Protein 2Z69 (pdb70)

CATH classification: 2.60.120.10

Sequence (436 aa):
GSHMEFQRVHQQLLQSHHLFEPLSPVQLQELLASSDLVNLDKGAYVFRQGEPAHAFYYLISGCVKIYRLTPILEVTNERNTFAEAMMFMDTPNYVATAQAVVPSQLFRFSNKAYLRQLQDNTPLALALLAKLSTRLHQRIDEIETLSLMEFQRVHQQLLQSHHLFEPLSPVQLQELLASSDLVNLDKGAYVFRQGEPAHAFYYLISGCVKIYRLTPEGQEKILEVTNERNTFAEAMMFMDTPNYVATAQAVVPSQLFRFSNKAYLRQLQDNTPLALALLAKLSTRLHQRIDEIETLSLHQQLLQSHHLFEPLSPVQLQELLASSDLVNLDKGAYVFRQGEPAHAFYYLISGCVKIYRLQEKILEVTNERNTFAEAMMFMDTPNYVATAQAVVPSQLFRFSNKAYLRQLQDNTPLALALLAKLSTRLHQREIETLSL

Foldseek 3Di:
DVVLVPCVVCVVLCCPDLLPVQFDPVLNSLFCVQKDKDKDAAWAWPDAAFAFQFKKKAWADAWKDKDADDCGDDIDDHSGIPPLCCLVDDDRGHHITITTRHTTMMMITTSVSSVVRVVPGVVSVVVVVVVVVVVVPPCPVDDDDPDD/DCVLVVVCVLVCVDLLCVLPDSVLNSQQLVPKDKDWDAAFAWPFAWPAFQFWKKAWQAAKKWKFAADPVGDTDTDDIDHHSDIDPLCVLVDPDGTHRIIIGTNHTTMIIITTSVSSVVSVVPRVVSVVVVVVVVVVVCCVVVVPDPDPDD/DLVLLCVDLQNVQFDSVLSVLFVVQKDKDWDAAFDWPFAFVAFDFKKKAWQDAKKWKWADVTHTDDIDDHRGIPDLCVLVDPDGGDRTIITGNHTTMMMITTSVSSVVRVVVTDSNVVSVVVVCVVVPPPCCVDDPDD

Structure (mmCIF, N/CA/C/O backbone):
data_2Z69
#
_entry.id   2Z69
#
_cell.length_a   56.145
_cell.length_b   105.534
_cell.length_c   74.838
_cell.angle_alpha   90.00
_cell.angle_beta   97.97
_cell.angle_gamma   90.00
#
_symmetry.space_group_name_H-M   'C 1 2 1'
#
loop_
_entity.id
_entity.type
_entity.pdbx_description
1 polymer 'DNR protein'
2 water water
#
loop_
_atom_site.group_PDB
_atom_site.id
_atom_site.type_symbol
_atom_site.label_atom_id
_atom_site.label_alt_id
_atom_site.label_comp_id
_atom_site.label_asym_id
_atom_site.label_entity_id
_atom_site.label_seq_id
_atom_site.pdbx_PDB_ins_code
_atom_site.Cartn_x
_atom_site.Cartn_y
_atom_site.Cartn_z
_atom_site.occupancy
_atom_site.B_iso_or_equiv
_atom_site.auth_seq_id
_atom_site.auth_comp_id
_atom_site.auth_asym_id
_atom_site.auth_atom_id
_atom_site.pdbx_PDB_model_num
ATOM 1 N N . GLY A 1 1 ? -7.507 -51.103 29.827 1.00 47.97 -2 GLY A N 1
ATOM 2 C CA . GLY A 1 1 ? -6.689 -50.257 30.747 1.00 47.50 -2 GLY A CA 1
ATOM 3 C C . GLY A 1 1 ? -6.107 -51.102 31.860 1.00 46.74 -2 GLY A C 1
ATOM 4 O O . GLY A 1 1 ? -6.106 -52.339 31.761 1.00 47.40 -2 GLY A O 1
ATOM 5 N N . SER A 1 2 ? -5.640 -50.432 32.923 1.00 45.77 -1 SER A N 1
ATOM 6 C CA . SER A 1 2 ? -4.933 -51.064 34.060 1.00 44.21 -1 SER A CA 1
ATOM 7 C C . SER A 1 2 ? -3.566 -51.559 33.601 1.00 42.78 -1 SER A C 1
ATOM 8 O O . SER A 1 2 ? -2.538 -51.153 34.139 1.00 42.67 -1 SER A O 1
ATOM 11 N N . HIS A 1 3 ? -3.575 -52.444 32.604 1.00 41.17 0 HIS A N 1
ATOM 12 C CA . HIS A 1 3 ? -2.404 -52.725 31.782 1.00 39.64 0 HIS A CA 1
ATOM 13 C C . HIS A 1 3 ? -1.883 -51.391 31.222 1.00 37.57 0 HIS A C 1
ATOM 14 O O . HIS A 1 3 ? -0.697 -51.234 30.930 1.00 35.37 0 HIS A O 1
ATOM 21 N N . MET A 1 4 ? -2.814 -50.439 31.131 1.00 36.85 1 MET A N 1
ATOM 22 C CA . MET A 1 4 ? -2.677 -49.162 30.425 1.00 36.77 1 MET A CA 1
ATOM 23 C C . MET A 1 4 ? -2.104 -49.381 29.050 1.00 35.33 1 MET A C 1
ATOM 24 O O . MET A 1 4 ? -1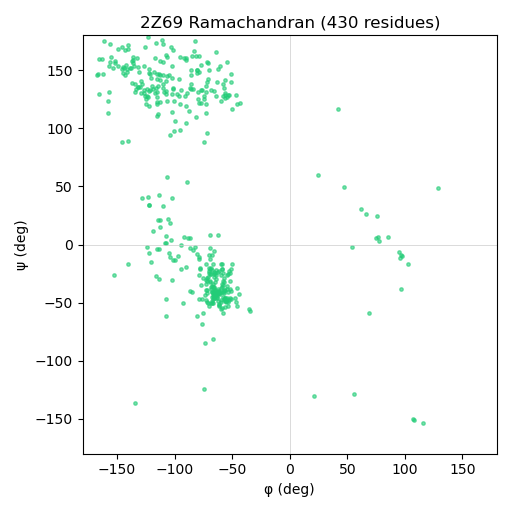.119 -48.736 28.651 1.00 36.65 1 MET A O 1
ATOM 29 N N . GLU A 1 5 ? -2.720 -50.331 28.342 1.00 33.15 2 GLU A N 1
ATOM 30 C CA . GLU A 1 5 ? -2.355 -50.634 26.992 1.00 31.36 2 GLU A CA 1
ATOM 31 C C . GLU A 1 5 ? -1.953 -49.349 26.273 1.00 28.40 2 GLU A C 1
ATOM 32 O O . GLU A 1 5 ? -0.822 -49.261 25.787 1.00 29.48 2 GLU A O 1
ATOM 38 N N . PHE A 1 6 ? -2.832 -48.340 26.252 1.00 24.16 3 PHE A N 1
ATOM 39 C CA . PHE A 1 6 ? -2.632 -47.225 25.315 1.00 20.01 3 PHE A CA 1
ATOM 40 C C . PHE A 1 6 ? -1.310 -46.451 25.558 1.00 17.98 3 PHE A C 1
ATOM 41 O O . PHE A 1 6 ? -0.538 -46.302 24.651 1.00 17.51 3 PHE A O 1
ATOM 49 N N . GLN A 1 7 ? -1.047 -45.995 26.784 1.00 17.73 4 GLN A N 1
ATOM 50 C CA . GLN A 1 7 ? 0.193 -45.249 27.109 0.50 14.56 4 GLN A CA 1
ATOM 51 C C . GLN A 1 7 ? 1.456 -46.106 26.960 1.00 16.40 4 GLN A C 1
ATOM 52 O O . GLN A 1 7 ? 2.476 -45.663 26.418 1.00 17.67 4 GLN A O 1
ATOM 58 N N . ARG A 1 8 ? 1.413 -47.337 27.449 1.00 16.54 5 ARG A N 1
ATOM 59 C CA . ARG A 1 8 ? 2.568 -48.191 27.315 1.00 17.50 5 ARG A CA 1
ATOM 60 C C . ARG A 1 8 ? 2.898 -48.515 25.853 1.00 18.69 5 ARG A C 1
ATOM 61 O O . ARG A 1 8 ? 4.053 -48.739 25.512 1.00 17.00 5 ARG A O 1
ATOM 69 N N . VAL A 1 9 ? 1.880 -48.542 24.993 1.00 19.66 6 VAL A N 1
ATOM 70 C CA . VAL A 1 9 ? 2.122 -48.811 23.585 1.00 21.50 6 VAL A CA 1
ATOM 71 C C . VAL A 1 9 ? 2.794 -47.580 22.934 1.00 21.26 6 VAL A C 1
ATOM 72 O O . VAL A 1 9 ? 3.821 -47.720 22.269 1.00 21.89 6 VAL A O 1
ATOM 76 N N . HIS A 1 10 ? 2.235 -46.394 23.192 1.00 19.68 7 HIS A N 1
ATOM 77 C CA . HIS A 1 10 ? 2.507 -45.180 22.410 1.00 20.14 7 HIS A CA 1
ATOM 78 C C . HIS A 1 10 ? 3.426 -44.097 23.043 1.00 20.50 7 HIS A C 1
ATOM 79 O O . HIS A 1 10 ? 3.793 -43.118 22.378 1.00 17.83 7 HIS A O 1
ATOM 86 N N . GLN A 1 11 ? 3.782 -44.276 24.317 1.00 19.50 8 GLN A N 1
ATOM 87 C CA . GLN A 1 11 ? 4.590 -43.281 25.043 1.00 20.63 8 GLN A CA 1
ATOM 88 C C . GLN A 1 11 ? 5.987 -43.037 24.435 1.00 20.55 8 GLN A C 1
ATOM 89 O O . GLN A 1 11 ? 6.424 -41.899 24.366 1.00 19.67 8 GLN A O 1
ATOM 95 N N . GLN A 1 12 ? 6.672 -44.089 24.001 1.00 20.57 9 GLN A N 1
ATOM 96 C CA . GLN A 1 12 ? 7.980 -43.916 23.376 1.00 23.71 9 GLN A CA 1
ATOM 97 C C . GLN A 1 12 ? 7.909 -42.979 22.162 1.00 23.70 9 GLN A C 1
ATOM 98 O O . GLN A 1 12 ? 8.719 -42.073 22.023 1.00 24.07 9 GLN A O 1
ATOM 104 N N . LEU A 1 13 ? 6.926 -43.203 21.294 1.00 23.80 10 LEU A N 1
ATOM 105 C CA . LEU A 1 13 ? 6.712 -42.376 20.100 1.00 23.17 10 LEU A CA 1
ATOM 106 C C . LEU A 1 13 ? 6.405 -40.904 20.455 1.00 22.94 10 LEU A C 1
ATOM 107 O O . LEU A 1 13 ? 7.046 -39.993 19.953 1.00 21.87 10 LEU A O 1
ATOM 112 N N . LEU A 1 14 ? 5.420 -40.686 21.326 1.00 23.24 11 LEU A N 1
ATOM 113 C CA . LEU A 1 14 ? 4.990 -39.339 21.690 1.00 23.27 11 LEU A CA 1
ATOM 114 C C . LEU A 1 14 ? 6.083 -38.576 22.410 1.00 23.14 11 LEU A C 1
ATOM 115 O O . LEU A 1 14 ? 6.264 -37.381 22.212 1.00 22.27 11 LEU A O 1
ATOM 120 N N . GLN A 1 15 ? 6.809 -39.276 23.266 1.00 24.16 12 GLN A N 1
ATOM 121 C CA . GLN A 1 15 ? 7.839 -38.619 24.062 1.00 26.16 12 GLN A CA 1
ATOM 122 C C . GLN A 1 15 ? 8.987 -38.140 23.203 1.00 25.85 12 GLN A C 1
ATOM 123 O O . GLN A 1 15 ? 9.818 -37.381 23.674 1.00 27.84 12 GLN A O 1
ATOM 129 N N . SER A 1 16 ? 8.979 -38.532 21.930 1.00 25.01 13 SER A N 1
ATOM 130 C CA . SER A 1 16 ? 9.906 -38.000 20.949 1.00 25.05 13 SER A CA 1
ATOM 131 C C . SER A 1 16 ? 9.459 -36.668 20.330 1.00 24.41 13 SER A C 1
ATOM 132 O O . SER A 1 16 ? 10.178 -36.110 19.524 1.00 25.58 13 SER A O 1
ATOM 135 N N . HIS A 1 17 ? 8.267 -36.188 20.665 1.00 23.77 14 HIS A N 1
ATOM 136 C CA . HIS A 1 17 ? 7.779 -34.899 20.174 1.00 23.32 14 HIS A CA 1
ATOM 137 C C . HIS A 1 17 ? 7.725 -33.864 21.318 1.00 22.56 14 HIS A C 1
ATOM 138 O O . HIS A 1 17 ? 7.307 -34.194 22.434 1.00 20.61 14 HIS A O 1
ATOM 145 N N . HIS A 1 18 ? 8.150 -32.626 21.036 1.00 21.69 15 HIS A N 1
ATOM 146 C CA . HIS A 1 18 ? 8.245 -31.566 22.052 1.00 22.44 15 HIS A CA 1
ATOM 147 C C . HIS A 1 18 ? 6.941 -31.207 22.781 1.00 21.45 15 HIS A C 1
ATOM 148 O O . HIS A 1 18 ? 7.002 -30.631 23.851 1.00 19.10 15 HIS A O 1
ATOM 155 N N . LEU A 1 19 ? 5.768 -31.518 22.220 1.00 21.07 16 LEU A N 1
ATOM 156 C CA . LEU A 1 19 ? 4.529 -31.133 22.901 1.00 22.08 16 LEU A CA 1
ATOM 157 C C . LEU A 1 19 ? 4.209 -32.079 24.051 1.00 22.17 16 LEU A C 1
ATOM 158 O O . LEU A 1 19 ? 3.481 -31.695 24.971 1.00 20.17 16 LEU A O 1
ATOM 163 N N . PHE A 1 20 ? 4.786 -33.288 24.016 1.00 21.39 17 PHE A N 1
ATOM 164 C CA . PHE A 1 20 ? 4.447 -34.352 25.003 1.00 22.25 17 PHE A CA 1
ATOM 165 C C . PHE A 1 20 ? 5.620 -34.771 25.892 1.00 22.15 17 PHE A C 1
ATOM 166 O O . PHE A 1 20 ? 5.424 -35.221 27.015 1.00 26.02 17 PHE A O 1
ATOM 174 N N . GLU A 1 21 ? 6.839 -34.623 25.380 1.00 20.46 18 GLU A N 1
ATOM 175 C CA . GLU A 1 21 ? 8.053 -34.953 26.118 1.00 20.74 18 GLU A CA 1
ATOM 176 C C . GLU A 1 21 ? 8.159 -34.325 27.541 1.00 20.09 18 GLU A C 1
ATOM 177 O O . GLU A 1 21 ? 8.623 -34.991 28.456 1.00 19.82 18 GLU A O 1
ATOM 183 N N . PRO A 1 22 ? 7.738 -33.043 27.738 1.00 19.41 19 PRO A N 1
ATOM 184 C CA . PRO A 1 22 ? 7.814 -32.448 29.069 1.00 18.07 19 PRO A CA 1
ATOM 185 C C . PRO A 1 22 ? 6.765 -33.002 30.064 1.00 17.60 19 PRO A C 1
ATOM 186 O O . PRO A 1 22 ? 6.886 -32.808 31.242 1.00 17.41 19 PRO A O 1
ATOM 190 N N . LEU A 1 23 ? 5.728 -33.670 29.569 1.00 17.81 20 LEU A N 1
ATOM 191 C CA . LEU A 1 23 ? 4.658 -34.144 30.438 1.00 16.23 20 LEU A CA 1
ATOM 192 C C . LEU A 1 23 ? 5.149 -35.256 31.344 1.00 17.56 20 LEU A C 1
ATOM 193 O O . LEU A 1 23 ? 5.880 -36.156 30.904 1.00 17.27 20 LEU A O 1
ATOM 198 N N . SER A 1 24 ? 4.821 -35.145 32.630 1.00 16.87 21 SER A N 1
ATOM 199 C CA . SER A 1 24 ? 5.110 -36.168 33.615 1.00 16.48 21 SER A CA 1
ATOM 200 C C . SER A 1 24 ? 4.313 -37.453 33.266 1.00 17.84 21 SER A C 1
ATOM 201 O O . SER A 1 24 ? 3.405 -37.404 32.411 1.00 18.85 21 SER A O 1
ATOM 204 N N . PRO A 1 25 ? 4.677 -38.605 33.885 1.00 18.62 22 PRO A N 1
ATOM 205 C CA . PRO A 1 25 ? 3.909 -39.868 33.745 1.00 17.15 22 PRO A CA 1
ATOM 206 C C . PRO A 1 25 ? 2.418 -39.687 33.902 1.00 16.43 22 PRO A C 1
ATOM 207 O O . PRO A 1 25 ? 1.679 -40.113 33.025 1.00 16.90 22 PRO A O 1
ATOM 211 N N . VAL A 1 26 ? 1.994 -39.063 35.006 1.00 14.78 23 VAL A N 1
ATOM 212 C CA . VAL A 1 26 ? 0.565 -38.844 35.258 1.00 17.46 23 VAL A CA 1
ATOM 213 C C . VAL A 1 26 ? -0.094 -37.897 34.229 1.00 16.59 23 VAL A C 1
ATOM 214 O O . VAL A 1 26 ? -1.229 -38.158 33.780 1.00 16.97 23 VAL A O 1
ATOM 218 N N . GLN A 1 27 ? 0.596 -36.800 33.871 1.00 14.33 24 GLN A N 1
ATOM 219 C CA . GLN A 1 27 ? 0.050 -35.858 32.888 1.00 16.57 24 GLN A CA 1
ATOM 220 C C . GLN A 1 27 ? -0.174 -36.486 31.540 1.00 16.42 24 GLN A C 1
ATOM 221 O O . GLN A 1 27 ? -1.196 -36.203 30.906 1.00 16.64 24 GLN A O 1
ATOM 227 N N . LEU A 1 28 ? 0.777 -37.317 31.089 1.00 18.52 25 LEU A N 1
ATOM 228 C CA . LEU A 1 28 ? 0.614 -38.073 29.839 1.00 17.55 25 LEU A CA 1
ATOM 229 C C . LEU A 1 28 ? -0.529 -39.085 29.980 1.00 18.46 25 LEU A C 1
ATOM 230 O O . LEU A 1 28 ? -1.327 -39.229 29.061 1.00 20.14 25 LEU A O 1
ATOM 235 N N . GLN A 1 29 ? -0.618 -39.751 31.136 1.00 16.11 26 GLN A N 1
ATOM 236 C CA . GLN A 1 29 ? -1.711 -40.681 31.377 1.00 18.17 26 GLN A CA 1
ATOM 237 C C . GLN A 1 29 ? -3.052 -39.982 31.202 1.00 19.31 26 GLN A C 1
ATOM 238 O O . GLN A 1 29 ? -3.891 -40.507 30.505 1.00 19.43 26 GLN A O 1
ATOM 244 N N . GLU A 1 30 ? -3.260 -38.862 31.916 1.00 18.75 27 GLU A N 1
ATOM 245 C CA . GLU A 1 30 ? -4.492 -38.075 31.844 1.00 17.73 27 GLU A CA 1
ATOM 246 C C . GLU A 1 30 ? -4.770 -37.552 30.422 1.00 18.16 27 GLU A C 1
ATOM 247 O O . GLU A 1 30 ? -5.905 -37.595 29.972 1.00 19.49 27 GLU A O 1
ATOM 253 N N . LEU A 1 31 ? -3.748 -37.089 29.703 1.00 16.52 28 LEU A N 1
ATOM 254 C CA . LEU A 1 31 ? -3.967 -36.679 28.319 1.00 17.83 28 LEU A CA 1
ATOM 255 C C . LEU A 1 31 ? -4.495 -37.848 27.471 1.00 19.16 28 LEU A C 1
ATOM 256 O O . LEU A 1 31 ? -5.446 -37.698 26.690 1.00 19.83 28 LEU A O 1
ATOM 261 N N . LEU A 1 32 ? -3.825 -38.984 27.578 1.00 17.63 29 LEU A N 1
ATOM 262 C CA . LEU A 1 32 ? -4.130 -40.122 26.740 1.00 17.52 29 LEU A CA 1
ATOM 263 C C . LEU A 1 32 ? -5.465 -40.755 27.083 1.00 17.31 29 LEU A C 1
ATOM 264 O O . LEU A 1 32 ? -6.062 -41.396 26.223 1.00 18.01 29 LEU A O 1
ATOM 269 N N . ALA A 1 33 ? -5.968 -40.561 28.300 1.00 15.25 30 ALA A N 1
ATOM 270 C CA . ALA A 1 33 ? -7.190 -41.263 28.670 1.00 14.84 30 ALA A CA 1
ATOM 271 C C . ALA A 1 33 ? -8.284 -40.737 27.751 1.00 14.85 30 ALA A C 1
ATOM 272 O O . ALA A 1 33 ? -9.274 -41.418 27.486 1.00 14.03 30 ALA A O 1
ATOM 274 N N . SER A 1 34 ? -8.078 -39.503 27.292 1.00 15.48 31 SER A N 1
ATOM 275 C CA . SER A 1 34 ? -8.979 -38.831 26.371 1.00 19.57 31 SER A CA 1
ATOM 276 C C . SER A 1 34 ? -8.427 -38.755 24.925 1.00 19.28 31 SER A C 1
ATOM 277 O O . SER A 1 34 ? -8.870 -37.918 24.137 1.00 21.88 31 SER A O 1
ATOM 280 N N . SER A 1 35 ? -7.501 -39.640 24.577 1.00 18.86 32 SER A N 1
ATOM 281 C CA . SER A 1 35 ? -6.952 -39.711 23.232 1.00 17.79 32 SER A CA 1
ATOM 282 C C . SER A 1 35 ? -7.238 -41.035 22.539 1.00 19.70 32 SER A C 1
ATOM 283 O O . SER A 1 35 ? -7.497 -42.059 23.217 1.00 17.22 32 SER A O 1
ATOM 286 N N . ASP A 1 36 ? -7.124 -40.994 21.200 1.00 16.97 33 ASP A N 1
ATOM 287 C CA . ASP A 1 36 ? -7.588 -42.012 20.293 1.00 23.08 33 ASP A CA 1
ATOM 288 C C . ASP A 1 36 ? -6.619 -42.148 19.106 1.00 20.43 33 ASP A C 1
ATOM 289 O O . ASP A 1 36 ? -6.029 -41.203 18.721 1.00 19.93 33 ASP A O 1
ATOM 294 N N . LEU A 1 37 ? -6.536 -43.326 18.516 1.00 19.94 34 LEU A N 1
ATOM 295 C CA . LEU A 1 37 ? -5.804 -43.520 17.276 1.00 21.72 34 LEU A CA 1
ATOM 296 C C . LEU A 1 37 ? -6.858 -43.719 16.182 1.00 21.37 34 LEU A C 1
ATOM 297 O O . LEU A 1 37 ? -7.826 -44.445 16.397 1.00 22.01 34 LEU A O 1
ATOM 302 N N . VAL A 1 38 ? -6.706 -43.000 15.070 1.00 19.41 35 VAL A N 1
ATOM 303 C CA . VAL A 1 38 ? -7.717 -42.862 14.036 1.00 20.04 35 VAL A CA 1
ATOM 304 C C . VAL A 1 38 ? -7.069 -43.251 12.713 1.00 17.85 35 VAL A C 1
ATOM 305 O O . VAL A 1 38 ? -5.981 -42.767 12.419 1.00 15.33 35 VAL A O 1
ATOM 309 N N . ASN A 1 39 ? -7.720 -44.127 11.953 1.00 16.36 36 ASN A N 1
ATOM 310 C CA . ASN A 1 39 ? -7.269 -44.497 10.617 1.00 17.71 36 ASN A CA 1
ATOM 311 C C . ASN A 1 39 ? -8.197 -43.835 9.604 1.00 16.52 36 ASN A C 1
ATOM 312 O O . ASN A 1 39 ? -9.406 -44.055 9.650 1.00 15.52 36 ASN A O 1
ATOM 317 N N . LEU A 1 40 ? -7.643 -43.039 8.688 1.00 14.96 37 LEU A N 1
ATOM 318 C CA . LEU A 1 40 ? -8.459 -42.324 7.684 1.00 13.35 37 LEU A CA 1
ATOM 319 C C . LEU A 1 40 ? -8.171 -42.804 6.302 1.00 13.42 37 LEU A C 1
ATOM 320 O O . LEU A 1 40 ? -7.015 -42.998 5.967 1.00 11.81 37 LEU A O 1
ATOM 325 N N . ASP A 1 41 ? -9.227 -43.003 5.505 1.00 13.70 38 ASP A N 1
ATOM 326 C CA . ASP A 1 41 ? -9.077 -43.361 4.099 1.00 15.68 38 ASP A CA 1
ATOM 327 C C . ASP A 1 41 ? -8.554 -42.196 3.276 1.00 16.12 38 ASP A C 1
ATOM 328 O O . ASP A 1 41 ? -8.693 -41.043 3.659 1.00 17.40 38 ASP A O 1
ATOM 333 N N . LYS A 1 42 ? -7.936 -42.504 2.151 1.00 18.67 39 LYS A N 1
ATOM 334 C CA . LYS A 1 42 ? -7.538 -41.486 1.179 1.00 19.24 39 LYS A CA 1
ATOM 335 C C . LYS A 1 42 ? -8.676 -40.504 1.014 1.00 19.83 39 LYS A C 1
ATOM 336 O O . LYS A 1 42 ? -9.808 -40.894 0.708 1.00 20.70 39 LYS A O 1
ATOM 342 N N . GLY A 1 43 ? -8.396 -39.234 1.286 1.00 20.33 40 GLY A N 1
ATOM 343 C CA . GLY A 1 43 ? -9.346 -38.198 0.921 1.00 20.65 40 GLY A CA 1
ATOM 344 C C . GLY A 1 43 ? -10.449 -37.926 1.921 1.00 20.57 40 GLY A C 1
ATOM 345 O O . GLY A 1 43 ? -11.352 -37.152 1.616 1.00 20.58 40 GLY A O 1
ATOM 346 N N . ALA A 1 44 ? -10.391 -38.546 3.104 1.00 19.39 41 ALA A N 1
ATOM 347 C CA . ALA A 1 44 ? -11.338 -38.246 4.152 1.00 19.57 41 ALA A CA 1
ATOM 348 C C . ALA A 1 44 ? -10.828 -37.031 4.930 1.00 20.76 41 ALA A C 1
ATOM 349 O O . ALA A 1 44 ? -9.640 -36.704 4.884 1.00 20.94 41 ALA A O 1
ATOM 351 N N . TYR A 1 45 ? -11.732 -36.402 5.671 1.00 21.18 42 TYR A N 1
ATOM 352 C CA . TYR A 1 45 ? -11.443 -35.184 6.402 1.00 22.21 42 TYR A CA 1
ATOM 353 C C . TYR A 1 45 ? -11.184 -35.461 7.870 1.00 22.42 42 TYR A C 1
ATOM 354 O O . TYR A 1 45 ? -12.033 -36.054 8.542 1.00 22.78 42 TYR A O 1
ATOM 363 N N . VAL A 1 46 ? -10.010 -35.033 8.355 1.00 22.49 43 VAL A N 1
ATOM 364 C CA . VAL A 1 46 ? -9.696 -34.964 9.776 1.00 21.32 43 VAL A CA 1
ATOM 365 C C . VAL A 1 46 ? -10.670 -33.980 10.439 1.00 20.86 43 VAL A C 1
ATOM 366 O O . VAL A 1 46 ? -11.262 -34.266 11.483 1.00 19.97 43 VAL A O 1
ATOM 370 N N . PHE A 1 47 ? -10.802 -32.800 9.827 1.00 20.60 44 PHE A N 1
ATOM 371 C CA . PHE A 1 47 ? -11.688 -31.743 10.299 1.00 20.03 44 PHE A CA 1
ATOM 372 C C . PHE A 1 47 ? -11.843 -30.719 9.176 1.00 20.05 44 PHE A C 1
ATOM 373 O O . PHE A 1 47 ? -11.022 -30.638 8.234 1.00 19.54 44 PHE A O 1
ATOM 381 N N . ARG A 1 48 ? -12.903 -29.941 9.252 1.00 19.00 45 ARG A N 1
ATOM 382 C CA . ARG A 1 48 ? -13.094 -28.946 8.223 1.00 21.24 45 ARG A CA 1
ATOM 383 C C . ARG A 1 48 ? -13.095 -27.506 8.712 1.00 22.19 45 ARG A C 1
ATOM 384 O O . ARG A 1 48 ? -13.519 -27.227 9.832 1.00 22.00 45 ARG A O 1
ATOM 392 N N . GLN A 1 49 ? -12.617 -26.613 7.833 1.00 23.87 46 GLN A N 1
ATOM 393 C CA . GLN A 1 49 ? -12.612 -25.170 8.024 1.00 24.87 46 GLN A CA 1
ATOM 394 C C . GLN A 1 49 ? -13.967 -24.712 8.544 1.00 25.33 46 GLN A C 1
ATOM 395 O O . GLN A 1 49 ? -14.983 -24.940 7.908 1.00 26.44 46 GLN A O 1
ATOM 401 N N . GLY A 1 50 ? -13.987 -24.077 9.706 1.00 25.66 47 GLY A N 1
ATOM 402 C CA . GLY A 1 50 ? -15.240 -23.596 10.277 1.00 25.27 47 GLY A CA 1
ATOM 403 C C . GLY A 1 50 ? -15.858 -24.521 11.311 1.00 24.83 47 GLY A C 1
ATOM 404 O O . GLY A 1 50 ? -16.802 -24.129 11.985 1.00 24.70 47 GLY A O 1
ATOM 405 N N . GLU A 1 51 ? -15.323 -25.741 11.447 1.00 25.35 48 GLU A N 1
ATOM 406 C CA . GLU A 1 51 ? -15.819 -26.734 12.417 1.00 24.77 48 GLU A CA 1
ATOM 407 C C . GLU A 1 51 ? -15.269 -26.452 13.832 1.00 24.15 48 GLU A C 1
ATOM 408 O O . GLU A 1 51 ? -14.146 -25.949 13.963 1.00 24.32 48 GLU A O 1
ATOM 414 N N . PRO A 1 52 ? -16.053 -26.761 14.897 1.00 22.41 49 PRO A N 1
ATOM 415 C CA . PRO A 1 52 ? -15.566 -26.517 16.272 1.00 20.79 49 PRO A CA 1
ATOM 416 C C . PRO A 1 52 ? -14.224 -27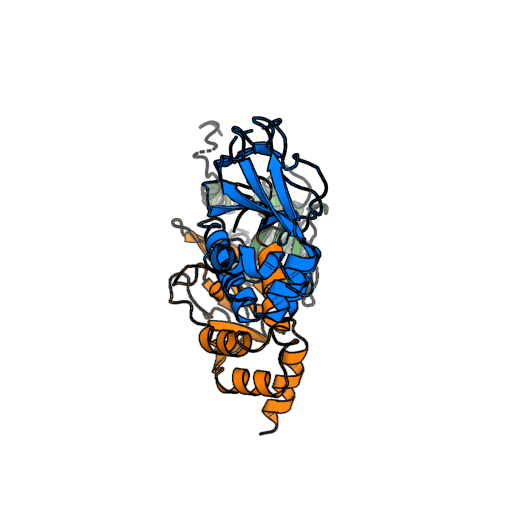.222 16.598 1.00 20.08 49 PRO A C 1
ATOM 417 O O . PRO A 1 52 ? -14.002 -28.352 16.161 1.00 18.83 49 PRO A O 1
ATOM 421 N N . ALA A 1 53 ? -13.361 -26.537 17.353 1.00 18.68 50 ALA A N 1
ATOM 422 C CA . ALA A 1 53 ? -11.967 -26.962 17.575 1.00 18.83 50 ALA A CA 1
ATOM 423 C C . ALA A 1 53 ? -11.743 -27.562 18.953 1.00 18.59 50 ALA A C 1
ATOM 424 O O . ALA A 1 53 ? -11.484 -26.864 19.941 1.00 20.23 50 ALA A O 1
ATOM 426 N N . HIS A 1 54 ? -11.834 -28.874 19.020 1.00 18.42 51 HIS A N 1
ATOM 427 C CA . HIS A 1 54 ? -11.815 -29.557 20.301 1.00 18.60 51 HIS A CA 1
ATOM 428 C C . HIS A 1 54 ? -10.700 -30.574 20.417 1.00 17.41 51 HIS A C 1
ATOM 429 O O . HIS A 1 54 ? -10.478 -31.164 21.498 1.00 16.12 51 HIS A O 1
ATOM 436 N N . ALA A 1 55 ? -10.019 -30.787 19.295 1.00 16.89 52 ALA A N 1
ATOM 437 C CA . ALA A 1 55 ? -8.942 -31.765 19.199 1.00 17.25 52 ALA A CA 1
ATOM 438 C C . ALA A 1 55 ? -7.761 -31.231 18.383 1.00 18.22 52 ALA A C 1
ATOM 439 O O . ALA A 1 55 ? -7.919 -30.365 17.479 1.00 19.00 52 ALA A O 1
ATOM 441 N N . PHE A 1 56 ? -6.579 -31.743 18.701 1.00 16.98 53 PHE A N 1
ATOM 442 C CA . PHE A 1 56 ? -5.410 -31.586 17.834 1.00 18.29 53 PHE A CA 1
ATOM 443 C C . PHE A 1 56 ? -4.830 -32.967 17.533 1.00 19.03 53 PHE A C 1
ATOM 444 O O . PHE A 1 56 ? -5.226 -33.958 18.145 1.00 19.49 53 PHE A O 1
ATOM 452 N N . TYR A 1 57 ? -3.887 -33.038 16.607 1.00 18.99 54 TYR A N 1
ATOM 453 C CA . TYR A 1 57 ? -3.518 -34.307 16.012 1.00 19.05 54 TYR A CA 1
ATOM 454 C C . TYR A 1 57 ? -2.017 -34.493 15.882 1.00 19.96 54 TYR A C 1
ATOM 455 O O . TYR A 1 57 ? -1.284 -33.527 15.760 1.00 20.45 54 TYR A O 1
ATOM 464 N N . TYR A 1 58 ? -1.592 -35.744 15.826 1.00 18.96 55 TYR A N 1
ATOM 465 C CA . TYR A 1 58 ? -0.233 -36.109 15.501 1.00 18.78 55 TYR A CA 1
ATOM 466 C C . TYR A 1 58 ? -0.311 -37.072 14.337 1.00 19.45 55 TYR A C 1
ATOM 467 O O . TYR A 1 58 ? -0.950 -38.134 14.439 1.00 21.69 55 TYR A O 1
ATOM 476 N N . LEU A 1 59 ? 0.319 -36.730 13.219 1.00 18.72 56 LEU A N 1
ATOM 477 C CA . LEU A 1 59 ? 0.297 -37.608 12.062 1.00 18.59 56 LEU A CA 1
ATOM 478 C C . LEU A 1 59 ? 1.341 -38.698 12.223 1.00 18.75 56 LEU A C 1
ATOM 479 O O . LEU A 1 59 ? 2.530 -38.419 12.126 1.00 20.21 56 LEU A O 1
ATOM 484 N N . ILE A 1 60 ? 0.907 -39.936 12.445 1.00 18.55 57 ILE A N 1
ATOM 485 C CA . ILE A 1 60 ? 1.816 -41.084 12.528 1.00 18.04 57 ILE A CA 1
ATOM 486 C C . ILE A 1 60 ? 2.303 -41.513 11.133 1.00 18.61 57 ILE A C 1
ATOM 487 O O . ILE A 1 60 ? 3.466 -41.340 10.804 1.00 21.42 57 ILE A O 1
ATOM 492 N N . SER A 1 61 ? 1.425 -42.053 10.296 1.00 18.42 58 SER A N 1
ATOM 493 C CA . SER A 1 61 ? 1.829 -42.462 8.938 1.00 20.14 58 SER A CA 1
ATOM 494 C C . SER A 1 61 ? 0.835 -41.898 7.972 1.00 19.95 58 SER A C 1
ATOM 495 O O . SER A 1 61 ? -0.334 -41.763 8.313 1.00 20.55 58 SER A O 1
ATOM 498 N N . GLY A 1 62 ? 1.292 -41.583 6.764 1.00 20.46 59 GLY A N 1
ATOM 499 C CA . GLY A 1 62 ? 0.402 -41.064 5.729 1.00 19.92 59 GLY A CA 1
ATOM 500 C C . GLY A 1 62 ? 0.633 -39.592 5.508 1.00 20.03 59 GLY A C 1
ATOM 501 O O . GLY A 1 62 ? 1.742 -39.115 5.710 1.00 22.55 59 GLY A O 1
ATOM 502 N N . CYS A 1 63 ? -0.400 -38.851 5.116 1.00 19.90 60 CYS A N 1
ATOM 503 C CA . CYS A 1 63 ? -0.152 -37.527 4.589 1.00 19.91 60 CYS A CA 1
ATOM 504 C C . CYS A 1 63 ? -1.378 -36.662 4.715 1.00 20.13 60 CYS A C 1
ATOM 505 O O . CYS A 1 63 ? -2.446 -37.005 4.232 1.00 19.70 60 CYS A O 1
ATOM 508 N N . VAL A 1 64 ? -1.234 -35.529 5.379 1.00 20.79 61 VAL A N 1
ATOM 509 C CA . VAL A 1 64 ? -2.373 -34.639 5.565 1.00 21.71 61 VAL A CA 1
ATOM 510 C C . VAL A 1 64 ? -2.035 -33.282 4.949 1.00 23.39 61 VAL A C 1
ATOM 511 O O . VAL A 1 64 ? -0.907 -32.755 5.136 1.00 23.87 61 VAL A O 1
ATOM 515 N N . LYS A 1 65 ? -3.007 -32.757 4.157 1.00 24.83 62 LYS A N 1
ATOM 516 C CA . LYS A 1 65 ? -2.854 -31.453 3.456 1.00 25.70 62 LYS A CA 1
ATOM 517 C C . LYS A 1 65 ? -3.769 -30.495 4.135 1.00 25.88 62 LYS A C 1
ATOM 518 O O . LYS A 1 65 ? -4.931 -30.890 4.313 1.00 25.79 62 LYS A O 1
ATOM 524 N N . ILE A 1 66 ? -3.177 -29.233 4.492 1.00 25.58 63 ILE A N 1
ATOM 525 C CA . ILE A 1 66 ? -3.926 -28.230 5.249 1.00 26.06 63 ILE A CA 1
ATOM 526 C C . ILE A 1 66 ? -3.929 -26.951 4.469 1.00 27.44 63 ILE A C 1
ATOM 527 O O . ILE A 1 66 ? -2.869 -26.465 4.082 1.00 27.85 63 ILE A O 1
ATOM 532 N N . TYR A 1 67 ? -5.136 -26.410 4.265 1.00 28.58 64 TYR A N 1
ATOM 533 C CA . TYR A 1 67 ? -5.363 -25.320 3.348 1.00 30.90 64 TYR A CA 1
ATOM 534 C C . TYR A 1 67 ? -6.638 -24.567 3.730 1.00 32.85 64 TYR A C 1
ATOM 535 O O . TYR A 1 67 ? -7.568 -25.151 4.338 1.00 32.87 64 TYR A O 1
ATOM 544 N N . ARG A 1 68 ? -6.660 -23.280 3.354 1.00 34.51 65 ARG A N 1
ATOM 545 C CA . ARG A 1 68 ? -7.783 -22.362 3.596 1.00 36.40 65 ARG A CA 1
ATOM 546 C C . ARG A 1 68 ? -8.589 -22.149 2.327 1.00 36.39 65 ARG A C 1
ATOM 547 O O . ARG A 1 68 ? -8.160 -22.553 1.242 1.00 36.87 65 ARG A O 1
ATOM 555 N N . LEU A 1 69 ? -9.747 -21.496 2.477 1.00 37.08 66 LEU A N 1
ATOM 556 C CA . LEU A 1 69 ? -10.658 -21.179 1.363 1.00 36.33 66 LEU A CA 1
ATOM 557 C C . LEU A 1 69 ? -10.521 -19.712 0.920 1.00 36.72 66 LEU A C 1
ATOM 558 O O . LEU A 1 69 ? -9.898 -18.900 1.660 1.00 36.96 66 LEU A O 1
ATOM 560 N N . THR A 1 70 ? -11.109 -19.379 -0.272 1.00 36.33 67 THR A N 1
ATOM 561 C CA . THR A 1 70 ? -10.873 -18.054 -0.897 1.00 36.65 67 THR A CA 1
ATOM 562 C C . THR A 1 70 ? -12.124 -17.131 -0.948 1.00 36.50 67 THR A C 1
ATOM 563 O O . THR A 1 70 ? -13.260 -17.633 -0.889 1.00 36.28 67 THR A O 1
ATOM 567 N N . PRO A 1 71 ? -11.919 -15.781 -1.068 1.00 36.53 68 PRO A N 1
ATOM 568 C CA . PRO A 1 71 ? -13.063 -14.816 -1.111 1.00 36.35 68 PRO A CA 1
ATOM 569 C C . PRO A 1 71 ? -13.986 -15.057 -2.349 1.00 36.01 68 PRO A C 1
ATOM 570 O O . PRO A 1 71 ? -12.670 -14.883 -4.214 1.00 35.85 68 PRO A O 1
ATOM 574 N N . ILE A 1 77 ? -3.886 -23.311 1.230 1.00 27.11 74 ILE A N 1
ATOM 575 C CA . ILE A 1 77 ? -2.510 -23.217 0.638 1.00 27.87 74 ILE A CA 1
ATOM 576 C C . ILE A 1 77 ? -1.481 -23.156 1.779 1.00 28.79 74 ILE A C 1
ATOM 577 O O . ILE A 1 77 ? -0.586 -22.293 1.783 1.00 29.69 74 ILE A O 1
ATOM 579 N N . LEU A 1 78 ? -1.589 -24.066 2.754 1.00 29.59 75 LEU A N 1
ATOM 580 C CA . LEU A 1 78 ? -0.902 -23.824 4.033 1.00 29.73 75 LEU A CA 1
ATOM 581 C C . LEU A 1 78 ? 0.345 -24.666 4.379 1.00 29.98 75 LEU A C 1
ATOM 582 O O . LEU A 1 78 ? 1.449 -24.110 4.540 1.00 30.46 75 LEU A O 1
ATOM 587 N N . GLU A 1 79 ? 0.172 -25.986 4.481 1.00 29.38 76 GLU A N 1
ATOM 588 C CA . GLU A 1 79 ? 1.255 -26.916 4.826 1.00 30.43 76 GLU A CA 1
ATOM 589 C C . GLU A 1 79 ? 0.729 -28.352 4.530 1.00 29.89 76 GLU A C 1
ATOM 590 O O . GLU A 1 79 ? -0.531 -28.710 4.237 1.00 28.50 76 GLU A O 1
ATOM 596 N N . VAL A 1 80 ? 1.822 -29.151 4.070 1.00 30.53 77 VAL A N 1
ATOM 597 C CA . VAL A 1 80 ? 1.684 -30.590 3.933 1.00 30.27 77 VAL A CA 1
ATOM 598 C C . VAL A 1 80 ? 2.328 -31.178 5.173 1.00 28.49 77 VAL A C 1
ATOM 599 O O . VAL A 1 80 ? 3.569 -31.171 5.295 1.00 28.31 77 VAL A O 1
ATOM 603 N N . THR A 1 81 ? 1.488 -31.665 6.099 1.00 27.33 78 THR A N 1
ATOM 604 C CA . THR A 1 81 ? 1.965 -32.224 7.350 1.00 24.70 78 THR A CA 1
ATOM 605 C C . THR A 1 81 ? 2.879 -33.390 7.041 1.00 24.17 78 THR A C 1
ATOM 606 O O . THR A 1 81 ? 2.524 -34.306 6.301 1.00 25.58 78 THR A O 1
ATOM 610 N N . ASN A 1 82 ? 4.094 -33.319 7.550 1.00 24.23 79 ASN A N 1
ATOM 611 C CA . ASN A 1 82 ? 5.050 -34.404 7.428 1.00 24.07 79 ASN A CA 1
ATOM 612 C C . ASN A 1 82 ? 4.646 -35.414 8.483 1.00 23.93 79 ASN A C 1
ATOM 613 O O . ASN A 1 82 ? 4.130 -35.038 9.558 1.00 23.94 79 ASN A O 1
ATOM 618 N N . GLU A 1 83 ? 4.890 -36.688 8.196 1.00 23.15 80 GLU A N 1
ATOM 619 C CA . GLU A 1 83 ? 4.772 -37.713 9.213 1.00 23.80 80 GLU A CA 1
ATOM 620 C C . GLU A 1 83 ? 5.573 -37.289 10.464 1.00 23.66 80 GLU A C 1
ATOM 621 O O . GLU A 1 83 ? 6.611 -36.633 10.343 1.00 21.92 80 GLU A O 1
ATOM 627 N N . ARG A 1 84 ? 5.094 -37.671 11.645 1.00 22.88 81 ARG A N 1
ATOM 628 C CA . ARG A 1 84 ? 5.811 -37.414 12.905 1.00 24.19 81 ARG A CA 1
ATOM 629 C C . ARG A 1 84 ? 5.706 -35.959 13.355 1.00 23.89 81 ARG A C 1
ATOM 630 O O . ARG A 1 84 ? 6.530 -35.468 14.136 1.00 24.44 81 ARG A O 1
ATOM 638 N N . ASN A 1 85 ? 4.646 -35.296 12.911 1.00 23.08 82 ASN A N 1
ATOM 639 C CA . ASN A 1 85 ? 4.396 -33.902 13.233 1.00 21.55 82 ASN A CA 1
ATOM 640 C C . ASN A 1 85 ? 2.976 -33.690 13.686 1.00 20.82 82 ASN A C 1
ATOM 641 O O . ASN A 1 85 ? 2.075 -34.464 13.296 1.00 21.95 82 ASN A O 1
ATOM 646 N N . THR A 1 86 ? 2.757 -32.667 14.514 1.00 20.12 83 THR A N 1
ATOM 647 C CA . THR A 1 86 ? 1.398 -32.378 15.033 1.00 19.33 83 THR A CA 1
ATOM 648 C C . THR A 1 86 ? 0.764 -31.337 14.164 1.00 19.80 83 THR A C 1
ATOM 649 O O . THR A 1 86 ? 1.467 -30.681 13.395 1.00 19.19 83 THR A O 1
ATOM 653 N N . PHE A 1 87 ? -0.566 -31.226 14.230 1.00 18.82 84 PHE A N 1
ATOM 654 C CA . PHE A 1 87 ? -1.250 -30.134 13.577 1.00 18.95 84 PHE A CA 1
ATOM 655 C C . PHE A 1 87 ? -2.490 -29.745 14.318 1.00 19.83 84 PHE A C 1
ATOM 656 O O . PHE A 1 87 ? -3.069 -30.561 15.060 1.00 19.39 84 PHE A O 1
ATOM 664 N N . ALA A 1 88 ? -2.866 -28.475 14.144 1.00 18.72 85 ALA A N 1
ATOM 665 C CA . ALA A 1 88 ? -4.047 -27.913 14.788 1.00 18.50 85 ALA A CA 1
ATOM 666 C C . ALA A 1 88 ? -3.838 -27.565 16.262 1.00 18.84 85 ALA A C 1
ATOM 667 O O . ALA A 1 88 ? -4.800 -27.157 16.928 1.00 17.68 85 ALA A O 1
ATOM 669 N N . GLU A 1 89 ? -2.614 -27.738 16.772 1.00 17.61 86 GLU A N 1
ATOM 670 C CA . GLU A 1 89 ? -2.346 -27.385 18.171 1.00 20.52 86 GLU A CA 1
ATOM 671 C C . GLU A 1 89 ? -2.385 -25.858 18.370 1.00 18.58 86 GLU A C 1
ATOM 672 O O . GLU A 1 89 ? -2.628 -25.374 19.466 1.00 18.47 86 GLU A O 1
ATOM 678 N N . ALA A 1 90 ? -2.232 -25.116 17.293 1.00 18.85 87 ALA A N 1
ATOM 679 C CA . ALA A 1 90 ? -2.364 -23.647 17.360 1.00 19.02 87 ALA A CA 1
ATOM 680 C C . ALA A 1 90 ? -3.771 -23.181 17.728 1.00 19.44 87 ALA A C 1
ATOM 681 O O . ALA A 1 90 ? -3.909 -22.099 18.267 1.00 20.69 87 ALA A O 1
ATOM 683 N N . MET A 1 91 ? -4.807 -23.988 17.468 1.00 19.12 88 MET A N 1
ATOM 684 C CA . MET A 1 91 ? -6.174 -23.632 17.888 1.00 19.74 88 MET A CA 1
ATOM 685 C C . MET A 1 91 ? -6.365 -23.374 19.397 1.00 20.50 88 MET A C 1
ATOM 686 O O . MET A 1 91 ? -7.257 -22.598 19.799 1.00 20.98 88 MET A O 1
ATOM 691 N N . MET A 1 92 ? -5.555 -24.023 20.225 1.00 19.83 89 MET A N 1
ATOM 692 C CA . MET A 1 92 ? -5.627 -23.841 21.670 1.00 21.77 89 MET A CA 1
ATOM 693 C C . MET A 1 92 ? -5.196 -22.415 22.129 1.00 22.83 89 MET A C 1
ATOM 694 O O . MET A 1 92 ? -5.567 -21.942 23.221 1.00 22.00 89 MET A O 1
ATOM 699 N N . PHE A 1 93 ? -4.423 -21.743 21.278 1.00 24.07 90 PHE A N 1
ATOM 700 C CA . PHE A 1 93 ? -3.802 -20.462 21.621 1.00 26.21 90 PHE A CA 1
ATOM 701 C C . PHE A 1 93 ? -4.217 -19.388 20.612 1.00 27.89 90 PHE A C 1
ATOM 702 O O . PHE A 1 93 ? -3.401 -18.575 20.160 1.00 29.04 90 PHE A O 1
ATOM 710 N N . MET A 1 94 ? -5.497 -19.426 20.244 1.00 28.96 91 MET A N 1
ATOM 711 C CA . MET A 1 94 ? -6.181 -18.326 19.554 1.00 30.49 91 MET A CA 1
ATOM 712 C C . MET A 1 94 ? -7.631 -18.304 20.035 1.00 30.81 91 MET A C 1
ATOM 713 O O . MET A 1 94 ? -8.185 -19.342 20.418 1.00 31.50 91 MET A O 1
ATOM 718 N N . ASP A 1 95 ? -8.233 -17.124 20.022 1.00 31.15 92 ASP A N 1
ATOM 719 C CA . ASP A 1 95 ? -9.482 -16.872 20.747 1.00 31.71 92 ASP A CA 1
ATOM 720 C C . ASP A 1 95 ? -10.756 -17.395 20.065 1.00 31.86 92 ASP A C 1
ATOM 721 O O . ASP A 1 95 ? -11.825 -17.424 20.684 1.00 32.19 92 ASP A O 1
ATOM 726 N N . THR A 1 96 ? -10.644 -17.793 18.799 1.00 31.85 93 THR A N 1
ATOM 727 C CA . THR A 1 96 ? -11.774 -18.382 18.069 1.00 31.47 93 THR A CA 1
ATOM 728 C C . THR A 1 96 ? -11.940 -19.859 18.458 1.00 30.70 93 THR A C 1
ATOM 729 O O . THR A 1 96 ? -10.955 -20.607 18.471 1.00 30.65 93 THR A O 1
ATOM 731 N N . PRO A 1 97 ? -13.180 -20.280 18.795 1.00 29.98 94 PRO A N 1
ATOM 732 C CA . PRO A 1 97 ? -13.401 -21.650 19.270 1.00 29.36 94 PRO A CA 1
ATOM 733 C C . PRO A 1 97 ? -13.630 -22.677 18.153 1.00 28.02 94 PRO A C 1
ATOM 734 O O . PRO A 1 97 ? -13.765 -23.868 18.440 1.00 28.54 94 PRO A O 1
ATOM 738 N N . ASN A 1 98 ? -13.662 -22.215 16.904 1.00 26.01 95 ASN A N 1
ATOM 739 C CA . ASN A 1 98 ? -13.843 -23.089 15.741 1.00 24.41 95 ASN A CA 1
ATOM 740 C C . ASN A 1 98 ? -12.584 -23.119 14.870 1.00 23.41 95 ASN A C 1
ATOM 741 O O . ASN A 1 98 ? -11.870 -22.126 14.788 1.00 23.38 95 ASN A O 1
ATOM 746 N N . TYR A 1 99 ? -12.316 -24.266 14.239 1.00 22.21 96 TYR A N 1
ATOM 747 C CA . TYR A 1 99 ? -11.218 -24.431 13.264 1.00 21.33 96 TYR A CA 1
ATOM 748 C C . TYR A 1 99 ? -11.202 -23.363 12.164 1.00 21.01 96 TYR A C 1
ATOM 749 O O . TYR A 1 99 ? -12.246 -23.019 11.610 1.00 19.45 96 TYR A O 1
ATOM 758 N N . VAL A 1 100 ? -9.995 -22.912 11.822 1.00 20.81 97 VAL A N 1
ATOM 759 C CA . VAL A 1 100 ? -9.778 -21.831 10.860 1.00 21.39 97 VAL A CA 1
ATOM 760 C C . VAL A 1 100 ? -9.304 -22.343 9.480 1.00 21.07 97 VAL A C 1
ATOM 761 O O . VAL A 1 100 ? -9.012 -21.540 8.592 1.00 18.29 97 VAL A O 1
ATOM 763 N N . ALA A 1 101 ? -9.240 -23.677 9.318 1.00 21.87 98 ALA A N 1
ATOM 764 C CA . ALA A 1 101 ? -8.789 -24.337 8.064 1.00 22.00 98 ALA A CA 1
ATOM 765 C C . ALA A 1 101 ? -9.243 -25.811 7.983 1.00 22.85 98 ALA A C 1
ATOM 766 O O . ALA A 1 101 ? -9.797 -26.332 8.943 1.00 23.34 98 ALA A O 1
ATOM 768 N N . THR A 1 102 ? -8.978 -26.465 6.847 1.00 22.98 99 THR A N 1
ATOM 769 C CA . THR A 1 102 ? -9.408 -27.850 6.558 1.00 22.60 99 THR A CA 1
ATOM 770 C C . THR A 1 102 ? -8.203 -28.769 6.420 1.00 23.52 99 THR A C 1
ATOM 771 O O . THR A 1 102 ? -7.226 -28.450 5.732 1.00 23.69 99 THR A O 1
ATOM 775 N N . ALA A 1 103 ? -8.261 -29.899 7.123 1.00 24.62 100 ALA A N 1
ATOM 776 C CA . ALA A 1 103 ? -7.240 -30.919 7.018 1.00 24.95 100 ALA A CA 1
ATOM 777 C C . ALA A 1 103 ? -7.928 -32.142 6.412 1.00 24.66 100 ALA A C 1
ATOM 778 O O . ALA A 1 103 ? -8.987 -32.576 6.910 1.00 25.06 100 ALA A O 1
ATOM 780 N N . GLN A 1 104 ? -7.319 -32.651 5.314 1.00 24.22 101 GLN A N 1
ATOM 781 C CA . GLN A 1 104 ? -7.811 -33.821 4.593 1.00 23.50 101 GLN A CA 1
ATOM 782 C C . GLN A 1 104 ? -6.650 -34.795 4.407 1.00 23.49 101 GLN A C 1
ATOM 783 O O . GLN A 1 104 ? -5.525 -34.393 4.054 1.00 23.60 101 GLN A O 1
ATOM 789 N N . ALA A 1 105 ? -6.905 -36.072 4.654 1.00 23.01 102 ALA A N 1
ATOM 790 C CA . ALA A 1 105 ? -5.898 -37.079 4.332 1.00 23.58 102 ALA A CA 1
ATOM 791 C C . ALA A 1 105 ? -5.847 -37.208 2.809 1.00 25.12 102 ALA A C 1
ATOM 792 O O . ALA A 1 105 ? -6.888 -37.151 2.141 1.00 25.86 102 ALA A O 1
ATOM 794 N N . VAL A 1 106 ? -4.645 -37.350 2.251 1.00 24.75 103 VAL A N 1
ATOM 795 C CA . VAL A 1 106 ? -4.484 -37.468 0.809 1.00 24.64 103 VAL A CA 1
ATOM 796 C C . VAL A 1 106 ? -3.931 -38.847 0.416 1.00 23.91 103 VAL A C 1
ATOM 797 O O . VAL A 1 106 ? -3.756 -39.162 -0.759 1.00 25.17 103 VAL A O 1
ATOM 801 N N . VAL A 1 107 ? -3.620 -39.638 1.425 1.00 22.13 104 VAL A N 1
ATOM 802 C CA . VAL A 1 107 ? -3.484 -41.081 1.305 1.00 20.87 104 VAL A CA 1
ATOM 803 C C . VAL A 1 107 ? -4.093 -41.652 2.568 1.00 20.28 104 VAL A C 1
ATOM 804 O O . VAL A 1 107 ? -4.438 -40.887 3.462 1.00 19.33 104 VAL A O 1
ATOM 808 N N . PRO A 1 108 ? -4.239 -42.993 2.628 1.00 20.64 105 PRO A N 1
ATOM 809 C CA . PRO A 1 108 ? -4.548 -43.674 3.874 1.00 20.18 105 PRO A CA 1
ATOM 810 C C . PRO A 1 108 ? -3.573 -43.206 4.977 1.00 20.64 105 PRO A C 1
ATOM 811 O O . PRO A 1 108 ? -2.352 -43.385 4.840 1.00 21.76 105 PRO A O 1
ATOM 815 N N . SER A 1 109 ? -4.109 -42.566 6.023 1.00 18.82 106 SER A N 1
ATOM 816 C CA . SER A 1 109 ? -3.288 -42.031 7.123 1.00 17.43 106 SER A CA 1
ATOM 817 C C . SER A 1 109 ? -3.676 -42.601 8.468 1.00 16.38 106 SER A C 1
ATOM 818 O O . SER A 1 109 ? -4.821 -42.936 8.691 1.00 15.18 106 SER A O 1
ATOM 821 N N . GLN A 1 110 ? -2.704 -42.669 9.361 1.00 15.99 107 GLN A N 1
ATOM 822 C CA . GLN A 1 110 ? -2.962 -42.910 10.771 1.00 16.29 107 GLN A CA 1
ATOM 823 C C . GLN A 1 110 ? -2.541 -41.705 11.616 1.00 16.71 107 GLN A C 1
ATOM 824 O O . GLN A 1 110 ? -1.423 -41.178 11.462 1.00 17.21 107 GLN A O 1
ATOM 830 N N . LEU A 1 111 ? -3.402 -41.302 12.545 1.00 17.13 108 LEU A N 1
ATOM 831 C CA . LEU A 1 111 ? -3.163 -40.154 13.452 1.00 17.56 108 LEU A CA 1
ATOM 832 C C . LEU A 1 111 ? -3.534 -40.459 14.866 1.00 17.18 108 LEU A C 1
ATOM 833 O O . LEU A 1 111 ? -4.416 -41.281 15.118 1.00 16.87 108 LEU A O 1
ATOM 838 N N . PHE A 1 112 ? -2.882 -39.758 15.785 1.00 18.36 109 PHE A N 1
ATOM 839 C CA . PHE A 1 112 ? -3.387 -39.586 17.128 1.00 19.81 109 PHE A CA 1
ATOM 840 C C . PHE A 1 112 ? -4.336 -38.391 17.150 1.00 19.31 109 PHE A C 1
ATOM 841 O O . PHE A 1 112 ? -4.053 -37.361 16.562 1.00 18.86 109 PHE A O 1
ATOM 849 N N . ARG A 1 113 ? -5.443 -38.545 17.858 1.00 17.47 110 ARG A N 1
ATOM 850 C CA . ARG A 1 113 ? -6.336 -37.461 18.113 1.00 18.98 110 ARG A CA 1
ATOM 851 C C . ARG A 1 113 ? -6.301 -37.139 19.596 1.00 20.27 110 ARG A C 1
ATOM 852 O O . ARG A 1 113 ? -6.566 -38.030 20.439 1.00 20.27 110 ARG A O 1
ATOM 860 N N . PHE A 1 114 ? -5.974 -35.894 19.938 1.00 19.13 111 PHE A N 1
ATOM 861 C CA . PHE A 1 114 ? -5.802 -35.538 21.372 1.00 19.71 111 PHE A CA 1
ATOM 862 C C . PHE A 1 114 ? -6.853 -34.539 21.791 1.00 21.25 111 PHE A C 1
ATOM 863 O O . PHE A 1 114 ? -7.193 -33.627 21.004 1.00 22.22 111 PHE A O 1
ATOM 871 N N . SER A 1 115 ? -7.364 -34.670 23.015 1.00 20.28 112 SER A N 1
ATOM 872 C CA . SER A 1 115 ? -8.293 -33.656 23.546 1.00 21.17 112 SER A CA 1
ATOM 873 C C . SER A 1 115 ? -7.609 -32.313 23.916 1.00 20.79 112 SER A C 1
ATOM 874 O O . SER A 1 115 ? -6.704 -32.289 24.738 1.00 19.77 112 SER A O 1
ATOM 877 N N . ASN A 1 116 ? -8.031 -31.199 23.304 1.00 19.63 113 ASN A N 1
ATOM 878 C CA . ASN A 1 116 ? -7.516 -29.857 23.692 1.00 19.34 113 ASN A CA 1
ATOM 879 C C . ASN A 1 116 ? -7.736 -29.583 25.173 1.00 19.24 113 ASN A C 1
ATOM 880 O O . ASN A 1 116 ? -6.866 -29.048 25.850 1.00 18.30 113 ASN A O 1
ATOM 885 N N . LYS A 1 117 ? -8.942 -29.882 25.648 1.00 17.34 114 LYS A N 1
ATOM 886 C CA . LYS A 1 117 ? -9.279 -29.672 27.054 1.00 19.47 114 LYS A CA 1
ATOM 887 C C . LYS A 1 117 ? -8.314 -30.413 28.003 1.00 19.55 114 LYS A C 1
ATOM 888 O O . LYS A 1 117 ? -7.815 -29.839 28.964 1.00 18.45 114 LYS A O 1
ATOM 894 N N . ALA A 1 118 ? -8.066 -31.687 27.729 1.00 19.55 115 ALA A N 1
ATOM 895 C CA . ALA A 1 118 ? -7.200 -32.471 28.603 1.00 21.86 115 ALA A CA 1
ATOM 896 C C . ALA A 1 118 ? -5.761 -31.978 28.470 1.00 20.25 115 ALA A C 1
ATOM 897 O O . ALA A 1 118 ? -5.017 -31.932 29.444 1.00 21.35 115 ALA A O 1
ATOM 899 N N . TYR A 1 119 ? -5.388 -31.518 27.292 1.00 18.77 116 TYR A N 1
ATOM 900 C CA . TYR A 1 119 ? -4.038 -31.000 27.127 1.00 17.13 116 TYR A CA 1
ATOM 901 C C . TYR A 1 119 ? -3.810 -29.722 27.928 1.00 18.79 116 TYR A C 1
ATOM 902 O O . TYR A 1 119 ? -2.777 -29.576 28.633 1.00 16.00 116 TYR A O 1
ATOM 911 N N . LEU A 1 120 ? -4.758 -28.792 27.824 1.00 16.99 117 LEU A N 1
ATOM 912 C CA . LEU A 1 120 ? -4.614 -27.531 28.524 1.00 17.77 117 LEU A CA 1
ATOM 913 C C . LEU A 1 120 ? -4.651 -27.736 30.054 1.00 18.44 117 LEU A C 1
ATOM 914 O O . LEU A 1 120 ? -3.939 -27.047 30.788 1.00 18.70 117 LEU A O 1
ATOM 919 N N . ARG A 1 121 ? -5.493 -28.669 30.503 1.00 15.49 118 ARG A N 1
ATOM 920 C CA . ARG A 1 121 ? -5.496 -29.164 31.872 1.00 15.85 118 ARG A CA 1
ATOM 921 C C . ARG A 1 121 ? -4.044 -29.513 32.370 1.00 15.70 118 ARG A C 1
ATOM 922 O O . ARG A 1 121 ? -3.619 -29.073 33.438 1.00 16.30 118 ARG A O 1
ATOM 930 N N . GLN A 1 122 ? -3.290 -30.274 31.584 1.00 15.56 119 GLN A N 1
ATOM 931 C CA . GLN A 1 122 ? -1.910 -30.672 31.920 1.00 16.72 119 GLN A CA 1
ATOM 932 C C . GLN A 1 122 ? -0.940 -29.496 31.937 1.00 19.37 119 GLN A C 1
ATOM 933 O O . GLN A 1 122 ? -0.077 -29.358 32.831 1.00 16.29 119 GLN A O 1
ATOM 939 N N . LEU A 1 123 ? -1.104 -28.627 30.938 1.00 21.47 120 LEU A N 1
ATOM 940 C CA . LEU A 1 123 ? -0.314 -27.402 30.827 1.00 22.01 120 LEU A CA 1
ATOM 941 C C . LEU A 1 123 ? -0.403 -26.556 32.107 1.00 22.08 120 LEU A C 1
ATOM 942 O O . LEU A 1 123 ? 0.590 -25.968 32.528 1.00 21.36 120 LEU A O 1
ATOM 947 N N . GLN A 1 124 ? -1.586 -26.516 32.721 1.00 21.52 121 GLN A N 1
ATOM 948 C CA . GLN A 1 124 ? -1.800 -25.836 34.003 1.00 22.33 121 GLN A CA 1
ATOM 949 C C . GLN A 1 124 ? -0.808 -26.238 35.113 1.00 22.50 121 GLN A C 1
ATOM 950 O O . GLN A 1 124 ? -0.623 -25.484 36.063 1.00 21.46 121 GLN A O 1
ATOM 956 N N . ASP A 1 125 ? -0.217 -27.433 35.025 1.00 21.62 122 ASP A N 1
ATOM 957 C CA . ASP A 1 125 ? 0.738 -27.866 36.049 1.00 21.97 122 ASP A CA 1
ATOM 958 C C . ASP A 1 125 ? 2.121 -28.219 35.495 1.00 20.82 122 ASP A C 1
ATOM 959 O O . ASP A 1 125 ? 2.799 -29.110 36.005 1.00 21.24 122 ASP A O 1
ATOM 964 N N . ASN A 1 126 ? 2.550 -27.515 34.464 1.00 19.89 123 ASN A N 1
ATOM 965 C CA . ASN A 1 126 ? 3.802 -27.874 33.791 1.00 18.12 123 ASN A CA 1
ATOM 966 C C . ASN A 1 126 ? 4.526 -26.626 33.291 1.00 17.48 123 ASN A C 1
ATOM 967 O O . ASN A 1 126 ? 4.299 -26.169 32.171 1.00 16.50 123 ASN A O 1
ATOM 972 N N . THR A 1 127 ? 5.363 -26.042 34.134 1.00 17.20 124 THR A N 1
ATOM 973 C CA . THR A 1 127 ? 6.022 -24.797 33.743 1.00 18.43 124 THR A CA 1
ATOM 974 C C . THR A 1 127 ? 6.992 -24.984 32.567 1.00 18.48 124 THR A C 1
ATOM 975 O O . THR A 1 127 ? 6.940 -24.199 31.632 1.00 20.30 124 THR A O 1
ATOM 979 N N . PRO A 1 128 ? 7.846 -26.036 32.582 1.00 18.92 125 PRO A N 1
ATOM 980 C CA . PRO A 1 128 ? 8.699 -26.209 31.397 1.00 19.80 125 PRO A CA 1
ATOM 981 C C . PRO A 1 128 ? 7.917 -26.223 30.066 1.00 19.78 125 PRO A C 1
ATOM 982 O O . PRO A 1 128 ? 8.372 -25.653 29.092 1.00 20.18 125 PRO A O 1
ATOM 986 N N . LEU A 1 129 ? 6.736 -26.826 30.040 1.00 21.11 126 LEU A N 1
ATOM 987 C CA . LEU A 1 129 ? 5.883 -26.820 28.833 1.00 21.48 126 LEU A CA 1
ATOM 988 C C . LEU A 1 129 ? 5.359 -25.420 28.510 1.00 21.23 126 LEU A C 1
ATOM 989 O O . LEU A 1 129 ? 5.455 -24.986 27.358 1.00 20.53 126 LEU A O 1
ATOM 994 N N . ALA A 1 130 ? 4.811 -24.729 29.523 1.00 20.19 127 ALA A N 1
ATOM 995 C CA . ALA A 1 130 ? 4.363 -23.335 29.377 1.00 21.39 127 ALA A CA 1
ATOM 996 C C . ALA A 1 130 ? 5.496 -22.425 28.837 1.00 22.21 127 ALA A C 1
ATOM 997 O O . ALA A 1 130 ? 5.253 -21.539 28.020 1.00 22.87 127 ALA A O 1
ATOM 999 N N . LEU A 1 131 ? 6.732 -22.689 29.248 1.00 21.31 128 LEU A N 1
ATOM 1000 C CA . LEU A 1 131 ? 7.872 -21.877 28.786 1.00 21.95 128 LEU A CA 1
ATOM 1001 C C . LEU A 1 131 ? 8.192 -22.172 27.329 1.00 23.14 128 LEU A C 1
ATOM 1002 O O . LEU A 1 131 ? 8.293 -21.263 26.516 1.00 22.11 128 LEU A O 1
ATOM 1007 N N . ALA A 1 132 ? 8.302 -23.468 27.014 1.00 24.22 129 ALA A N 1
ATOM 1008 C CA . ALA A 1 132 ? 8.567 -23.927 25.666 1.00 22.86 129 ALA A CA 1
ATOM 1009 C C . ALA A 1 132 ? 7.523 -23.403 24.681 1.00 22.14 129 ALA A C 1
ATOM 1010 O O . ALA A 1 132 ? 7.869 -23.065 23.563 1.00 22.70 129 ALA A O 1
ATOM 1012 N N . LEU A 1 133 ? 6.252 -23.356 25.084 1.00 21.63 130 LEU A N 1
ATOM 1013 C CA . LEU A 1 133 ? 5.187 -22.779 24.232 1.00 21.37 130 LEU A CA 1
ATOM 1014 C C . LEU A 1 133 ? 5.344 -21.269 24.076 1.00 20.35 130 LEU A C 1
ATOM 1015 O O . LEU A 1 133 ? 5.073 -20.717 23.003 1.00 20.00 130 LEU A O 1
ATOM 1020 N N . LEU A 1 134 ? 5.786 -20.607 25.143 1.00 20.20 131 LEU A N 1
ATOM 1021 C CA . LEU A 1 134 ? 6.093 -19.170 25.068 1.00 21.08 131 LEU A CA 1
ATOM 1022 C C . LEU A 1 134 ? 7.185 -18.852 24.041 1.00 20.54 131 LEU A C 1
ATOM 1023 O O . LEU A 1 134 ? 7.124 -17.819 23.392 1.00 20.08 131 LEU A O 1
ATOM 1028 N N . ALA A 1 135 ? 8.189 -19.728 23.929 1.00 20.74 132 ALA A N 1
ATOM 1029 C CA . ALA A 1 135 ? 9.323 -19.548 22.984 1.00 20.88 132 ALA A CA 1
ATOM 1030 C C . ALA A 1 135 ? 8.865 -19.800 21.554 1.00 21.07 132 ALA A C 1
ATOM 1031 O O . ALA A 1 135 ? 9.355 -19.169 20.606 1.00 21.29 132 ALA A O 1
ATOM 1033 N N . LYS A 1 136 ? 7.923 -20.731 21.404 1.00 19.72 133 LYS A N 1
ATOM 1034 C CA . LYS A 1 136 ? 7.339 -21.016 20.106 1.00 18.97 133 LYS A CA 1
ATOM 1035 C C . LYS A 1 136 ? 6.498 -19.824 19.618 1.00 18.61 133 LYS A C 1
ATOM 1036 O O . LYS A 1 136 ? 6.603 -19.414 18.447 1.00 18.12 133 LYS A O 1
ATOM 1042 N N . LEU A 1 137 ? 5.680 -19.270 20.509 1.00 17.01 134 LEU A N 1
ATOM 1043 C CA . LEU A 1 137 ? 4.917 -18.071 20.185 1.00 18.72 134 LEU A CA 1
ATOM 1044 C C . LEU A 1 137 ? 5.851 -16.862 19.963 1.00 18.78 134 LEU A C 1
ATOM 1045 O O . LEU A 1 137 ? 5.659 -16.101 19.016 1.00 19.37 134 LEU A O 1
ATOM 1050 N N . SER A 1 138 ? 6.880 -16.717 20.806 1.00 18.64 135 SER A N 1
ATOM 1051 C CA . SER A 1 138 ? 7.946 -15.708 20.588 1.00 19.17 135 SER A CA 1
ATOM 1052 C C . SER A 1 138 ? 8.504 -15.688 19.161 1.00 18.39 135 SER A C 1
ATOM 1053 O O . SER A 1 138 ? 8.653 -14.612 18.581 1.00 19.88 135 SER A O 1
ATOM 1056 N N . THR A 1 139 ? 8.813 -16.856 18.596 1.00 17.52 136 THR A N 1
ATOM 1057 C CA . THR A 1 139 ? 9.318 -16.937 17.209 1.00 19.00 136 THR A CA 1
ATOM 1058 C C . THR A 1 139 ? 8.264 -16.483 16.181 1.00 19.77 136 THR A C 1
ATOM 1059 O O . THR A 1 139 ? 8.606 -15.922 15.136 1.00 18.09 136 THR A O 1
ATOM 1063 N N . ARG A 1 140 ? 6.988 -16.723 16.480 1.00 21.55 137 ARG A N 1
ATOM 1064 C CA . ARG A 1 140 ? 5.897 -16.234 15.632 1.00 23.29 137 ARG A CA 1
ATOM 1065 C C . ARG A 1 140 ? 5.700 -14.717 15.737 1.00 23.93 137 ARG A C 1
ATOM 1066 O O . ARG A 1 140 ? 5.514 -14.045 14.719 1.00 23.40 137 ARG A O 1
ATOM 1074 N N . LEU A 1 141 ? 5.778 -14.179 16.956 1.00 24.42 138 LEU A N 1
ATOM 1075 C CA . LEU A 1 141 ? 5.740 -12.725 17.179 1.00 25.33 138 LEU A CA 1
ATOM 1076 C C . LEU A 1 141 ? 6.972 -12.001 16.609 1.00 25.93 138 LEU A C 1
ATOM 1077 O O . LEU A 1 141 ? 6.956 -10.777 16.438 1.00 25.89 138 LEU A O 1
ATOM 1079 N N . HIS A 1 142 ? 8.029 -12.767 16.323 1.00 26.56 139 HIS A N 1
ATOM 1080 C CA . HIS A 1 142 ? 9.241 -12.256 15.668 1.00 26.78 139 HIS A CA 1
ATOM 1081 C C . HIS A 1 142 ? 8.963 -11.893 14.213 1.00 27.04 139 HIS A C 1
ATOM 1082 O O . HIS A 1 142 ? 9.885 -11.604 13.443 1.00 27.22 139 HIS A O 1
ATOM 1084 N N . GLN A 1 143 ? 7.683 -11.933 13.844 1.00 27.32 140 GLN A N 1
ATOM 1085 C CA . GLN A 1 143 ? 7.196 -11.264 12.651 1.00 27.28 140 GLN A CA 1
ATOM 1086 C C . GLN A 1 143 ? 7.171 -9.777 12.994 1.00 27.08 140 GLN A C 1
ATOM 1087 O O . GLN A 1 143 ? 8.189 -9.228 13.415 1.00 26.93 140 GLN A O 1
ATOM 1089 N N . ARG A 1 144 ? 6.021 -9.130 12.839 1.00 27.11 141 ARG A N 1
ATOM 1090 C CA . ARG A 1 144 ? 5.911 -7.693 13.069 1.00 26.95 141 ARG A CA 1
ATOM 1091 C C . ARG A 1 144 ? 7.270 -6.986 12.887 1.00 27.11 141 ARG A C 1
ATOM 1092 O O . ARG A 1 144 ? 7.785 -6.364 13.821 1.00 27.86 141 ARG A O 1
ATOM 1094 N N . ILE A 1 145 ? 7.841 -7.104 11.682 1.00 26.72 142 ILE A N 1
ATOM 1095 C CA . ILE A 1 145 ? 9.200 -6.620 11.392 1.00 25.78 142 ILE A CA 1
ATOM 1096 C C . ILE A 1 145 ? 9.304 -5.091 11.472 1.00 25.15 142 ILE A C 1
ATOM 1097 O O . ILE A 1 145 ? 9.754 -4.547 12.480 1.00 24.83 142 ILE A O 1
ATOM 1099 N N . ASP A 1 146 ? 8.899 -4.408 10.403 1.00 24.61 143 ASP A N 1
ATOM 1100 C CA . ASP A 1 146 ? 8.702 -2.964 10.441 1.00 23.39 143 ASP A CA 1
ATOM 1101 C C . ASP A 1 146 ? 7.255 -2.706 10.895 1.00 22.64 143 ASP A C 1
ATOM 1102 O O . ASP A 1 146 ? 6.764 -1.504 10.807 1.00 22.50 143 ASP A O 1
ATOM 1104 N N . GLU A 1 147 ? 6.591 -3.865 11.264 1.00 21.79 144 GLU A N 1
ATOM 1105 C CA . GLU A 1 147 ? 5.154 -3.860 11.565 1.00 21.52 144 GLU A CA 1
ATOM 1106 C C . GLU A 1 147 ? 4.811 -3.931 13.059 1.00 21.92 144 GLU A C 1
ATOM 1107 O O . GLU A 1 147 ? 3.676 -4.269 13.420 1.00 22.32 144 GLU A O 1
ATOM 1109 N N . ILE A 1 148 ? 5.781 -3.618 13.922 1.00 21.14 145 ILE A N 1
ATOM 1110 C CA . ILE A 1 148 ? 5.552 -3.619 15.362 1.00 20.62 145 ILE A CA 1
ATOM 1111 C C . ILE A 1 148 ? 4.824 -2.339 15.762 1.00 19.96 145 ILE A C 1
ATOM 1112 O O . ILE A 1 148 ? 5.331 -1.240 15.511 1.00 19.62 145 ILE A O 1
ATOM 1114 N N . GLU A 1 149 ? 3.644 -2.491 16.371 1.00 19.41 146 GLU A N 1
ATOM 1115 C CA . GLU A 1 149 ? 2.803 -1.353 16.799 1.00 19.96 146 GLU A CA 1
ATOM 1116 C C . GLU A 1 149 ? 2.798 -1.023 18.315 1.00 19.80 146 GLU A C 1
ATOM 1117 O O . GLU A 1 149 ? 2.260 0.008 18.718 1.00 19.43 146 GLU A O 1
ATOM 1119 N N . THR A 1 150 ? 3.363 -1.903 19.141 1.00 20.12 147 THR A N 1
ATOM 1120 C CA . THR A 1 150 ? 3.468 -1.670 20.601 1.00 20.67 147 THR A CA 1
ATOM 1121 C C . THR A 1 150 ? 4.622 -2.488 21.184 1.00 20.02 147 THR A C 1
ATOM 1122 O O . THR A 1 150 ? 5.025 -3.476 20.588 1.00 20.13 147 THR A O 1
ATOM 1126 N N . LEU A 1 151 ? 5.158 -2.081 22.333 1.00 19.14 148 LEU A N 1
ATOM 1127 C CA . LEU A 1 151 ? 6.199 -2.883 22.997 1.00 19.15 148 LEU A CA 1
ATOM 1128 C C . LEU A 1 151 ? 5.656 -3.431 24.300 1.00 18.89 148 LEU A C 1
ATOM 1129 O O . LEU A 1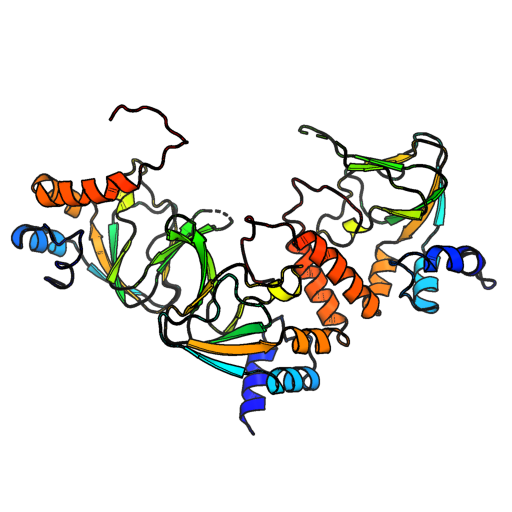 151 ? 6.394 -3.910 25.130 1.00 18.84 148 LEU A O 1
ATOM 1134 N N . SER A 1 152 ? 4.339 -3.378 24.452 1.00 20.51 149 SER A N 1
ATOM 1135 C CA . SER A 1 152 ? 3.675 -3.877 25.636 1.00 21.13 149 SER A CA 1
ATOM 1136 C C . SER A 1 152 ? 2.932 -5.162 25.311 1.00 21.39 149 SER A C 1
ATOM 1137 O O . SER A 1 152 ? 2.705 -5.482 24.142 1.00 21.31 149 SER A O 1
ATOM 1140 N N . LEU A 1 153 ? 2.572 -5.904 26.351 1.00 21.44 150 LEU A N 1
ATOM 1141 C CA . LEU A 1 153 ? 1.820 -7.138 26.174 1.00 22.16 150 LEU A CA 1
ATOM 1142 C C . LEU A 1 153 ? 0.352 -6.991 26.592 1.00 22.82 150 LEU A C 1
ATOM 1143 O O . LEU A 1 153 ? -0.028 -6.046 27.296 1.00 23.16 150 LEU A O 1
ATOM 1148 N N . MET B 1 4 ? 14.181 0.252 55.934 1.00 31.25 1 MET B N 1
ATOM 1149 C CA . MET B 1 4 ? 13.873 -0.825 54.943 1.00 31.17 1 MET B CA 1
ATOM 1150 C C . MET B 1 4 ? 12.391 -0.825 54.550 1.00 31.33 1 MET B C 1
ATOM 1151 O O . MET B 1 4 ? 11.940 -1.698 53.797 1.00 31.51 1 MET B O 1
ATOM 1153 N N . GLU B 1 5 ? 11.657 0.174 55.054 1.00 31.22 2 GLU B N 1
ATOM 1154 C CA . GLU B 1 5 ? 10.203 0.335 54.846 1.00 30.84 2 GLU B CA 1
ATOM 1155 C C . GLU B 1 5 ? 9.788 0.440 53.378 1.00 30.15 2 GLU B C 1
ATOM 1156 O O . GLU B 1 5 ? 8.686 0.019 53.009 1.00 30.30 2 GLU B O 1
ATOM 1162 N N . PHE B 1 6 ? 10.667 1.014 52.555 1.00 29.10 3 PHE B N 1
ATOM 1163 C CA . PHE B 1 6 ? 10.402 1.254 51.137 1.00 27.60 3 PHE B CA 1
ATOM 1164 C C . PHE B 1 6 ? 9.990 0.000 50.352 1.00 27.09 3 PHE B C 1
ATOM 1165 O O . PHE B 1 6 ? 9.314 0.107 49.325 1.00 26.48 3 PHE B O 1
ATOM 1173 N N . GLN B 1 7 ? 10.421 -1.173 50.818 1.00 26.03 4 GLN B N 1
ATOM 1174 C CA . GLN B 1 7 ? 10.107 -2.424 50.134 0.50 24.73 4 GLN B CA 1
ATOM 1175 C C . GLN B 1 7 ? 8.614 -2.742 50.247 1.00 24.14 4 GLN B C 1
ATOM 1176 O O . GLN B 1 7 ? 8.012 -3.214 49.281 1.00 24.11 4 GLN B O 1
ATOM 1182 N N . ARG B 1 8 ? 8.026 -2.448 51.410 1.00 22.90 5 ARG B N 1
ATOM 1183 C CA . ARG B 1 8 ? 6.581 -2.580 51.626 1.00 22.04 5 ARG B CA 1
ATOM 1184 C C . ARG B 1 8 ? 5.777 -1.743 50.628 1.00 21.57 5 ARG B C 1
ATOM 1185 O O . ARG B 1 8 ? 4.980 -2.287 49.859 1.00 20.89 5 ARG B O 1
ATOM 1187 N N . VAL B 1 9 ? 6.007 -0.429 50.622 1.00 21.28 6 VAL B N 1
ATOM 1188 C CA . VAL B 1 9 ? 5.315 0.483 49.689 1.00 21.10 6 VAL B CA 1
ATOM 1189 C C . VAL B 1 9 ? 5.501 0.122 48.196 1.00 20.64 6 VAL B C 1
ATOM 1190 O O . VAL B 1 9 ? 4.548 0.215 47.420 1.00 21.13 6 VAL B O 1
ATOM 1194 N N . HIS B 1 10 ? 6.697 -0.307 47.798 1.00 20.06 7 HIS B N 1
ATOM 1195 C CA . HIS B 1 10 ? 6.915 -0.679 46.387 1.00 20.01 7 HIS B CA 1
ATOM 1196 C C . HIS B 1 10 ? 6.245 -2.010 46.035 1.00 20.85 7 HIS B C 1
ATOM 1197 O O . HIS B 1 10 ? 5.620 -2.128 44.985 1.00 19.96 7 HIS B O 1
ATOM 1204 N N . GLN B 1 11 ? 6.367 -3.011 46.912 1.00 21.55 8 GLN B N 1
ATOM 1205 C CA . GLN B 1 11 ? 5.595 -4.245 46.734 1.00 22.74 8 GLN B CA 1
ATOM 1206 C C . GLN B 1 11 ? 4.116 -3.887 46.546 1.00 22.24 8 GLN B C 1
ATOM 1207 O O . GLN B 1 11 ? 3.483 -4.364 45.614 1.00 21.96 8 GLN B O 1
ATOM 1213 N N . GLN B 1 12 ? 3.606 -2.992 47.393 1.00 22.70 9 GLN B N 1
ATOM 1214 C CA . GLN B 1 12 ? 2.203 -2.561 47.377 1.00 23.47 9 GLN B CA 1
ATOM 1215 C C . GLN B 1 12 ? 1.675 -2.014 46.040 1.00 24.11 9 GLN B C 1
ATOM 1216 O O . GLN B 1 12 ? 0.606 -2.437 45.587 1.00 25.07 9 GLN B O 1
ATOM 1222 N N . LEU B 1 13 ? 2.402 -1.085 45.412 1.00 24.50 10 LEU B N 1
ATOM 1223 C CA . LEU B 1 13 ? 1.946 -0.500 44.132 1.00 24.17 10 LEU B CA 1
ATOM 1224 C C . LEU B 1 13 ? 2.176 -1.444 42.940 1.00 23.64 10 LEU B C 1
ATOM 1225 O O . LEU B 1 13 ? 1.362 -1.517 42.024 1.00 24.15 10 LEU B O 1
ATOM 1230 N N . LEU B 1 14 ? 3.260 -2.206 42.989 1.00 22.89 11 LEU B N 1
ATOM 1231 C CA . LEU B 1 14 ? 3.564 -3.184 41.951 1.00 21.89 11 LEU B CA 1
ATOM 1232 C C . LEU B 1 14 ? 2.638 -4.377 41.915 1.00 22.13 11 LEU B C 1
ATOM 1233 O O . LEU B 1 14 ? 2.420 -4.952 40.838 1.00 21.45 11 LEU B O 1
ATOM 1238 N N . GLN B 1 15 ? 2.123 -4.778 43.084 1.00 21.12 12 GLN B N 1
ATOM 1239 C CA . GLN B 1 15 ? 1.337 -5.997 43.178 1.00 21.91 12 GLN B CA 1
ATOM 1240 C C . GLN B 1 15 ? -0.012 -5.836 42.466 1.00 21.88 12 GLN B C 1
ATOM 1241 O O . GLN B 1 15 ? -0.634 -6.820 42.069 1.00 22.82 12 GLN B O 1
ATOM 1247 N N . SER B 1 16 ? -0.450 -4.594 42.277 1.00 22.29 13 SER B N 1
ATOM 1248 C CA . SER B 1 16 ? -1.730 -4.328 41.596 1.00 22.62 13 SER B CA 1
ATOM 1249 C C . SER B 1 16 ? -1.652 -4.614 40.098 1.00 21.86 13 SER B C 1
ATOM 1250 O O . SER B 1 16 ? -2.632 -5.025 39.474 1.00 23.39 13 SER B O 1
ATOM 1253 N N . HIS B 1 17 ? -0.476 -4.402 39.539 1.00 19.19 14 HIS B N 1
ATOM 1254 C CA . HIS B 1 17 ? -0.249 -4.512 38.116 1.00 18.76 14 HIS B CA 1
ATOM 1255 C C . HIS B 1 17 ? -0.169 -5.965 37.627 1.00 19.18 14 HIS B C 1
ATOM 1256 O O . HIS B 1 17 ? 0.560 -6.772 38.205 1.00 20.26 14 HIS B O 1
ATOM 1263 N N . HIS B 1 18 ? -0.878 -6.279 36.541 1.00 18.70 15 HIS B N 1
ATOM 1264 C CA . HIS B 1 18 ? -0.974 -7.661 36.018 1.00 19.86 15 HIS B CA 1
ATOM 1265 C C . HIS B 1 18 ? 0.352 -8.400 35.753 1.00 19.54 15 HIS B C 1
ATOM 1266 O O . HIS B 1 18 ? 0.357 -9.633 35.717 1.00 19.30 15 HIS B O 1
ATOM 1273 N N . LEU B 1 19 ? 1.462 -7.675 35.558 1.00 18.70 16 LEU B N 1
ATOM 1274 C CA . LEU B 1 19 ? 2.759 -8.340 35.282 1.00 19.33 16 LEU B CA 1
ATOM 1275 C C . LEU B 1 19 ? 3.435 -8.914 36.524 1.00 18.76 16 LEU B C 1
ATOM 1276 O O . LEU B 1 19 ? 4.313 -9.795 36.424 1.00 18.21 16 LEU B O 1
ATOM 1281 N N . PHE B 1 20 ? 3.022 -8.402 37.684 1.00 18.37 17 PHE B N 1
ATOM 1282 C CA . PHE B 1 20 ? 3.647 -8.712 38.961 1.00 19.30 17 PHE B CA 1
ATOM 1283 C C . PHE B 1 20 ? 2.640 -9.332 39.912 1.00 19.98 17 PHE B C 1
ATOM 1284 O O . PHE B 1 20 ? 3.024 -9.898 40.926 1.00 20.77 17 PHE B O 1
ATOM 1292 N N . GLU B 1 21 ? 1.355 -9.214 39.576 1.00 21.23 18 GLU B N 1
ATOM 1293 C CA . GLU B 1 21 ? 0.256 -9.753 40.403 1.00 22.25 18 GLU B CA 1
ATOM 1294 C C . GLU B 1 21 ? 0.387 -11.246 40.753 1.00 21.97 18 GLU B C 1
ATOM 1295 O O . GLU B 1 21 ? 0.313 -11.609 41.942 1.00 22.02 18 GLU B O 1
ATOM 1301 N N . PRO B 1 22 ? 0.575 -12.124 39.736 1.00 21.94 19 PRO B N 1
ATOM 1302 C CA . PRO B 1 22 ? 0.608 -13.569 40.054 1.00 21.65 19 PRO B CA 1
ATOM 1303 C C . PRO B 1 22 ? 1.857 -14.006 40.839 1.00 21.60 19 PRO B C 1
ATOM 1304 O O . PRO B 1 22 ? 1.924 -15.152 41.315 1.00 21.33 19 PRO B O 1
ATOM 1308 N N . LEU B 1 23 ? 2.823 -13.092 40.975 1.00 21.36 20 LEU B N 1
ATOM 1309 C CA . LEU B 1 23 ? 4.016 -13.329 41.774 1.00 21.51 20 LEU B CA 1
ATOM 1310 C C . LEU B 1 23 ? 3.679 -13.348 43.252 1.00 21.71 20 LEU B C 1
ATOM 1311 O O . LEU B 1 23 ? 2.820 -12.583 43.705 1.00 22.18 20 LEU B O 1
ATOM 1316 N N . SER B 1 24 ? 4.347 -14.239 43.992 1.00 21.76 21 SER B N 1
ATOM 1317 C CA . SER B 1 24 ? 4.260 -14.279 45.444 1.00 22.13 21 SER B CA 1
ATOM 1318 C C . SER B 1 24 ? 5.020 -13.076 45.969 1.00 22.32 21 SER B C 1
ATOM 1319 O O . SER B 1 24 ? 5.872 -12.549 45.258 1.00 22.52 21 SER B O 1
ATOM 1322 N N . PRO B 1 25 ? 4.701 -12.623 47.202 1.00 22.31 22 PRO B N 1
ATOM 1323 C CA . PRO B 1 25 ? 5.504 -11.627 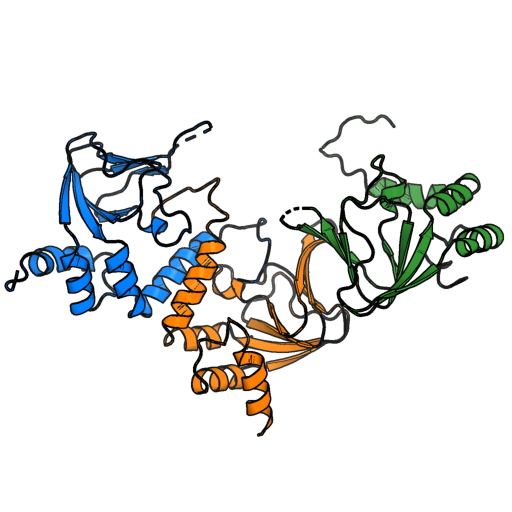47.931 1.00 22.27 22 PRO B CA 1
ATOM 1324 C C . PRO B 1 25 ? 7.020 -11.875 47.866 1.00 22.19 22 PRO B C 1
ATOM 1325 O O . PRO B 1 25 ? 7.791 -10.935 47.668 1.00 22.41 22 PRO B O 1
ATOM 1329 N N . VAL B 1 26 ? 7.429 -13.134 48.018 1.00 21.83 23 VAL B N 1
ATOM 1330 C CA . VAL B 1 26 ? 8.842 -13.520 47.966 1.00 21.17 23 VAL B CA 1
ATOM 1331 C C . VAL B 1 26 ? 9.459 -13.195 46.602 1.00 20.62 23 VAL B C 1
ATOM 1332 O O . VAL B 1 26 ? 10.502 -12.547 46.528 1.00 21.42 23 VAL B O 1
ATOM 1336 N N . GLN B 1 27 ? 8.797 -13.641 45.537 1.00 19.65 24 GLN B N 1
ATOM 1337 C CA . GLN B 1 27 ? 9.258 -13.430 44.156 1.00 19.28 24 GLN B CA 1
ATOM 1338 C C . GLN B 1 27 ? 9.327 -11.963 43.779 1.00 19.09 24 GLN B C 1
ATOM 1339 O O . GLN B 1 27 ? 10.252 -11.543 43.087 1.00 19.17 24 GLN B O 1
ATOM 1345 N N . LEU B 1 28 ? 8.351 -11.191 44.253 1.00 19.03 25 LEU B N 1
ATOM 1346 C CA . LEU B 1 28 ? 8.276 -9.754 43.995 1.00 19.46 25 LEU B CA 1
ATOM 1347 C C . LEU B 1 28 ? 9.453 -9.013 44.634 1.00 20.07 25 LEU B C 1
ATOM 1348 O O . LEU B 1 28 ? 10.087 -8.170 43.992 1.00 19.33 25 LEU B O 1
ATOM 1353 N N . GLN B 1 29 ? 9.735 -9.351 45.892 1.00 20.00 26 GLN B N 1
ATOM 1354 C CA . GLN B 1 29 ? 10.872 -8.837 46.643 1.00 21.11 26 GLN B CA 1
ATOM 1355 C C . GLN B 1 29 ? 12.170 -9.078 45.873 1.00 21.31 26 GLN B C 1
ATOM 1356 O O . GLN B 1 29 ? 12.988 -8.181 45.739 1.00 22.18 26 GLN B O 1
ATOM 1362 N N . GLU B 1 30 ? 12.343 -10.291 45.353 1.00 22.61 27 GLU B N 1
ATOM 1363 C CA . GLU B 1 30 ? 13.566 -10.672 44.640 1.00 23.18 27 GLU B CA 1
ATOM 1364 C C . GLU B 1 30 ? 13.736 -9.875 43.339 1.00 22.30 27 GLU B C 1
ATOM 1365 O O . GLU B 1 30 ? 14.851 -9.502 42.964 1.00 21.59 27 GLU B O 1
ATOM 1371 N N . LEU B 1 31 ? 12.611 -9.604 42.680 1.00 21.65 28 LEU B N 1
ATOM 1372 C CA . LEU B 1 31 ? 12.565 -8.816 41.445 1.00 21.05 28 LEU B CA 1
ATOM 1373 C C . LEU B 1 31 ? 12.947 -7.356 41.689 1.00 19.64 28 LEU B C 1
ATOM 1374 O O . LEU B 1 31 ? 13.792 -6.806 40.966 1.00 17.25 28 LEU B O 1
ATOM 1379 N N . LEU B 1 32 ? 12.313 -6.748 42.698 1.00 19.76 29 LEU B N 1
ATOM 1380 C CA . LEU B 1 32 ? 12.714 -5.426 43.210 1.00 20.78 29 LEU B CA 1
ATOM 1381 C C . LEU B 1 32 ? 14.185 -5.329 43.612 1.00 20.70 29 LEU B C 1
ATOM 1382 O O . LEU B 1 32 ? 14.838 -4.331 43.335 1.00 20.62 29 LEU B O 1
ATOM 1387 N N . ALA B 1 33 ? 14.694 -6.369 44.260 1.00 21.56 30 ALA B N 1
ATOM 1388 C CA . ALA B 1 33 ? 16.086 -6.391 44.719 1.00 22.12 30 ALA B CA 1
ATOM 1389 C C . ALA B 1 33 ? 17.105 -6.230 43.573 1.00 21.95 30 ALA B C 1
ATOM 1390 O O . ALA B 1 33 ? 18.161 -5.611 43.752 1.00 22.10 30 ALA B O 1
ATOM 1392 N N . SER B 1 34 ? 16.780 -6.774 42.404 1.00 21.73 31 SER B N 1
ATOM 1393 C CA . SER B 1 34 ? 17.643 -6.658 41.222 1.00 22.09 31 SER B CA 1
ATOM 1394 C C . SER B 1 34 ? 17.279 -5.478 40.292 1.00 21.05 31 SER B C 1
ATOM 1395 O O . SER B 1 34 ? 17.938 -5.256 39.265 1.00 21.74 31 SER B O 1
ATOM 1398 N N . SER B 1 35 ? 16.245 -4.722 40.636 1.00 19.15 32 SER B N 1
ATOM 1399 C CA . SER B 1 35 ? 15.882 -3.566 39.813 1.00 19.77 32 SER B CA 1
ATOM 1400 C C . SER B 1 35 ? 16.786 -2.342 40.063 1.00 18.98 32 SER B C 1
ATOM 1401 O O . SER B 1 35 ? 17.476 -2.277 41.059 1.00 19.33 32 SER B O 1
ATOM 1404 N N . ASP B 1 36 ? 16.775 -1.395 39.130 1.00 19.24 33 ASP B N 1
ATOM 1405 C CA . ASP B 1 36 ? 17.430 -0.098 39.270 1.00 19.27 33 ASP B CA 1
ATOM 1406 C C . ASP B 1 36 ? 16.365 0.990 39.325 1.00 18.96 33 ASP B C 1
ATOM 1407 O O . ASP B 1 36 ? 15.390 0.945 38.601 1.00 18.90 33 ASP B O 1
ATOM 1412 N N . LEU B 1 37 ? 16.577 1.991 40.159 1.00 19.10 34 LEU B N 1
ATOM 1413 C CA . LEU B 1 37 ? 15.772 3.193 40.115 1.00 20.30 34 LEU B CA 1
ATOM 1414 C C . LEU B 1 37 ? 16.326 4.160 39.058 1.00 21.82 34 LEU B C 1
ATOM 1415 O O . LEU B 1 37 ? 17.559 4.400 38.987 1.00 21.36 34 LEU B O 1
ATOM 1420 N N . VAL B 1 38 ? 15.426 4.703 38.236 1.00 20.77 35 VAL B N 1
ATOM 1421 C CA . VAL B 1 38 ? 15.851 5.486 37.081 1.00 20.70 35 VAL B CA 1
ATOM 1422 C C . VAL B 1 38 ? 15.166 6.822 37.166 1.00 19.54 35 VAL B C 1
ATOM 1423 O O . VAL B 1 38 ? 13.938 6.894 37.305 1.00 19.84 35 VAL B O 1
ATOM 1427 N N . ASN B 1 39 ? 15.964 7.877 37.071 1.00 19.16 36 ASN B N 1
ATOM 1428 C CA . ASN B 1 39 ? 15.451 9.233 37.195 1.00 19.87 36 ASN B CA 1
ATOM 1429 C C . ASN B 1 39 ? 15.650 10.009 35.900 1.00 19.44 36 ASN B C 1
ATOM 1430 O O . ASN B 1 39 ? 16.789 10.074 35.404 1.00 18.44 36 ASN B O 1
ATOM 1435 N N . LEU B 1 40 ? 14.598 10.673 35.394 1.00 17.30 37 LEU B N 1
ATOM 1436 C CA . LEU B 1 40 ? 14.749 11.322 34.068 1.00 18.41 37 LEU B CA 1
ATOM 1437 C C . LEU B 1 40 ? 14.165 12.696 33.974 1.00 18.28 37 LEU B C 1
ATOM 1438 O O . LEU B 1 40 ? 13.087 12.919 34.468 1.00 18.97 37 LEU B O 1
ATOM 1443 N N . ASP B 1 41 ? 14.878 13.598 33.310 1.00 18.93 38 ASP B N 1
ATOM 1444 C CA . ASP B 1 41 ? 14.356 14.913 33.007 1.00 20.34 38 ASP B CA 1
ATOM 1445 C C . ASP B 1 41 ? 13.479 14.812 31.768 1.00 19.47 38 ASP B C 1
ATOM 1446 O O . ASP B 1 41 ? 13.565 13.839 31.039 1.00 19.82 38 ASP B O 1
ATOM 1451 N N . LYS B 1 42 ? 12.636 15.814 31.554 1.00 18.30 39 LYS B N 1
ATOM 1452 C CA . LYS B 1 42 ? 11.843 15.947 30.341 1.00 17.98 39 LYS B CA 1
ATOM 1453 C C . LYS B 1 42 ? 12.794 15.946 29.193 1.00 16.94 39 LYS B C 1
ATOM 1454 O O . LYS B 1 42 ? 13.785 16.702 29.205 1.00 15.16 39 LYS B O 1
ATOM 1460 N N . GLY B 1 43 ? 12.520 15.094 28.213 1.00 16.40 40 GLY B N 1
ATOM 1461 C CA . GLY B 1 43 ? 13.328 15.061 26.993 1.00 17.28 40 GLY B CA 1
ATOM 1462 C C . GLY B 1 43 ? 14.399 13.979 27.072 1.00 19.51 40 GLY B C 1
ATOM 1463 O O . GLY B 1 43 ? 15.067 13.714 26.088 1.00 17.41 40 GLY B O 1
ATOM 1464 N N . ALA B 1 44 ? 14.578 13.356 28.246 1.00 18.84 41 ALA B N 1
ATOM 1465 C CA . ALA B 1 44 ? 15.676 12.392 28.407 1.00 19.44 41 ALA B CA 1
ATOM 1466 C C . ALA B 1 44 ? 15.213 11.018 27.923 1.00 18.81 41 ALA B C 1
ATOM 1467 O O . ALA B 1 44 ? 14.028 10.718 28.013 1.00 17.81 41 ALA B O 1
ATOM 1469 N N . TYR B 1 45 ? 16.144 10.194 27.414 1.00 18.26 42 TYR B N 1
ATOM 1470 C CA . TYR B 1 45 ? 15.795 8.894 26.884 1.00 17.48 42 TYR B CA 1
ATOM 1471 C C . TYR B 1 45 ? 15.754 7.809 27.934 1.00 19.64 42 TYR B C 1
ATOM 1472 O O . TYR B 1 45 ? 16.667 7.732 28.767 1.00 21.47 42 TYR B O 1
ATOM 1481 N N . VAL B 1 46 ? 14.711 6.971 27.908 1.00 19.90 43 VAL B N 1
ATOM 1482 C CA . VAL B 1 46 ? 14.718 5.758 28.751 1.00 21.03 43 VAL B CA 1
ATOM 1483 C C . VAL B 1 46 ? 15.601 4.695 28.033 1.00 22.31 43 VAL B C 1
ATOM 1484 O O . VAL B 1 46 ? 16.427 4.061 28.640 1.00 20.63 43 VAL B O 1
ATOM 1488 N N . PHE B 1 47 ? 15.385 4.519 26.728 1.00 20.42 44 PHE B N 1
ATOM 1489 C CA . PHE B 1 47 ? 16.276 3.733 25.900 1.00 20.60 44 PHE B CA 1
ATOM 1490 C C . PHE B 1 47 ? 16.106 4.244 24.470 1.00 20.56 44 PHE B C 1
ATOM 1491 O O . PHE B 1 47 ? 15.134 4.976 24.183 1.00 19.05 44 PHE B O 1
ATOM 1499 N N . ARG B 1 48 ? 17.092 3.934 23.633 1.00 18.03 45 ARG B N 1
ATOM 1500 C CA . ARG B 1 48 ? 17.114 4.329 22.218 1.00 18.69 45 ARG B CA 1
ATOM 1501 C C . ARG B 1 48 ? 16.979 3.101 21.301 1.00 19.61 45 ARG B C 1
ATOM 1502 O O . ARG B 1 48 ? 17.466 2.027 21.628 1.00 18.12 45 ARG B O 1
ATOM 1510 N N . GLN B 1 49 ? 16.310 3.280 20.161 1.00 18.98 46 GLN B N 1
ATOM 1511 C CA . GLN B 1 49 ? 16.134 2.221 19.220 1.00 19.63 46 GLN B CA 1
ATOM 1512 C C . GLN B 1 49 ? 17.538 1.730 18.840 1.00 19.85 46 GLN B C 1
ATOM 1513 O O . GLN B 1 49 ? 18.426 2.537 18.631 1.00 19.65 46 GLN B O 1
ATOM 1519 N N . GLY B 1 50 ? 17.723 0.406 18.816 1.00 19.35 47 GLY B N 1
ATOM 1520 C CA . GLY B 1 50 ? 18.974 -0.211 18.351 1.00 19.25 47 GLY B CA 1
ATOM 1521 C C . GLY B 1 50 ? 19.941 -0.513 19.482 1.00 18.09 47 GLY B C 1
ATOM 1522 O O . GLY B 1 50 ? 20.967 -1.119 19.272 1.00 17.36 47 GLY B O 1
ATOM 1523 N N . GLU B 1 51 ? 19.607 -0.079 20.682 1.00 18.02 48 GLU B N 1
ATOM 1524 C CA . GLU B 1 51 ? 20.356 -0.440 21.860 1.00 19.30 48 GLU B CA 1
ATOM 1525 C C . GLU B 1 51 ? 19.951 -1.811 22.325 1.00 19.19 48 GLU B C 1
ATOM 1526 O O . GLU B 1 51 ? 18.786 -2.178 22.173 1.00 18.45 48 GLU B O 1
ATOM 1532 N N . PRO B 1 52 ? 20.889 -2.547 22.962 1.00 20.07 49 PRO B N 1
ATOM 1533 C CA . PRO B 1 52 ? 20.597 -3.891 23.471 1.00 21.35 49 PRO B CA 1
ATOM 1534 C C . PRO B 1 52 ? 19.407 -3.911 24.424 1.00 21.35 49 PRO B C 1
ATOM 1535 O O . PRO B 1 52 ? 19.370 -3.141 25.377 1.00 22.38 49 PRO B O 1
ATOM 1539 N N . ALA B 1 53 ? 18.415 -4.754 24.154 1.00 20.80 50 ALA B N 1
ATOM 1540 C CA . ALA B 1 53 ? 17.207 -4.709 24.990 1.00 20.87 50 ALA B CA 1
ATOM 1541 C C . ALA B 1 53 ? 17.329 -5.743 26.080 1.00 20.82 50 ALA B C 1
ATOM 1542 O O . ALA B 1 53 ? 17.082 -6.921 25.829 1.00 23.15 50 ALA B O 1
ATOM 1544 N N . HIS B 1 54 ? 17.729 -5.320 27.271 1.00 20.31 51 HIS B N 1
ATOM 1545 C CA . HIS B 1 54 ? 17.871 -6.237 28.419 1.00 21.27 51 HIS B CA 1
ATOM 1546 C C . HIS B 1 54 ? 16.872 -5.980 29.557 1.00 19.50 51 HIS B C 1
ATOM 1547 O O . HIS B 1 54 ? 16.852 -6.720 30.519 1.00 19.96 51 HIS B O 1
ATOM 1554 N N . ALA B 1 55 ? 16.052 -4.942 29.463 1.00 17.73 52 ALA B N 1
ATOM 1555 C CA . ALA B 1 55 ? 15.208 -4.573 30.596 1.00 18.05 52 ALA B CA 1
ATOM 1556 C C . ALA B 1 55 ? 13.860 -4.041 30.151 1.00 18.27 52 ALA B C 1
ATOM 1557 O O . ALA B 1 55 ? 13.743 -3.530 29.045 1.00 19.61 52 ALA B O 1
ATOM 1559 N N . PHE B 1 56 ? 12.837 -4.197 30.987 1.00 17.89 53 PHE B N 1
ATOM 1560 C CA . PHE B 1 56 ? 11.598 -3.441 30.810 1.00 17.98 53 PHE B CA 1
ATOM 1561 C C . PHE B 1 56 ? 11.399 -2.528 32.029 1.00 19.45 53 PHE B C 1
ATOM 1562 O O . PHE B 1 56 ? 12.160 -2.629 32.994 1.00 19.39 53 PHE B O 1
ATOM 1570 N N . TYR B 1 57 ? 10.381 -1.666 31.961 1.00 18.53 54 TYR B N 1
ATOM 1571 C CA . TYR B 1 57 ? 10.232 -0.536 32.861 1.00 18.51 54 TYR B CA 1
ATOM 1572 C C . TYR B 1 57 ? 8.835 -0.470 33.492 1.00 21.05 54 TYR B C 1
ATOM 1573 O O . TYR B 1 57 ? 7.836 -0.778 32.859 1.00 19.36 54 TYR B O 1
ATOM 1582 N N . TYR B 1 58 ? 8.799 -0.112 34.771 1.00 20.61 55 TYR B N 1
ATOM 1583 C CA . TYR B 1 58 ? 7.565 0.343 35.385 1.00 21.22 55 TYR B CA 1
ATOM 1584 C C . TYR B 1 58 ? 7.683 1.851 35.607 1.00 22.38 55 TYR B C 1
ATOM 1585 O O . TYR B 1 58 ? 8.678 2.331 36.176 1.00 24.45 55 TYR B O 1
ATOM 1594 N N . LEU B 1 59 ? 6.679 2.596 35.158 1.00 21.27 56 LEU B N 1
ATOM 1595 C CA . LEU B 1 59 ? 6.693 4.060 35.287 1.00 21.52 56 LEU B CA 1
ATOM 1596 C C . LEU B 1 59 ? 6.050 4.470 36.619 1.00 20.30 56 LEU B C 1
ATOM 1597 O O . LEU B 1 59 ? 4.824 4.432 36.791 1.00 18.93 56 LEU B O 1
ATOM 1602 N N . ILE B 1 60 ? 6.888 4.860 37.577 1.00 19.70 57 ILE B N 1
ATOM 1603 C CA . ILE B 1 60 ? 6.378 5.241 38.895 1.00 18.49 57 ILE B CA 1
ATOM 1604 C C . ILE B 1 60 ? 5.625 6.565 38.736 1.00 19.02 57 ILE B C 1
ATOM 1605 O O . ILE B 1 60 ? 4.465 6.660 39.089 1.00 18.82 57 ILE B O 1
ATOM 1610 N N . SER B 1 61 ? 6.282 7.563 38.136 1.00 21.20 58 SER B N 1
ATOM 1611 C CA . SER B 1 61 ? 5.683 8.898 38.035 1.00 21.03 58 SER B CA 1
ATOM 1612 C C . SER B 1 61 ? 6.136 9.459 36.718 1.00 21.38 58 SER B C 1
ATOM 1613 O O . SER B 1 61 ? 7.249 9.155 36.253 1.00 20.55 58 SER B O 1
ATOM 1616 N N . GLY B 1 62 ? 5.290 10.275 36.103 1.00 20.87 59 GLY B N 1
ATOM 1617 C CA . GLY B 1 62 ? 5.678 10.923 34.858 1.00 21.56 59 GLY B CA 1
ATOM 1618 C C . GLY B 1 62 ? 4.954 10.330 33.670 1.00 21.19 59 GLY B C 1
ATOM 1619 O O . GLY B 1 62 ? 3.841 9.815 33.827 1.00 18.93 59 GLY B O 1
ATOM 1620 N N . CYS B 1 63 ? 5.609 10.374 32.497 1.00 21.65 60 CYS B N 1
ATOM 1621 C CA . CYS B 1 63 ? 4.964 10.061 31.208 1.00 20.24 60 CYS B CA 1
ATOM 1622 C C . CYS B 1 63 ? 6.020 9.854 30.114 1.00 21.00 60 CYS B C 1
ATOM 1623 O O . CYS B 1 63 ? 6.919 10.664 29.948 1.00 19.02 60 CYS B O 1
ATOM 1626 N N . VAL B 1 64 ? 5.917 8.747 29.379 1.00 20.54 61 VAL B N 1
ATOM 1627 C CA . VAL B 1 64 ? 6.990 8.332 28.420 1.00 19.70 61 VAL B CA 1
ATOM 1628 C C . VAL B 1 64 ? 6.337 8.111 27.048 1.00 19.54 61 VAL B C 1
ATOM 1629 O O . VAL B 1 64 ? 5.257 7.526 26.977 1.00 18.96 61 VAL B O 1
ATOM 1633 N N . LYS B 1 65 ? 6.925 8.647 25.977 1.00 16.80 62 LYS B N 1
ATOM 1634 C CA . LYS B 1 65 ? 6.426 8.352 24.642 1.00 17.30 62 LYS B CA 1
ATOM 1635 C C . LYS B 1 65 ? 7.354 7.364 23.924 1.00 18.47 62 LYS B C 1
ATOM 1636 O O . LYS B 1 65 ? 8.598 7.379 24.113 1.00 17.98 62 LYS B O 1
ATOM 1642 N N . ILE B 1 66 ? 6.767 6.501 23.098 1.00 18.01 63 ILE B N 1
ATOM 1643 C CA . ILE B 1 66 ? 7.553 5.457 22.422 1.00 18.11 63 ILE B CA 1
ATOM 1644 C C . ILE B 1 66 ? 7.342 5.548 20.903 1.00 16.46 63 ILE B C 1
ATOM 1645 O O . ILE B 1 66 ? 6.222 5.521 20.443 1.00 17.32 63 ILE B O 1
ATOM 1650 N N . TYR B 1 67 ? 8.426 5.655 20.138 1.00 16.65 64 TYR B N 1
ATOM 1651 C CA . TYR B 1 67 ? 8.372 5.958 18.699 1.00 16.07 64 TYR B CA 1
ATOM 1652 C C . TYR B 1 67 ? 9.560 5.376 17.930 1.00 17.63 64 TYR B C 1
ATOM 1653 O O . TYR B 1 67 ? 10.614 5.147 18.520 1.00 18.87 64 TYR B O 1
ATOM 1662 N N . ARG B 1 68 ? 9.407 5.154 16.622 1.00 18.90 65 ARG B N 1
ATOM 1663 C CA . ARG B 1 68 ? 10.564 4.896 15.764 1.00 21.07 65 ARG B CA 1
ATOM 1664 C C . ARG B 1 68 ? 10.789 6.094 14.833 1.00 22.84 65 ARG B C 1
ATOM 1665 O O . ARG B 1 68 ? 9.838 6.608 14.201 1.00 21.91 65 ARG B O 1
ATOM 1673 N N . LEU B 1 69 ? 12.050 6.515 14.726 1.00 23.93 66 LEU B N 1
ATOM 1674 C CA . LEU B 1 69 ? 12.438 7.586 13.832 1.00 24.68 66 LEU B CA 1
ATOM 1675 C C . LEU B 1 69 ? 12.703 7.001 12.465 1.00 25.91 66 LEU B C 1
ATOM 1676 O O . LEU B 1 69 ? 13.364 5.965 12.328 1.00 26.49 66 LEU B O 1
ATOM 1678 N N . THR B 1 70 ? 12.155 7.654 11.450 1.00 26.32 67 THR B N 1
ATOM 1679 C CA . THR B 1 70 ? 12.242 7.171 10.092 1.00 26.59 67 THR B CA 1
ATOM 1680 C C . THR B 1 70 ? 13.502 7.747 9.407 1.00 26.88 67 THR B C 1
ATOM 1681 O O . THR B 1 70 ? 14.068 8.734 9.883 1.00 25.83 67 THR B O 1
ATOM 1685 N N . PRO B 1 71 ? 13.958 7.107 8.312 1.00 27.18 68 PRO B N 1
ATOM 1686 C CA . PRO B 1 71 ? 15.075 7.560 7.475 1.00 27.73 68 PRO B CA 1
ATOM 1687 C C . PRO B 1 71 ? 14.997 9.033 7.015 1.00 28.40 68 PRO B C 1
ATOM 1688 O O . PRO B 1 71 ? 16.001 9.600 6.532 1.00 28.25 68 PRO B O 1
ATOM 1692 N N . GLU B 1 72 ? 13.816 9.635 7.113 1.00 28.94 69 GLU B N 1
ATOM 1693 C CA . GLU B 1 72 ? 13.652 11.021 6.680 1.00 30.42 69 GLU B CA 1
ATOM 1694 C C . GLU B 1 72 ? 13.507 11.958 7.885 1.00 30.94 69 GLU B C 1
ATOM 1695 O O . GLU B 1 72 ? 13.229 13.150 7.731 1.00 31.54 69 GLU B O 1
ATOM 1701 N N . GLY B 1 73 ? 13.711 11.409 9.078 1.00 30.73 70 GLY B N 1
ATOM 1702 C CA . GLY B 1 73 ? 13.744 12.209 10.296 1.00 31.77 70 GLY B CA 1
ATOM 1703 C C . GLY B 1 73 ? 12.508 12.189 11.185 1.00 31.73 70 GLY B C 1
ATOM 1704 O O . GLY B 1 73 ? 12.600 12.565 12.351 1.00 33.64 70 GLY B O 1
ATOM 1705 N N . GLN B 1 74 ? 11.364 11.739 10.663 1.00 31.99 71 GLN B N 1
ATOM 1706 C CA . GLN B 1 74 ? 10.063 11.822 11.380 1.00 31.72 71 GLN B CA 1
ATOM 1707 C C . GLN B 1 74 ? 9.742 10.668 12.339 1.00 31.61 71 GLN B C 1
ATOM 1708 O O . GLN B 1 74 ? 10.099 9.518 12.085 1.00 31.29 71 GLN B O 1
ATOM 1710 N N . GLU B 1 75 ? 9.058 10.980 13.441 1.00 30.98 72 GLU B N 1
ATOM 1711 C CA . GLU B 1 75 ? 8.668 9.974 14.430 1.00 31.09 72 GLU B CA 1
ATOM 1712 C C . GLU B 1 75 ? 7.420 9.194 14.000 1.00 28.66 72 GLU B C 1
ATOM 1713 O O . GLU B 1 75 ? 6.393 9.794 13.705 1.00 28.41 72 GLU B O 1
ATOM 1719 N N . LYS B 1 76 ? 7.492 7.867 13.963 1.00 27.31 73 LYS B N 1
ATOM 1720 C CA . LYS B 1 76 ? 6.259 7.071 14.012 1.00 25.48 73 LYS B CA 1
ATOM 1721 C C . LYS B 1 76 ? 5.980 6.655 15.452 1.00 23.36 73 LYS B C 1
ATOM 1722 O O . LYS B 1 76 ? 6.790 5.961 16.054 1.00 21.23 73 LYS B O 1
ATOM 1728 N N . ILE B 1 77 ? 4.824 7.049 15.993 1.00 22.30 74 ILE B N 1
ATOM 1729 C CA . ILE B 1 77 ? 4.538 6.848 17.424 1.00 21.73 74 ILE B CA 1
ATOM 1730 C C . ILE B 1 77 ? 3.880 5.488 17.706 1.00 21.53 74 ILE B C 1
ATOM 1731 O O . ILE B 1 77 ? 2.926 5.107 17.044 1.00 22.27 74 ILE B O 1
ATOM 1736 N N . LEU B 1 78 ? 4.409 4.755 18.681 1.00 21.36 75 LEU B N 1
ATOM 1737 C CA . LEU B 1 78 ? 3.852 3.442 19.079 1.00 21.55 75 LEU B CA 1
ATOM 1738 C C . LEU B 1 78 ? 2.837 3.599 20.219 1.00 21.20 75 LEU B C 1
ATOM 1739 O O . LEU B 1 78 ? 1.709 3.086 20.137 1.00 18.56 75 LEU B O 1
ATOM 1744 N N . GLU B 1 79 ? 3.240 4.324 21.273 1.00 19.24 76 GLU B N 1
ATOM 1745 C CA . GLU B 1 79 ? 2.378 4.510 22.430 1.00 20.28 76 GLU B CA 1
ATOM 1746 C C . GLU B 1 79 ? 2.851 5.667 23.299 1.00 19.29 76 GLU B C 1
ATOM 1747 O O . GLU B 1 79 ? 4.004 6.089 23.229 1.00 18.91 76 GLU B O 1
ATOM 1753 N N . VAL B 1 80 ? 1.937 6.184 24.108 1.00 18.54 77 VAL B N 1
ATOM 1754 C CA . VAL B 1 80 ? 2.266 7.106 25.174 1.00 20.28 77 VAL B CA 1
ATOM 1755 C C . VAL B 1 80 ? 1.901 6.379 26.472 1.00 22.07 77 VAL B C 1
ATOM 1756 O O . VAL B 1 80 ? 0.753 5.950 26.639 1.00 20.36 77 VAL B O 1
ATOM 1760 N N . THR B 1 81 ? 2.885 6.186 27.355 1.00 21.87 78 THR B N 1
ATOM 1761 C CA . THR B 1 81 ? 2.658 5.451 28.607 1.00 23.16 78 THR B CA 1
ATOM 1762 C C . THR B 1 81 ? 2.413 6.395 29.791 1.00 22.65 78 THR B C 1
ATOM 1763 O O . THR B 1 81 ? 3.187 7.317 30.031 1.00 22.27 78 THR B O 1
ATOM 1767 N N . ASN B 1 82 ? 1.343 6.141 30.532 1.00 23.20 79 ASN B N 1
ATOM 1768 C CA . ASN B 1 82 ? 0.987 6.915 31.734 1.00 23.61 79 ASN B CA 1
ATOM 1769 C C . ASN B 1 82 ? 1.574 6.281 32.990 1.00 23.46 79 ASN B C 1
ATOM 1770 O O . ASN B 1 82 ? 1.917 5.080 32.980 1.00 23.36 79 ASN B O 1
ATOM 1775 N N . GLU B 1 83 ? 1.684 7.060 34.069 1.00 22.38 80 GLU B N 1
ATOM 1776 C CA . GLU B 1 83 ? 2.239 6.511 35.312 1.00 22.88 80 GLU B CA 1
ATOM 1777 C C . GLU B 1 83 ? 1.513 5.248 35.780 1.00 21.80 80 GLU B C 1
ATOM 1778 O O . GLU B 1 83 ? 0.359 5.000 35.392 1.00 20.38 80 GLU B O 1
ATOM 1784 N N . ARG B 1 84 ? 2.215 4.446 36.582 1.00 21.17 81 ARG B N 1
ATOM 1785 C CA . ARG B 1 84 ? 1.713 3.159 37.107 1.00 20.84 81 ARG B CA 1
ATOM 1786 C C . ARG B 1 84 ? 1.406 2.131 35.983 1.00 20.55 81 ARG B C 1
ATOM 1787 O O . ARG B 1 84 ? 0.513 1.289 36.114 1.00 19.63 81 ARG B O 1
ATOM 1795 N N . ASN B 1 85 ? 2.157 2.231 34.881 1.00 19.52 82 ASN B N 1
ATOM 1796 C CA . ASN B 1 85 ? 2.067 1.285 33.777 1.00 19.34 82 ASN B CA 1
ATOM 1797 C C . ASN B 1 85 ? 3.436 0.854 33.376 1.00 18.52 82 ASN B C 1
ATOM 1798 O O . ASN B 1 85 ? 4.386 1.519 33.729 1.00 18.33 82 ASN B O 1
ATOM 1803 N N . THR B 1 86 ? 3.522 -0.282 32.682 1.00 18.19 83 THR B N 1
ATOM 1804 C CA . THR B 1 86 ? 4.808 -0.865 32.268 1.00 16.92 83 THR B CA 1
ATOM 1805 C C . THR B 1 86 ? 4.950 -0.638 30.796 1.00 16.46 83 THR B C 1
ATOM 1806 O O . THR B 1 86 ? 3.981 -0.358 30.132 1.00 15.19 83 THR B O 1
ATOM 1810 N N . PHE B 1 87 ? 6.178 -0.743 30.302 1.00 17.35 84 PHE B N 1
ATOM 1811 C CA . PHE B 1 87 ? 6.433 -0.715 28.889 1.00 17.07 84 PHE B CA 1
ATOM 1812 C C . PHE B 1 87 ? 7.692 -1.503 28.559 1.00 16.60 84 PHE B C 1
ATOM 1813 O O . PHE B 1 87 ? 8.535 -1.733 29.424 1.00 15.95 84 PHE B O 1
ATOM 1821 N N . ALA B 1 88 ? 7.792 -1.942 27.307 1.00 17.46 85 ALA B N 1
ATOM 1822 C CA . ALA B 1 88 ? 8.935 -2.726 26.826 1.00 18.17 85 ALA B CA 1
ATOM 1823 C C . ALA B 1 88 ? 8.979 -4.204 27.270 1.00 18.87 85 ALA B C 1
ATOM 1824 O O . ALA B 1 88 ? 9.943 -4.907 26.959 1.00 19.54 85 ALA B O 1
ATOM 1826 N N . GLU B 1 89 ? 7.940 -4.691 27.948 1.00 18.90 86 GLU B N 1
ATOM 1827 C CA . GLU B 1 89 ? 7.940 -6.085 28.426 1.00 20.01 86 GLU B CA 1
ATOM 1828 C C . GLU B 1 89 ? 7.827 -7.079 27.261 1.00 20.05 86 GLU B C 1
ATOM 1829 O O . GLU B 1 89 ? 8.295 -8.210 27.353 1.00 19.84 86 GLU B O 1
ATOM 1835 N N . ALA B 1 90 ? 7.241 -6.625 26.156 1.00 19.48 87 ALA B N 1
ATOM 1836 C CA . ALA B 1 90 ? 7.152 -7.425 24.949 1.00 20.24 87 ALA B CA 1
ATOM 1837 C C . ALA B 1 90 ? 8.516 -7.832 24.403 1.00 19.09 87 ALA B C 1
ATOM 1838 O O . ALA B 1 90 ? 8.597 -8.751 23.600 1.00 17.67 87 ALA B O 1
ATOM 1840 N N . MET B 1 91 ? 9.575 -7.153 24.844 1.00 19.31 88 MET B N 1
ATOM 1841 C CA . MET B 1 91 ? 10.896 -7.322 24.219 1.00 20.15 88 MET B CA 1
ATOM 1842 C C . MET B 1 91 ? 11.479 -8.683 24.570 1.00 21.08 88 MET B C 1
ATOM 1843 O O . MET B 1 91 ? 12.244 -9.262 23.793 1.00 20.35 88 MET B O 1
ATOM 1848 N N . MET B 1 92 ? 11.094 -9.187 25.739 1.00 22.43 89 MET B N 1
ATOM 1849 C CA . MET B 1 92 ? 11.498 -10.507 26.235 1.00 25.07 89 MET B CA 1
ATOM 1850 C C . MET B 1 92 ? 11.037 -11.677 25.370 1.00 22.73 89 MET B C 1
ATOM 1851 O O . MET B 1 92 ? 11.606 -12.767 25.429 1.00 22.03 89 MET B O 1
ATOM 1856 N N . PHE B 1 93 ? 9.974 -11.448 24.612 1.00 22.28 90 PHE B N 1
ATOM 1857 C CA . PHE B 1 93 ? 9.293 -12.493 23.839 1.00 21.65 90 PHE B CA 1
ATOM 1858 C C . PHE B 1 93 ? 9.287 -12.114 22.366 1.00 23.55 90 PHE B C 1
ATOM 1859 O O . PHE B 1 93 ? 8.329 -12.379 21.632 1.00 23.71 90 PHE B O 1
ATOM 1867 N N . MET B 1 94 ? 10.368 -11.459 21.962 1.00 25.98 91 MET B N 1
ATOM 1868 C CA . MET B 1 94 ? 10.688 -11.194 20.568 1.00 30.58 91 MET B CA 1
ATOM 1869 C C . MET B 1 94 ? 12.045 -11.852 20.311 1.00 29.98 91 MET B C 1
ATOM 1870 O O . MET B 1 94 ? 12.913 -11.871 21.181 1.00 32.29 91 MET B O 1
ATOM 1875 N N . ASP B 1 95 ? 12.253 -12.406 19.140 1.00 30.40 92 ASP B N 1
ATOM 1876 C CA . ASP B 1 95 ? 13.562 -13.001 18.885 1.00 30.11 92 ASP B CA 1
ATOM 1877 C C . ASP B 1 95 ? 14.475 -11.924 18.309 1.00 29.36 92 ASP B C 1
ATOM 1878 O O . ASP B 1 95 ? 15.051 -12.087 17.239 1.00 30.07 92 ASP B O 1
ATOM 1883 N N . THR B 1 96 ? 14.580 -10.812 19.032 1.00 27.86 93 THR B N 1
ATOM 1884 C CA . THR B 1 96 ? 15.351 -9.660 18.574 1.00 27.23 93 THR B CA 1
ATOM 1885 C C . THR B 1 96 ? 16.224 -9.117 19.711 1.00 24.91 93 THR B C 1
ATOM 1886 O O . THR B 1 96 ? 15.742 -8.935 20.821 1.00 25.62 93 THR B O 1
ATOM 1890 N N . PRO B 1 97 ? 17.520 -8.897 19.430 1.00 22.56 94 PRO B N 1
ATOM 1891 C CA . PRO B 1 97 ? 18.478 -8.441 20.432 1.00 20.62 94 PRO B CA 1
ATOM 1892 C C . PRO B 1 97 ? 18.257 -7.001 20.951 1.00 18.07 94 PRO B C 1
ATOM 1893 O O . PRO B 1 97 ? 18.512 -6.760 22.114 1.00 17.76 94 PRO B O 1
ATOM 1897 N N . ASN B 1 98 ? 17.812 -6.090 20.082 1.00 15.84 95 ASN B N 1
ATOM 1898 C CA . ASN B 1 98 ? 17.817 -4.658 20.336 1.00 15.09 95 ASN B CA 1
ATOM 1899 C C . ASN B 1 98 ? 16.424 -4.041 20.398 1.00 15.12 95 ASN B C 1
ATOM 1900 O O . ASN B 1 98 ? 15.539 -4.460 19.644 1.00 13.85 95 ASN B O 1
ATOM 1905 N N . TYR B 1 99 ? 16.257 -3.013 21.251 1.00 14.63 96 TYR B N 1
ATOM 1906 C CA . TYR B 1 99 ? 15.050 -2.190 21.237 1.00 14.73 96 TYR B CA 1
ATOM 1907 C C . TYR B 1 99 ? 14.704 -1.800 19.806 1.00 15.16 96 TYR B C 1
ATOM 1908 O O . TYR B 1 99 ? 15.551 -1.297 19.075 1.00 15.55 96 TYR B O 1
ATOM 1917 N N . VAL B 1 100 ? 13.460 -2.046 19.416 1.00 15.17 97 VAL B N 1
ATOM 1918 C CA . VAL B 1 100 ? 12.958 -1.706 18.079 1.00 16.40 97 VAL B CA 1
ATOM 1919 C C . VAL B 1 100 ? 12.308 -0.305 18.027 1.00 17.83 97 VAL B C 1
ATOM 1920 O O . VAL B 1 100 ? 11.703 0.048 17.020 1.00 19.59 97 VAL B O 1
ATOM 1924 N N . ALA B 1 101 ? 12.395 0.458 19.117 1.00 16.90 98 ALA B N 1
ATOM 1925 C CA . ALA B 1 101 ? 11.875 1.832 19.202 1.00 18.82 98 ALA B CA 1
ATOM 1926 C C . ALA B 1 101 ? 12.629 2.580 20.302 1.00 19.49 98 ALA B C 1
ATOM 1927 O O . ALA B 1 101 ? 13.366 1.957 21.063 1.00 19.07 98 ALA B O 1
ATOM 1929 N N . THR B 1 102 ? 12.394 3.892 20.407 1.00 20.14 99 THR B N 1
ATOM 1930 C CA . THR B 1 102 ? 13.012 4.774 21.413 1.00 19.10 99 THR B CA 1
ATOM 1931 C C . THR B 1 102 ? 11.917 5.160 22.377 1.00 20.30 99 THR B C 1
ATOM 1932 O O . THR B 1 102 ? 10.781 5.329 21.970 1.00 21.02 99 THR B O 1
ATOM 1936 N N . ALA B 1 103 ? 12.265 5.318 23.648 1.00 20.22 100 ALA B N 1
ATOM 1937 C CA . ALA B 1 103 ? 11.308 5.725 24.695 1.00 18.68 100 ALA B CA 1
ATOM 1938 C C . ALA B 1 103 ? 11.906 6.976 25.308 1.00 17.73 100 ALA B C 1
ATOM 1939 O O . ALA B 1 103 ? 13.080 6.965 25.704 1.00 16.33 100 ALA B O 1
ATOM 1941 N N . GLN B 1 104 ? 11.112 8.047 25.366 1.00 17.11 101 GLN B N 1
ATOM 1942 C CA . GLN B 1 104 ? 11.583 9.362 25.809 1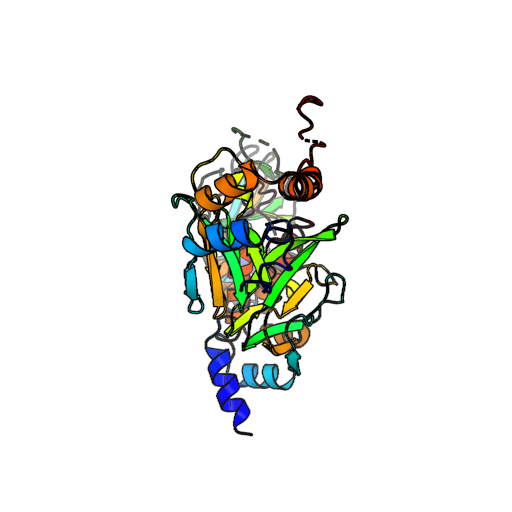.00 17.67 101 GLN B CA 1
ATOM 1943 C C . GLN B 1 104 ? 10.612 9.926 26.818 1.00 17.49 101 GLN B C 1
ATOM 1944 O O . GLN B 1 104 ? 9.407 9.891 26.599 1.00 19.09 101 GLN B O 1
ATOM 1950 N N . ALA B 1 105 ? 11.119 10.484 27.904 1.00 16.98 102 ALA B N 1
ATOM 1951 C CA . ALA B 1 105 ? 10.261 11.104 28.902 1.00 18.91 102 ALA B CA 1
ATOM 1952 C C . ALA B 1 105 ? 9.734 12.411 28.325 1.00 19.02 102 ALA B C 1
ATOM 1953 O O . ALA B 1 105 ? 10.494 13.196 27.755 1.00 19.77 102 ALA B O 1
ATOM 1955 N N . VAL B 1 106 ? 8.432 12.629 28.422 1.00 19.96 103 VAL B N 1
ATOM 1956 C CA . VAL B 1 106 ? 7.861 13.900 27.995 1.00 22.47 103 VAL B CA 1
ATOM 1957 C C . VAL B 1 106 ? 7.661 14.886 29.179 1.00 22.78 103 VAL B C 1
ATOM 1958 O O . VAL B 1 106 ? 7.364 16.040 28.941 1.00 23.74 103 VAL B O 1
ATOM 1962 N N . VAL B 1 107 ? 7.832 14.416 30.420 1.00 21.15 104 VAL B N 1
ATOM 1963 C CA . VAL B 1 107 ? 7.920 15.256 31.650 1.00 20.56 104 VAL B CA 1
ATOM 1964 C C . VAL B 1 107 ? 8.956 14.589 32.586 1.00 21.15 104 VAL B C 1
ATOM 1965 O O . VAL B 1 107 ? 9.337 13.452 32.333 1.00 21.43 104 VAL B O 1
ATOM 1969 N N . PRO B 1 108 ? 9.418 15.292 33.654 1.00 21.64 105 PRO B N 1
ATOM 1970 C CA . PRO B 1 108 ? 10.291 14.629 34.628 1.00 21.75 105 PRO B CA 1
ATOM 1971 C C . PRO B 1 108 ? 9.635 13.341 35.106 1.00 21.28 105 PRO B C 1
ATOM 1972 O O . PRO B 1 108 ? 8.463 13.370 35.503 1.00 18.73 105 PRO B O 1
ATOM 1976 N N . SER B 1 109 ? 10.375 12.231 35.055 1.00 18.86 106 SER B N 1
ATOM 1977 C CA . SER B 1 109 ? 9.780 10.918 35.306 1.00 17.71 106 SER B CA 1
ATOM 1978 C C . SER B 1 109 ? 10.687 10.085 36.208 1.00 19.19 106 SER B C 1
ATOM 1979 O O . SER B 1 109 ? 11.904 10.328 36.295 1.00 21.06 106 SER B O 1
ATOM 1982 N N . GLN B 1 110 ? 10.101 9.088 36.863 1.00 16.76 107 GLN B N 1
ATOM 1983 C CA . GLN B 1 110 ? 10.870 8.165 37.658 1.00 16.74 107 GLN B CA 1
ATOM 1984 C C . GLN B 1 110 ? 10.402 6.753 37.340 1.00 16.58 107 GLN B C 1
ATOM 1985 O O . GLN B 1 110 ? 9.204 6.501 37.232 1.00 15.29 107 GLN B O 1
ATOM 1991 N N . LEU B 1 111 ? 11.353 5.831 37.215 1.00 17.84 108 LEU B N 1
ATOM 1992 C CA . LEU B 1 111 ? 11.032 4.455 36.821 1.00 19.48 108 LEU B CA 1
ATOM 1993 C C . LEU B 1 111 ? 11.761 3.425 37.639 1.00 20.82 108 LEU B C 1
ATOM 1994 O O . LEU B 1 111 ? 12.759 3.753 38.283 1.00 22.91 108 LEU B O 1
ATOM 1999 N N . PHE B 1 112 ? 11.240 2.189 37.604 1.00 19.71 109 PHE B N 1
ATOM 2000 C CA . PHE B 1 112 ? 11.956 0.987 37.985 1.00 19.76 109 PHE B CA 1
ATOM 2001 C C . PHE B 1 112 ? 12.374 0.314 36.702 1.00 19.50 109 PHE B C 1
ATOM 2002 O O . PHE B 1 112 ? 11.542 0.139 35.823 1.00 20.84 109 PHE B O 1
ATOM 2010 N N . ARG B 1 113 ? 13.646 -0.043 36.570 1.00 20.16 110 ARG B N 1
ATOM 2011 C CA . ARG B 1 113 ? 14.131 -0.816 35.422 1.00 21.41 110 ARG B CA 1
ATOM 2012 C C . ARG B 1 113 ? 14.296 -2.247 35.877 1.00 22.07 110 ARG B C 1
ATOM 2013 O O . ARG B 1 113 ? 15.149 -2.523 36.730 1.00 23.71 110 ARG B O 1
ATOM 2021 N N . PHE B 1 114 ? 13.504 -3.161 35.330 1.00 21.44 111 PHE B N 1
ATOM 2022 C CA . PHE B 1 114 ? 13.621 -4.569 35.692 1.00 20.37 111 PHE B CA 1
ATOM 2023 C C . PHE B 1 114 ? 14.382 -5.330 34.622 1.00 21.72 111 PHE B C 1
ATOM 2024 O O . PHE B 1 114 ? 14.127 -5.154 33.443 1.00 24.12 111 PHE B O 1
ATOM 2032 N N . SER B 1 115 ? 15.320 -6.174 35.028 1.00 21.00 112 SER B N 1
ATOM 2033 C CA . SER B 1 115 ? 16.030 -7.060 34.120 1.00 20.00 112 SER B CA 1
ATOM 2034 C C . SER B 1 115 ? 15.093 -8.102 33.502 1.00 18.79 112 SER B C 1
ATOM 2035 O O . SER B 1 115 ? 14.299 -8.748 34.218 1.00 17.32 112 SER B O 1
ATOM 2038 N N . ASN B 1 116 ? 15.187 -8.259 32.179 1.00 17.03 113 ASN B N 1
ATOM 2039 C CA . ASN B 1 116 ? 14.504 -9.335 31.472 1.00 16.36 113 ASN B CA 1
ATOM 2040 C C . ASN B 1 116 ? 14.883 -10.648 32.118 1.00 16.39 113 ASN B C 1
ATOM 2041 O O . ASN B 1 116 ? 14.010 -11.423 32.513 1.00 16.96 113 ASN B O 1
ATOM 2046 N N . LYS B 1 117 ? 16.186 -10.856 32.305 1.00 15.80 114 LYS B N 1
ATOM 2047 C CA . LYS B 1 117 ? 16.706 -12.100 32.880 1.00 16.60 114 LYS B CA 1
ATOM 2048 C C . LYS B 1 117 ? 16.162 -12.447 34.292 1.00 15.56 114 LYS B C 1
ATOM 2049 O O . LYS B 1 117 ? 15.869 -13.596 34.577 1.00 14.25 114 LYS B O 1
ATOM 2051 N N . ALA B 1 118 ? 16.033 -11.442 35.158 1.00 14.89 115 ALA B N 1
ATOM 2052 C CA . ALA B 1 118 ? 15.489 -11.660 36.499 1.00 13.70 115 ALA B CA 1
ATOM 2053 C C . ALA B 1 118 ? 14.007 -11.936 36.462 1.00 12.83 115 ALA B C 1
ATOM 2054 O O . ALA B 1 118 ? 13.533 -12.740 37.212 1.00 14.95 115 ALA B O 1
ATOM 2056 N N . TYR B 1 119 ? 13.261 -11.253 35.611 1.00 13.33 116 TYR B N 1
ATOM 2057 C CA . TYR B 1 119 ? 11.822 -11.515 35.528 1.00 14.25 116 TYR B CA 1
ATOM 2058 C C . TYR B 1 119 ? 11.582 -12.962 35.050 1.00 14.59 116 TYR B C 1
ATOM 2059 O O . TYR B 1 119 ? 10.800 -13.718 35.659 1.00 13.29 116 TYR B O 1
ATOM 2068 N N . LEU B 1 120 ? 12.311 -13.355 34.005 1.00 14.37 117 LEU B N 1
ATOM 2069 C CA . LEU B 1 120 ? 12.163 -14.669 33.413 1.00 15.96 117 LEU B CA 1
ATOM 2070 C C . LEU B 1 120 ? 12.596 -15.778 34.374 1.00 16.08 117 LEU B C 1
ATOM 2071 O O . LEU B 1 120 ? 12.116 -16.905 34.289 1.00 16.05 117 LEU B O 1
ATOM 2076 N N . ARG B 1 121 ? 13.473 -15.444 35.310 1.00 16.15 118 ARG B N 1
ATOM 2077 C CA . ARG B 1 121 ? 13.845 -16.367 36.365 1.00 17.27 118 ARG B CA 1
ATOM 2078 C C . ARG B 1 121 ? 12.666 -16.684 37.285 1.00 16.20 118 ARG B C 1
ATOM 2079 O O . ARG B 1 121 ? 12.504 -17.839 37.702 1.00 15.16 118 ARG B O 1
ATOM 2087 N N . GLN B 1 122 ? 11.860 -15.671 37.611 1.00 15.40 119 GLN B N 1
ATOM 2088 C CA . GLN B 1 122 ? 10.651 -15.853 38.452 1.00 15.81 119 GLN B CA 1
ATOM 2089 C C . GLN B 1 122 ? 9.627 -16.673 37.707 1.00 16.64 119 GLN B C 1
ATOM 2090 O O . GLN B 1 122 ? 8.946 -17.533 38.272 1.00 15.74 119 GLN B O 1
ATOM 2096 N N . LEU B 1 123 ? 9.523 -16.371 36.419 1.00 18.13 120 LEU B N 1
ATOM 2097 C CA . LEU B 1 123 ? 8.593 -17.031 35.531 1.00 20.03 120 LEU B CA 1
ATOM 2098 C C . LEU B 1 123 ? 8.819 -18.531 35.532 1.00 20.27 120 LEU B C 1
ATOM 2099 O O . LEU B 1 123 ? 7.866 -19.295 35.560 1.00 20.57 120 LEU B O 1
ATOM 2104 N N . GLN B 1 124 ? 10.081 -18.945 35.514 1.00 21.57 121 GLN B N 1
ATOM 2105 C CA . GLN B 1 124 ? 10.440 -20.356 35.517 1.00 22.44 121 GLN B CA 1
ATOM 2106 C C . GLN B 1 124 ? 9.915 -21.146 36.720 1.00 22.39 121 GLN B C 1
ATOM 2107 O O . GLN B 1 124 ? 9.902 -22.371 36.672 1.00 22.21 121 GLN B O 1
ATOM 2113 N N . ASP B 1 125 ? 9.502 -20.461 37.786 1.00 22.00 122 ASP B N 1
ATOM 2114 C CA . ASP B 1 125 ? 8.740 -21.118 38.851 1.00 22.93 122 ASP B CA 1
ATOM 2115 C C . ASP B 1 125 ? 7.432 -20.412 39.241 1.00 21.93 122 ASP B C 1
ATOM 2116 O O . ASP B 1 125 ? 7.063 -20.328 40.417 1.00 22.11 122 ASP B O 1
ATOM 2121 N N . ASN B 1 126 ? 6.732 -19.907 38.239 1.00 20.57 123 ASN B N 1
ATOM 2122 C CA . ASN B 1 126 ? 5.375 -19.418 38.423 1.00 20.03 123 ASN B CA 1
ATOM 2123 C C . ASN B 1 126 ? 4.544 -19.825 37.208 1.00 19.39 123 ASN B C 1
ATOM 2124 O O . ASN B 1 126 ? 4.460 -19.078 36.238 1.00 17.58 123 ASN B O 1
ATOM 2129 N N . THR B 1 127 ? 3.942 -21.014 37.263 1.00 18.64 124 THR B N 1
ATOM 2130 C CA . THR B 1 127 ? 3.073 -21.484 36.156 1.00 19.37 124 THR B CA 1
ATOM 2131 C C . THR B 1 127 ? 1.926 -20.515 35.848 1.00 18.44 124 THR B C 1
ATOM 2132 O O . THR B 1 127 ? 1.761 -20.177 34.700 1.00 18.28 124 THR B O 1
ATOM 2136 N N . PRO B 1 128 ? 1.175 -20.031 36.871 1.00 19.16 125 PRO B N 1
ATOM 2137 C CA . PRO B 1 128 ? 0.118 -19.060 36.620 1.00 18.48 125 PRO B CA 1
ATOM 2138 C C . PRO B 1 128 ? 0.609 -17.869 35.789 1.00 19.75 125 PRO B C 1
ATOM 2139 O O . PRO B 1 128 ? -0.047 -17.500 34.817 1.00 20.60 125 PRO B O 1
ATOM 2143 N N . LEU B 1 129 ? 1.760 -17.296 36.146 1.00 19.45 126 LEU B N 1
ATOM 2144 C CA . LEU B 1 129 ? 2.322 -16.178 35.389 1.00 21.10 126 LEU B CA 1
ATOM 2145 C C . LEU B 1 129 ? 2.679 -16.581 33.963 1.00 20.66 126 LEU B C 1
ATOM 2146 O O . LEU B 1 129 ? 2.371 -15.846 33.026 1.00 21.97 126 LEU B O 1
ATOM 2151 N N . ALA B 1 130 ? 3.323 -17.732 33.796 1.00 19.97 127 ALA B N 1
ATOM 2152 C CA . ALA B 1 130 ? 3.636 -18.237 32.457 1.00 20.77 127 ALA B CA 1
ATOM 2153 C C . ALA B 1 130 ? 2.381 -18.333 31.597 1.00 21.54 127 ALA B C 1
ATOM 2154 O O . ALA B 1 130 ? 2.367 -17.846 30.472 1.00 22.06 127 ALA B O 1
ATOM 2156 N N . LEU B 1 131 ? 1.323 -18.928 32.153 1.00 20.92 128 LEU B N 1
ATOM 2157 C CA . LEU B 1 131 ? 0.037 -19.077 31.462 1.00 20.95 128 LEU B CA 1
ATOM 2158 C C . LEU B 1 131 ? -0.630 -17.753 31.112 1.00 20.03 128 LEU B C 1
ATOM 2159 O O . LEU B 1 131 ? -1.243 -17.630 30.047 1.00 19.42 128 LEU B O 1
ATOM 2164 N N . ALA B 1 132 ? -0.550 -16.788 32.024 1.00 19.11 129 ALA B N 1
ATOM 2165 C CA . ALA B 1 132 ? -1.056 -15.439 31.771 1.00 19.94 129 ALA B CA 1
ATOM 2166 C C . ALA B 1 132 ? -0.359 -14.777 30.563 1.00 19.25 129 ALA B C 1
ATOM 2167 O O . ALA B 1 132 ? -1.018 -14.192 29.695 1.00 19.07 129 ALA B O 1
ATOM 2169 N N . LEU B 1 133 ? 0.969 -14.855 30.527 1.00 20.04 130 LEU B N 1
ATOM 2170 C CA . LEU B 1 133 ? 1.764 -14.269 29.427 1.00 20.91 130 LEU B CA 1
ATOM 2171 C C . LEU B 1 133 ? 1.486 -15.003 28.137 1.00 20.33 130 LEU B C 1
ATOM 2172 O O . LEU B 1 133 ? 1.474 -14.408 27.081 1.00 20.21 130 LEU B O 1
ATOM 2177 N N . LEU B 1 134 ? 1.237 -16.301 28.252 1.00 20.01 131 LEU B N 1
ATOM 2178 C CA . LEU B 1 134 ? 0.872 -17.135 27.125 1.00 19.90 131 LEU B CA 1
ATOM 2179 C C . LEU B 1 134 ? -0.465 -16.653 26.535 1.00 18.95 131 LEU B C 1
ATOM 2180 O O . LEU B 1 134 ? -0.611 -16.567 25.315 1.00 17.96 131 LEU B O 1
ATOM 2185 N N . ALA B 1 135 ? -1.427 -16.338 27.404 1.00 18.18 132 ALA B N 1
ATOM 2186 C CA . ALA B 1 135 ? -2.698 -15.721 26.979 1.00 17.85 132 ALA B CA 1
ATOM 2187 C C . ALA B 1 135 ? -2.526 -14.347 26.314 1.00 17.62 132 ALA B C 1
ATOM 2188 O O . ALA B 1 135 ? -3.196 -14.056 25.323 1.00 18.10 132 ALA B O 1
ATOM 2190 N N . LYS B 1 136 ? -1.622 -13.521 26.846 1.00 16.65 133 LYS B N 1
ATOM 2191 C CA . LYS B 1 136 ? -1.339 -12.200 26.298 1.00 17.22 133 LYS B CA 1
ATOM 2192 C C . LYS B 1 136 ? -0.687 -12.289 24.928 1.00 18.16 133 LYS B C 1
ATOM 2193 O O . LYS B 1 136 ? -1.127 -11.630 23.979 1.00 18.02 133 LYS B O 1
ATOM 2199 N N . LEU B 1 137 ? 0.367 -13.104 24.841 1.00 19.54 134 LEU B N 1
ATOM 2200 C CA . LEU B 1 137 ? 1.102 -13.319 23.598 1.00 21.82 134 LEU B CA 1
ATOM 2201 C C . LEU B 1 137 ? 0.179 -13.862 22.534 1.00 22.05 134 LEU B C 1
ATOM 2202 O O . LEU B 1 137 ? 0.308 -13.517 21.364 1.00 22.47 134 LEU B O 1
ATOM 2207 N N . SER B 1 138 ? -0.746 -14.716 22.961 1.00 22.02 135 SER B N 1
ATOM 2208 C CA . SER B 1 138 ? -1.729 -15.337 22.084 1.00 22.84 135 SER B CA 1
ATOM 2209 C C . SER B 1 138 ? -2.752 -14.349 21.493 1.00 23.86 135 SER B C 1
ATOM 2210 O O . SER B 1 138 ? -3.087 -14.454 20.309 1.00 24.77 135 SER B O 1
ATOM 2213 N N . THR B 1 139 ? -3.235 -13.399 22.296 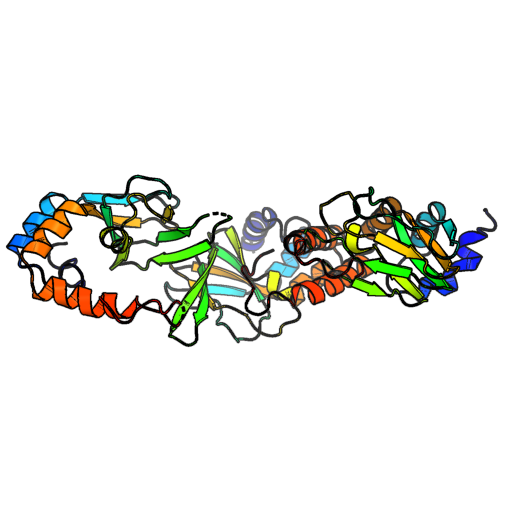1.00 23.80 136 THR B N 1
ATOM 2214 C CA . THR B 1 139 ? -4.140 -12.347 21.799 1.00 24.78 136 THR B CA 1
ATOM 2215 C C . THR B 1 139 ? -3.408 -11.415 20.820 1.00 25.23 136 THR B C 1
ATOM 2216 O O . THR B 1 139 ? -3.986 -10.963 19.830 1.00 24.75 136 THR B O 1
ATOM 2220 N N . ARG B 1 140 ? -2.132 -11.152 21.104 1.00 26.30 137 ARG B N 1
ATOM 2221 C CA . ARG B 1 140 ? -1.283 -10.318 20.251 1.00 27.46 137 ARG B CA 1
ATOM 2222 C C . ARG B 1 140 ? -0.988 -11.011 18.910 1.00 28.04 137 ARG B C 1
ATOM 2223 O O . ARG B 1 140 ? -0.729 -10.355 17.900 1.00 29.09 137 ARG B O 1
ATOM 2231 N N . LEU B 1 141 ? -1.054 -12.337 18.911 1.00 28.65 138 LEU B N 1
ATOM 2232 C CA . LEU B 1 141 ? -0.812 -13.136 17.717 1.00 29.31 138 LEU B CA 1
ATOM 2233 C C . LEU B 1 141 ? -2.096 -13.836 17.274 1.00 29.42 138 LEU B C 1
ATOM 2234 O O . LEU B 1 141 ? -2.087 -15.022 16.925 1.00 29.73 138 LEU B O 1
ATOM 2239 N N . HIS B 1 142 ? -3.197 -13.088 17.322 1.00 29.09 139 HIS B N 1
ATOM 2240 C CA . HIS B 1 142 ? -4.497 -13.536 16.825 1.00 28.69 139 HIS B CA 1
ATOM 2241 C C . HIS B 1 142 ? -5.158 -12.352 16.136 1.00 28.36 139 HIS B C 1
ATOM 2242 O O . HIS B 1 142 ? -6.115 -12.516 15.376 1.00 28.05 139 HIS B O 1
ATOM 2244 N N . GLN B 1 143 ? -4.636 -11.155 16.414 1.00 27.79 140 GLN B N 1
ATOM 2245 C CA . GLN B 1 143 ? -4.863 -10.000 15.549 1.00 27.10 140 GLN B CA 1
ATOM 2246 C C . GLN B 1 143 ? -4.100 -10.264 14.257 1.00 26.49 140 GLN B C 1
ATOM 2247 O O . GLN B 1 143 ? -4.146 -9.469 13.316 1.00 26.61 140 GLN B O 1
ATOM 2249 N N . ARG B 1 144 ? -3.392 -11.393 14.241 1.00 25.72 141 ARG B N 1
ATOM 2250 C CA . ARG B 1 144 ? -2.760 -11.931 13.043 1.00 25.18 141 ARG B CA 1
ATOM 2251 C C . ARG B 1 144 ? -3.576 -13.104 12.453 1.00 24.77 141 ARG B C 1
ATOM 2252 O O . ARG B 1 144 ? -3.013 -14.097 11.982 1.00 24.08 141 ARG B O 1
ATOM 2254 N N . ILE B 1 145 ? -4.905 -12.962 12.470 1.00 24.75 142 ILE B N 1
ATOM 2255 C CA . ILE B 1 145 ? -5.820 -13.987 11.948 1.00 24.76 142 ILE B CA 1
ATOM 2256 C C . ILE B 1 145 ? -6.546 -13.573 10.653 1.00 24.74 142 ILE B C 1
ATOM 2257 O O . ILE B 1 145 ? -7.700 -13.953 10.418 1.00 24.51 142 ILE B O 1
ATOM 2259 N N . ASP B 1 146 ? -5.863 -12.785 9.827 1.00 24.77 143 ASP B N 1
ATOM 2260 C CA . ASP B 1 146 ? -6.312 -12.503 8.466 1.00 24.94 143 ASP B CA 1
ATOM 2261 C C . ASP B 1 146 ? -5.398 -13.263 7.517 1.00 24.81 143 ASP B C 1
ATOM 2262 O O . ASP B 1 146 ? -5.860 -13.936 6.591 1.00 24.73 143 ASP B O 1
ATOM 2264 N N . GLU B 1 147 ? -4.096 -13.148 7.776 1.00 24.82 144 GLU B N 1
ATOM 2265 C CA . GLU B 1 147 ? -3.077 -13.913 7.079 1.00 24.78 144 GLU B CA 1
ATOM 2266 C C . GLU B 1 147 ? -2.533 -14.991 8.011 1.00 24.72 144 GLU B C 1
ATOM 2267 O O . GLU B 1 147 ? -1.332 -15.027 8.307 1.00 24.69 144 GLU B O 1
ATOM 2269 N N . ILE B 1 148 ? -3.436 -15.852 8.487 1.00 24.70 145 ILE B N 1
ATOM 2270 C CA . ILE B 1 148 ? -3.076 -17.024 9.292 1.00 24.31 145 ILE B CA 1
ATOM 2271 C C . ILE B 1 148 ? -2.420 -18.075 8.390 1.00 23.87 145 ILE B C 1
ATOM 2272 O O . ILE B 1 148 ? -3.069 -18.631 7.504 1.00 24.19 145 ILE B O 1
ATOM 2274 N N . GLU B 1 149 ? -1.128 -18.321 8.608 1.00 23.54 146 GLU B N 1
ATOM 2275 C CA . GLU B 1 149 ? -0.318 -19.151 7.701 1.00 22.95 146 GLU B CA 1
ATOM 2276 C C . GLU B 1 149 ? -0.221 -20.628 8.114 1.00 22.51 146 GLU B C 1
ATOM 2277 O O . GLU B 1 149 ? 0.091 -21.497 7.277 1.00 21.42 146 GLU B O 1
ATOM 2279 N N . THR B 1 150 ? -0.471 -20.897 9.402 1.00 21.38 147 THR B N 1
ATOM 2280 C CA . THR B 1 150 ? -0.331 -22.239 9.980 1.00 21.00 147 THR B CA 1
ATOM 2281 C C . THR B 1 150 ? -1.242 -22.440 11.184 1.00 20.26 147 THR B C 1
ATOM 2282 O O . THR B 1 150 ? -1.570 -21.486 11.888 1.00 20.49 147 THR B O 1
ATOM 2286 N N . LEU B 1 151 ? -1.639 -23.684 11.429 1.00 19.51 148 LEU B N 1
ATOM 2287 C CA . LEU B 1 151 ? -2.300 -24.019 12.695 1.00 19.74 148 LEU B CA 1
ATOM 2288 C C . LEU B 1 151 ? -1.460 -24.944 13.600 1.00 20.00 148 LEU B C 1
ATOM 2289 O O . LEU B 1 151 ? -1.981 -25.609 14.493 1.00 19.71 148 LEU B O 1
ATOM 2294 N N . SER B 1 152 ? -0.155 -24.952 13.362 1.00 20.98 149 SER B N 1
ATOM 2295 C CA . SER B 1 152 ? 0.791 -25.669 14.185 1.00 22.51 149 SER B CA 1
ATOM 2296 C C . SER B 1 152 ? 1.639 -24.651 14.953 1.00 24.46 149 SER B C 1
ATOM 2297 O O . SER B 1 152 ? 1.536 -23.437 14.717 1.00 24.56 149 SER B O 1
ATOM 2300 N N . LEU B 1 153 ? 2.457 -25.147 15.883 1.00 25.95 150 LEU B N 1
ATOM 2301 C CA . LEU B 1 153 ? 3.376 -24.308 16.651 1.00 26.99 150 LEU B CA 1
ATOM 2302 C C . LEU B 1 153 ? 4.811 -24.532 16.158 1.00 27.75 150 LEU B C 1
ATOM 2303 O O . LEU B 1 153 ? 5.079 -24.546 14.947 1.00 28.81 150 LEU B O 1
ATOM 2308 N N . HIS C 1 10 ? 2.536 35.993 25.175 1.00 23.84 7 HIS C N 1
ATOM 2309 C CA . HIS C 1 10 ? 1.180 35.843 24.583 1.00 23.66 7 HIS C CA 1
ATOM 2310 C C . HIS C 1 10 ? 0.963 36.835 23.440 1.00 23.97 7 HIS C C 1
ATOM 2311 O O . HIS C 1 10 ? 0.242 36.542 22.492 1.00 23.90 7 HIS C O 1
ATOM 2318 N N . GLN C 1 11 ? 1.582 38.009 23.537 1.00 24.52 8 GLN C N 1
ATOM 2319 C CA . GLN C 1 11 ? 1.535 39.008 22.460 1.00 24.99 8 GLN C CA 1
ATOM 2320 C C . GLN C 1 11 ? 2.881 39.096 21.731 1.00 25.35 8 GLN C C 1
ATOM 2321 O O . GLN C 1 11 ? 3.052 39.903 20.810 1.00 25.54 8 GLN C O 1
ATOM 2323 N N . GLN C 1 12 ? 3.824 38.256 22.162 1.00 25.66 9 GLN C N 1
ATOM 2324 C CA . GLN C 1 12 ? 5.173 38.161 21.589 1.00 25.92 9 GLN C CA 1
ATOM 2325 C C . GLN C 1 12 ? 5.741 36.753 21.801 1.00 26.02 9 GLN C C 1
ATOM 2326 O O . GLN C 1 12 ? 6.602 36.298 21.035 1.00 26.61 9 GLN C O 1
ATOM 2328 N N . LEU C 1 13 ? 5.260 36.081 22.851 1.00 25.53 10 LEU C N 1
ATOM 2329 C CA . LEU C 1 13 ? 5.556 34.671 23.094 1.00 24.89 10 LEU C CA 1
ATOM 2330 C C . LEU C 1 13 ? 4.970 33.850 21.948 1.00 24.41 10 LEU C C 1
ATOM 2331 O O . LEU C 1 13 ? 5.612 32.932 21.432 1.00 24.14 10 LEU C O 1
ATOM 2336 N N . LEU C 1 14 ? 3.749 34.203 21.558 1.00 23.65 11 LEU C N 1
ATOM 2337 C CA . LEU C 1 14 ? 3.104 33.631 20.391 1.00 23.25 11 LEU C CA 1
ATOM 2338 C C . LEU C 1 14 ? 3.698 34.200 19.109 1.00 24.33 11 LEU C C 1
ATOM 2339 O O . LEU C 1 14 ? 3.698 33.529 18.083 1.00 25.09 11 LEU C O 1
ATOM 2344 N N . GLN C 1 15 ? 4.199 35.434 19.164 1.00 24.64 12 GLN C N 1
ATOM 2345 C CA . GLN C 1 15 ? 4.661 36.127 17.958 1.00 25.40 12 GLN C CA 1
ATOM 2346 C C . GLN C 1 15 ? 6.067 35.702 17.520 1.00 24.71 12 GLN C C 1
ATOM 2347 O O . GLN C 1 15 ? 6.532 36.098 16.451 1.00 24.35 12 GLN C O 1
ATOM 2353 N N . SER C 1 16 ? 6.738 34.906 18.350 1.00 24.43 13 SER C N 1
ATOM 2354 C CA . SER C 1 16 ? 7.981 34.246 17.945 1.00 24.24 13 SER C CA 1
ATOM 2355 C C . SER C 1 16 ? 7.694 33.003 17.084 1.00 23.86 13 SER C C 1
ATOM 2356 O O . SER C 1 16 ? 8.519 32.599 16.253 1.00 24.02 13 SER C O 1
ATOM 2358 N N . HIS C 1 17 ? 6.513 32.418 17.280 1.00 23.28 14 HIS C N 1
ATOM 2359 C CA . HIS C 1 17 ? 6.110 31.189 16.595 1.00 22.45 14 HIS C CA 1
ATOM 2360 C C . HIS C 1 17 ? 5.789 31.433 15.122 1.00 22.18 14 HIS C C 1
ATOM 2361 O O . HIS C 1 17 ? 5.097 32.392 14.777 1.00 21.77 14 HIS C O 1
ATOM 2368 N N . HIS C 1 18 ? 6.278 30.533 14.271 1.00 21.50 15 HIS C N 1
ATOM 2369 C CA . HIS C 1 18 ? 6.175 30.675 12.818 1.00 21.92 15 HIS C CA 1
ATOM 2370 C C . HIS C 1 18 ? 4.790 30.977 12.249 1.00 22.13 15 HIS C C 1
ATOM 2371 O O . HIS C 1 18 ? 4.692 31.450 11.120 1.00 22.81 15 HIS C O 1
ATOM 2378 N N . LEU C 1 19 ? 3.725 30.671 12.994 1.00 22.26 16 LEU C N 1
ATOM 2379 C CA . LEU C 1 19 ? 2.368 30.873 12.477 1.00 22.41 16 LEU C CA 1
ATOM 2380 C C . LEU C 1 19 ? 1.804 32.262 12.785 1.00 21.75 16 LEU C C 1
ATOM 2381 O O . LEU C 1 19 ? 0.849 32.699 12.138 1.00 21.48 16 LEU C O 1
ATOM 2386 N N . PHE C 1 20 ? 2.403 32.930 13.773 1.00 20.75 17 PHE C N 1
ATOM 2387 C CA . PHE C 1 20 ? 1.981 34.246 14.238 1.00 20.80 17 PHE C CA 1
ATOM 2388 C C . PHE C 1 20 ? 3.039 35.312 13.938 1.00 20.59 17 PHE C C 1
ATOM 2389 O O . PHE C 1 20 ? 2.717 36.491 13.751 1.00 20.35 17 PHE C O 1
ATOM 2397 N N . GLU C 1 21 ? 4.298 34.874 13.908 1.00 20.32 18 GLU C N 1
ATOM 2398 C CA . GLU C 1 21 ? 5.460 35.693 13.530 1.00 20.16 18 GLU C CA 1
ATOM 2399 C C . GLU C 1 21 ? 5.174 36.736 12.444 1.00 20.54 18 GLU C C 1
ATOM 2400 O O . GLU C 1 21 ? 5.406 37.932 12.664 1.00 21.10 18 GLU C O 1
ATOM 2406 N N . PRO C 1 22 ? 4.687 36.299 11.263 1.00 20.79 19 PRO C N 1
ATOM 2407 C CA . PRO C 1 22 ? 4.525 37.307 10.216 1.00 20.97 19 PRO C CA 1
ATOM 2408 C C . PRO C 1 22 ? 3.402 38.333 10.473 1.00 19.96 19 PRO C C 1
ATOM 2409 O O . PRO C 1 22 ? 3.351 39.361 9.788 1.00 19.43 19 PRO C O 1
ATOM 2413 N N . LEU C 1 23 ? 2.538 38.078 11.460 1.00 19.24 20 LEU C N 1
ATOM 2414 C CA . LEU C 1 23 ? 1.431 39.001 11.764 1.00 18.32 20 LEU C CA 1
ATOM 2415 C C . LEU C 1 23 ? 1.933 40.367 12.251 1.00 18.17 20 LEU C C 1
ATOM 2416 O O . LEU C 1 23 ? 2.760 40.449 13.159 1.00 18.63 20 LEU C O 1
ATOM 2421 N N . SER C 1 24 ? 1.444 41.431 11.621 1.00 17.55 21 SER C N 1
ATOM 2422 C CA . SER C 1 24 ? 1.610 42.778 12.155 1.00 17.46 21 SER C CA 1
ATOM 2423 C C . SER C 1 24 ? 0.924 42.796 13.526 1.00 17.61 21 SER C C 1
ATOM 2424 O O . SER C 1 24 ? 0.015 41.995 13.762 1.00 17.60 21 SER C O 1
ATOM 2427 N N . PRO C 1 25 ? 1.363 43.684 14.441 1.00 17.74 22 PRO C N 1
ATOM 2428 C CA . PRO C 1 25 ? 0.728 43.741 15.765 1.00 17.64 22 PRO C CA 1
ATOM 2429 C C . PRO C 1 25 ? -0.785 44.005 15.725 1.00 17.79 22 PRO C C 1
ATOM 2430 O O . PRO C 1 25 ? -1.508 43.519 16.597 1.00 16.85 22 PRO C O 1
ATOM 2434 N N . VAL C 1 26 ? -1.246 44.769 14.731 1.00 18.10 23 VAL C N 1
ATOM 2435 C CA . VAL C 1 26 ? -2.682 44.993 14.513 1.00 18.16 23 VAL C CA 1
ATOM 2436 C C . VAL C 1 26 ? -3.369 43.644 14.296 1.00 18.48 23 VAL C C 1
ATOM 2437 O O . VAL C 1 26 ? -4.325 43.300 15.006 1.00 17.93 23 VAL C O 1
ATOM 2441 N N . GLN C 1 27 ? -2.853 42.887 13.321 1.00 17.88 24 GLN C N 1
ATOM 2442 C CA . GLN C 1 27 ? -3.343 41.535 12.997 1.00 17.05 24 GLN C CA 1
ATOM 2443 C C . GLN C 1 27 ? -3.291 40.566 14.180 1.00 16.05 24 GLN C C 1
ATOM 2444 O O . GLN C 1 27 ? -4.223 39.775 14.377 1.00 16.54 24 GLN C O 1
ATOM 2450 N N . LEU C 1 28 ? -2.222 40.634 14.976 1.00 15.46 25 LEU C N 1
ATOM 2451 C CA . LEU C 1 28 ? -2.126 39.791 16.162 1.00 15.44 25 LEU C CA 1
ATOM 2452 C C . LEU C 1 28 ? -3.178 40.152 17.198 1.00 15.47 25 LEU C C 1
ATOM 2453 O O . LEU C 1 28 ? -3.768 39.273 17.821 1.00 15.06 25 LEU C O 1
ATOM 2458 N N . GLN C 1 29 ? -3.415 41.445 17.388 1.00 15.57 26 GLN C N 1
ATOM 2459 C CA . GLN C 1 29 ? -4.421 41.836 18.368 1.00 16.62 26 GLN C CA 1
ATOM 2460 C C . GLN C 1 29 ? -5.802 41.384 17.906 1.00 16.33 26 GLN C C 1
ATOM 2461 O O . GLN C 1 29 ? -6.564 40.809 18.687 1.00 15.22 26 GLN C O 1
ATOM 2467 N N . GLU C 1 30 ? -6.083 41.586 16.617 1.00 17.19 27 GLU C N 1
ATOM 2468 C CA . GLU C 1 30 ? -7.332 41.118 16.014 1.00 18.91 27 GLU C CA 1
ATOM 2469 C C . GLU C 1 30 ? -7.574 39.620 16.265 1.00 18.45 27 GLU C C 1
ATOM 2470 O O . GLU C 1 30 ? -8.659 39.231 16.676 1.00 18.98 27 GLU C O 1
ATOM 2476 N N . LEU C 1 31 ? -6.544 38.803 16.029 1.00 19.22 28 LEU C N 1
ATOM 2477 C CA . LEU C 1 31 ? -6.609 37.354 16.221 1.00 19.25 28 LEU C CA 1
ATOM 2478 C C . LEU C 1 31 ? -6.792 36.981 17.688 1.00 19.23 28 LEU C C 1
ATOM 2479 O O . LEU C 1 31 ? -7.598 36.112 18.026 1.00 19.71 28 LEU C O 1
ATOM 2484 N N . LEU C 1 32 ? -6.019 37.618 18.559 1.00 18.87 29 LEU C N 1
ATOM 2485 C CA . LEU C 1 32 ? -6.123 37.337 19.984 1.00 19.01 29 LEU C CA 1
ATOM 2486 C C . LEU C 1 32 ? -7.483 37.759 20.556 1.00 18.05 29 LEU C C 1
ATOM 2487 O O . LEU C 1 32 ? -7.920 37.205 21.565 1.00 18.18 29 LEU C O 1
ATOM 2492 N N . ALA C 1 33 ? -8.172 38.702 19.907 1.00 16.96 30 ALA C N 1
ATOM 2493 C CA . ALA C 1 33 ? -9.520 39.095 20.381 1.00 17.73 30 ALA C CA 1
ATOM 2494 C C . ALA C 1 33 ? -10.524 37.926 20.401 1.00 17.96 30 ALA C C 1
ATOM 2495 O O . ALA C 1 33 ? -11.470 37.938 21.167 1.00 17.88 30 ALA C O 1
ATOM 2497 N N . SER C 1 34 ? -10.311 36.918 19.559 1.00 19.21 31 SER C N 1
ATOM 2498 C CA . SER C 1 34 ? -11.231 35.776 19.495 1.00 20.11 31 SER C CA 1
ATOM 2499 C C . SER C 1 34 ? -10.627 34.514 20.090 1.00 20.83 31 SER C C 1
ATOM 2500 O O . SER C 1 34 ? -11.272 33.477 20.101 1.00 22.86 31 SER C O 1
ATOM 2503 N N . SER C 1 35 ? -9.401 34.616 20.600 1.00 21.02 32 SER C N 1
ATOM 2504 C CA . SER C 1 35 ? -8.675 33.497 21.217 1.00 21.82 32 SER C CA 1
ATOM 2505 C C . SER C 1 35 ? -9.067 33.293 22.683 1.00 22.00 32 SER C C 1
ATOM 2506 O O . SER C 1 35 ? -9.663 34.176 23.296 1.00 21.95 32 SER C O 1
ATOM 2509 N N . ASP C 1 36 ? -8.688 32.145 23.246 1.00 22.51 33 ASP C N 1
ATOM 2510 C CA . ASP C 1 36 ? -8.947 31.861 24.663 1.00 22.47 33 ASP C CA 1
ATOM 2511 C C . ASP C 1 36 ? -7.773 31.136 25.298 1.00 21.40 33 ASP C C 1
ATOM 2512 O O . ASP C 1 36 ? -7.077 30.358 24.645 1.00 18.84 33 ASP C O 1
ATOM 2517 N N . LEU C 1 37 ? -7.597 31.408 26.588 1.00 20.82 34 LEU C N 1
ATOM 2518 C CA . LEU C 1 37 ? -6.732 30.670 27.490 1.00 21.29 34 LEU C CA 1
ATOM 2519 C C . LEU C 1 37 ? -7.545 29.533 28.130 1.00 21.42 34 LEU C C 1
ATOM 2520 O O . LEU C 1 37 ? -8.557 29.777 28.792 1.00 20.92 34 LEU C O 1
ATOM 2525 N N . VAL C 1 38 ? -7.110 28.295 27.902 1.00 22.78 35 VAL C N 1
ATOM 2526 C CA . VAL C 1 38 ? -7.764 27.098 28.459 1.00 23.66 35 VAL C CA 1
ATOM 2527 C C . VAL C 1 38 ? -6.808 26.298 29.370 1.00 23.44 35 VAL C C 1
ATOM 2528 O O . VAL C 1 38 ? -5.639 26.111 29.045 1.00 22.92 35 VAL C O 1
ATOM 2532 N N . ASN C 1 39 ? -7.324 25.856 30.518 1.00 23.72 36 ASN C N 1
ATOM 2533 C CA . ASN C 1 39 ? -6.636 24.906 31.394 1.00 24.98 36 ASN C CA 1
ATOM 2534 C C . ASN C 1 39 ? -7.203 23.526 31.216 1.00 25.18 36 ASN C C 1
ATOM 2535 O O . ASN C 1 39 ? -8.421 23.339 31.223 1.00 25.45 36 ASN C O 1
ATOM 2540 N N . LEU C 1 40 ? -6.310 22.556 31.082 1.00 25.86 37 LEU C N 1
ATOM 2541 C CA . LEU C 1 40 ? -6.716 21.166 30.955 1.00 25.84 37 LEU C CA 1
ATOM 2542 C C . LEU C 1 40 ? -6.127 20.270 32.037 1.00 26.24 37 LEU C C 1
ATOM 2543 O O . LEU C 1 40 ? -4.936 20.327 32.329 1.00 26.60 37 LEU C O 1
ATOM 2548 N N . ASP C 1 41 ? -6.984 19.462 32.647 1.00 25.89 38 ASP C N 1
ATOM 2549 C CA . ASP C 1 41 ? -6.534 18.451 33.588 1.00 25.73 38 ASP C CA 1
ATOM 2550 C C . ASP C 1 41 ? -5.963 17.295 32.771 1.00 25.03 38 ASP C C 1
ATOM 2551 O O . ASP C 1 41 ? -6.314 17.132 31.603 1.00 23.56 38 ASP C O 1
ATOM 2556 N N . LYS C 1 42 ? -5.053 16.533 33.379 1.00 24.19 39 LYS C N 1
ATOM 2557 C CA . LYS C 1 42 ? -4.504 15.310 32.786 1.00 23.81 39 LYS C CA 1
ATOM 2558 C C . LYS C 1 42 ? -5.655 14.381 32.393 1.00 22.25 39 LYS C C 1
ATOM 2559 O O . LYS C 1 42 ? -6.521 14.082 33.209 1.00 22.85 39 LYS C O 1
ATOM 2565 N N . GLY C 1 43 ? -5.670 13.949 31.138 1.00 20.85 40 GLY C N 1
ATOM 2566 C CA . GLY C 1 43 ? -6.734 13.093 30.620 1.00 19.23 40 GLY C CA 1
ATOM 2567 C C . GLY C 1 43 ? -7.840 13.840 29.911 1.00 18.43 40 GLY C C 1
ATOM 2568 O O . GLY C 1 43 ? -8.672 13.222 29.244 1.00 18.11 40 GLY C O 1
ATOM 2569 N N . ALA C 1 44 ? -7.853 15.167 30.047 1.00 17.78 41 ALA C N 1
ATOM 2570 C CA . ALA C 1 44 ? -8.904 15.992 29.451 1.00 18.24 41 ALA C CA 1
ATOM 2571 C C . ALA C 1 44 ? -8.811 16.041 27.926 1.00 18.94 41 ALA C C 1
ATOM 2572 O O . ALA C 1 44 ? -7.717 15.907 27.336 1.00 19.63 41 ALA C O 1
ATOM 2574 N N . TYR C 1 45 ? -9.963 16.205 27.282 1.00 18.77 42 TYR C N 1
ATOM 2575 C CA . TYR C 1 45 ? -10.002 16.294 25.828 1.00 18.72 42 TYR C CA 1
ATOM 2576 C C . TYR C 1 45 ? -9.981 17.723 25.336 1.00 19.82 42 TYR C C 1
ATOM 2577 O O . TYR C 1 45 ? -10.707 18.586 25.844 1.00 19.90 42 TYR C O 1
ATOM 2586 N N . VAL C 1 46 ? -9.121 17.953 24.347 1.00 20.55 43 VAL C N 1
ATOM 2587 C CA . VAL C 1 46 ? -9.076 19.213 23.617 1.00 22.26 43 VAL C CA 1
ATOM 2588 C C . VAL C 1 46 ? -10.189 19.160 22.590 1.00 22.66 43 VAL C C 1
ATOM 2589 O O . VAL C 1 46 ? -11.144 19.964 22.638 1.00 23.54 43 VAL C O 1
ATOM 2593 N N . PHE C 1 47 ? -10.085 18.184 21.689 1.00 21.79 44 PHE C N 1
ATOM 2594 C CA . PHE C 1 47 ? -11.143 17.925 20.713 1.00 21.20 44 PHE C CA 1
ATOM 2595 C C . PHE C 1 47 ? -11.266 16.446 20.407 1.00 21.38 44 PHE C C 1
ATOM 2596 O O . PHE C 1 47 ? -10.404 15.663 20.805 1.00 20.57 44 PHE C O 1
ATOM 2604 N N . ARG C 1 48 ? -12.332 16.077 19.699 1.00 22.33 45 ARG C N 1
ATOM 2605 C CA . ARG C 1 48 ? -12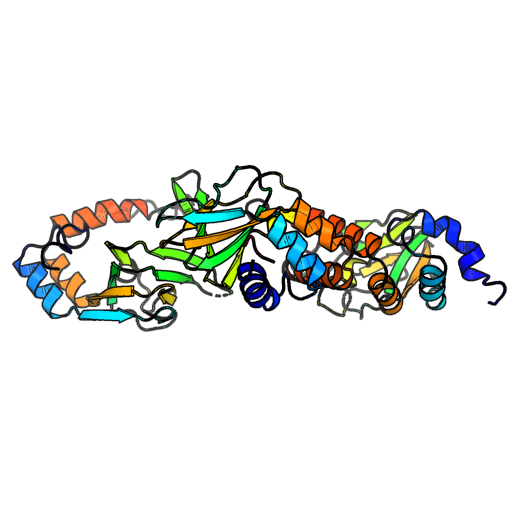.641 14.670 19.380 1.00 22.39 45 ARG C CA 1
ATOM 2606 C C . ARG C 1 48 ? -12.743 14.457 17.886 1.00 21.72 45 ARG C C 1
ATOM 2607 O O . ARG C 1 48 ? -13.153 15.354 17.168 1.00 22.01 45 ARG C O 1
ATOM 2615 N N . GLN C 1 49 ? -12.361 13.273 17.412 1.00 21.80 46 GLN C N 1
ATOM 2616 C CA . GLN C 1 49 ? -12.574 12.937 16.016 1.00 21.45 46 GLN C CA 1
ATOM 2617 C C . GLN C 1 49 ? -14.072 12.933 15.843 1.00 22.31 46 GLN C C 1
ATOM 2618 O O . GLN C 1 49 ? -14.801 12.462 16.722 1.00 22.47 46 GLN C O 1
ATOM 2624 N N . GLY C 1 50 ? -14.525 13.465 14.714 1.00 23.01 47 GLY C N 1
ATOM 2625 C CA . GLY C 1 50 ? -15.950 13.649 14.473 1.00 23.49 47 GLY C CA 1
ATOM 2626 C C . GLY C 1 50 ? -16.412 15.056 14.801 1.00 23.49 47 GLY C C 1
ATOM 2627 O O . GLY C 1 50 ? -17.243 15.601 14.102 1.00 24.89 47 GLY C O 1
ATOM 2628 N N . GLU C 1 51 ? -15.868 15.639 15.868 1.00 24.23 48 GLU C N 1
ATOM 2629 C CA . GLU C 1 51 ? -16.249 16.973 16.346 1.00 25.17 48 GLU C CA 1
ATOM 2630 C C . GLU C 1 51 ? -16.065 18.070 15.284 1.00 24.15 48 GLU C C 1
ATOM 2631 O O . GLU C 1 51 ? -15.054 18.066 14.568 1.00 25.19 48 GLU C O 1
ATOM 2637 N N . PRO C 1 52 ? -17.036 19.008 15.180 1.00 23.00 49 PRO C N 1
ATOM 2638 C CA . PRO C 1 52 ? -16.902 20.129 14.236 1.00 22.30 49 PRO C CA 1
ATOM 2639 C C . PRO C 1 52 ? -15.618 20.932 14.481 1.00 21.62 49 PRO C C 1
ATOM 2640 O O . PRO C 1 52 ? -15.353 21.315 15.624 1.00 20.97 49 PRO C O 1
ATOM 2644 N N . ALA C 1 53 ? -14.850 21.174 13.414 1.00 20.86 50 ALA C N 1
ATOM 2645 C CA . ALA C 1 53 ? -13.454 21.657 13.498 1.00 20.04 50 ALA C CA 1
ATOM 2646 C C . ALA C 1 53 ? -13.325 23.139 13.241 1.00 20.44 50 ALA C C 1
ATOM 2647 O O . ALA C 1 53 ? -13.277 23.549 12.092 1.00 20.98 50 ALA C O 1
ATOM 2649 N N . HIS C 1 54 ? -13.254 23.941 14.307 1.00 20.04 51 HIS C N 1
ATOM 2650 C CA . HIS C 1 54 ? -13.313 25.407 14.179 1.00 19.38 51 HIS C CA 1
ATOM 2651 C C . HIS C 1 54 ? -12.141 26.105 14.792 1.00 18.52 51 HIS C C 1
ATOM 2652 O O . HIS C 1 54 ? -12.032 27.320 14.700 1.00 18.97 51 HIS C O 1
ATOM 2659 N N . ALA C 1 55 ? -11.253 25.332 15.399 1.00 17.00 52 ALA C N 1
ATOM 2660 C CA . ALA C 1 55 ? -10.190 25.909 16.183 1.00 17.41 52 ALA C CA 1
ATOM 2661 C C . ALA C 1 55 ? -8.941 25.122 15.952 1.00 17.38 52 ALA C C 1
ATOM 2662 O O . ALA C 1 55 ? -9.025 23.931 15.602 1.00 16.79 52 ALA C O 1
ATOM 2664 N N . PHE C 1 56 ? -7.797 25.805 16.085 1.00 17.39 53 PHE C N 1
ATOM 2665 C CA . PHE C 1 56 ? -6.520 25.158 16.296 1.00 17.46 53 PHE C CA 1
ATOM 2666 C C . PHE C 1 56 ? -5.917 25.702 17.591 1.00 18.07 53 PHE C C 1
ATOM 2667 O O . PHE C 1 56 ? -6.514 26.578 18.235 1.00 17.10 53 PHE C O 1
ATOM 2675 N N . TYR C 1 57 ? -4.741 25.202 17.981 1.00 16.87 54 TYR C N 1
ATOM 2676 C CA . TYR C 1 57 ? -4.316 25.351 19.371 1.00 17.55 54 TYR C CA 1
ATOM 2677 C C . TYR C 1 57 ? -2.848 25.579 19.489 1.00 18.29 54 TYR C C 1
ATOM 2678 O O . TYR C 1 57 ? -2.098 25.061 18.702 1.00 18.94 54 TYR C O 1
ATOM 2687 N N . TYR C 1 58 ? -2.463 26.371 20.483 1.00 18.50 55 TYR C N 1
ATOM 2688 C CA . TYR C 1 58 ? -1.081 26.567 20.841 1.00 19.10 55 TYR C CA 1
ATOM 2689 C C . TYR C 1 58 ? -0.870 26.023 22.224 1.00 18.31 55 TYR C C 1
ATOM 2690 O O . TYR C 1 58 ? -1.507 26.474 23.162 1.00 17.02 55 TYR C O 1
ATOM 2699 N N . LEU C 1 59 ? 0.054 25.079 22.336 1.00 19.11 56 LEU C N 1
ATOM 2700 C CA . LEU C 1 59 ? 0.347 24.447 23.613 1.00 19.50 56 LEU C CA 1
ATOM 2701 C C . LEU C 1 59 ? 1.404 25.268 24.360 1.00 19.80 56 LEU C C 1
ATOM 2702 O O . LEU C 1 59 ? 2.525 25.398 23.890 1.00 19.46 56 LEU C O 1
ATOM 2707 N N . ILE C 1 60 ? 1.023 25.839 25.503 1.00 21.14 57 ILE C N 1
ATOM 2708 C CA . ILE C 1 60 ? 1.910 26.699 26.307 1.00 20.30 57 ILE C CA 1
ATOM 2709 C C . ILE C 1 60 ? 2.725 25.810 27.236 1.00 20.98 57 ILE C C 1
ATOM 2710 O O . ILE C 1 60 ? 3.926 26.045 27.466 1.00 20.78 57 ILE C O 1
ATOM 2715 N N . SER C 1 61 ? 2.056 24.796 27.785 1.00 21.01 58 SER C N 1
ATOM 2716 C CA . SER C 1 61 ? 2.681 23.833 28.691 1.00 20.09 58 SER C CA 1
ATOM 2717 C C . SER C 1 61 ? 1.827 22.583 28.794 1.00 19.32 58 SER C C 1
ATOM 2718 O O . SER C 1 61 ? 0.601 22.650 28.750 1.00 18.32 58 SER C O 1
ATOM 2721 N N . GLY C 1 62 ? 2.501 21.453 28.958 1.00 19.91 59 GLY C N 1
ATOM 2722 C CA . GLY C 1 62 ? 1.871 20.149 29.089 1.00 19.78 59 GLY C CA 1
ATOM 2723 C C . GLY C 1 62 ? 2.275 19.306 27.894 1.00 19.51 59 GLY C C 1
ATOM 2724 O O . GLY C 1 62 ? 3.336 19.520 27.305 1.00 20.42 59 GLY C O 1
ATOM 2725 N N . CYS C 1 63 ? 1.425 18.353 27.544 1.00 18.34 60 CYS C N 1
ATOM 2726 C CA . CYS C 1 63 ? 1.678 17.409 26.462 1.00 18.33 60 CYS C CA 1
ATOM 2727 C C . CYS C 1 63 ? 0.349 16.865 25.969 1.00 17.73 60 CYS C C 1
ATOM 2728 O O . CYS C 1 63 ? -0.502 16.471 26.774 1.00 16.95 60 CYS C O 1
ATOM 2731 N N . VAL C 1 64 ? 0.168 16.881 24.644 1.00 17.92 61 VAL C N 1
ATOM 2732 C CA . VAL C 1 64 ? -1.054 16.413 23.998 1.00 16.62 61 VAL C CA 1
ATOM 2733 C C . VAL C 1 64 ? -0.748 15.312 22.965 1.00 18.25 61 VAL C C 1
ATOM 2734 O O . VAL C 1 64 ? 0.188 15.427 22.157 1.00 18.29 61 VAL C O 1
ATOM 2738 N N . LYS C 1 65 ? -1.531 14.242 22.997 1.00 17.27 62 LYS C N 1
ATOM 2739 C CA . LYS C 1 65 ? -1.418 13.214 21.988 1.00 17.25 62 LYS C CA 1
ATOM 2740 C C . LYS C 1 65 ? -2.585 13.273 21.019 1.00 19.22 62 LYS C C 1
ATOM 2741 O O . LYS C 1 65 ? -3.729 13.603 21.396 1.00 19.69 62 LYS C O 1
ATOM 2747 N N . ILE C 1 66 ? -2.293 12.963 19.765 1.00 19.71 63 ILE C N 1
ATOM 2748 C CA . ILE C 1 66 ? -3.304 13.049 18.712 1.00 20.94 63 ILE C CA 1
ATOM 2749 C C . ILE C 1 66 ? -3.381 11.663 18.097 1.00 21.85 63 ILE C C 1
ATOM 2750 O O . ILE C 1 66 ? -2.369 11.133 17.614 1.00 21.56 63 ILE C O 1
ATOM 2755 N N . TYR C 1 67 ? -4.558 11.054 18.187 1.00 22.02 64 TYR C N 1
ATOM 2756 C CA . TYR C 1 67 ? -4.734 9.697 17.709 1.00 23.85 64 TYR C CA 1
ATOM 2757 C C . TYR C 1 67 ? -5.960 9.570 16.767 1.00 25.39 64 TYR C C 1
ATOM 2758 O O . TYR C 1 67 ? -7.041 10.084 17.074 1.00 26.08 64 TYR C O 1
ATOM 2767 N N . ARG C 1 68 ? -5.741 8.945 15.606 1.00 26.22 65 ARG C N 1
ATOM 2768 C CA . ARG C 1 68 ? -6.783 8.642 14.611 1.00 28.14 65 ARG C CA 1
ATOM 2769 C C . ARG C 1 68 ? -7.551 7.350 14.959 1.00 28.36 65 ARG C C 1
ATOM 2770 O O . ARG C 1 68 ? -7.197 6.653 15.910 1.00 28.01 65 ARG C O 1
ATOM 2778 N N . LEU C 1 69 ? -8.590 7.054 14.169 1.00 29.47 66 LEU C N 1
ATOM 2779 C CA . LEU C 1 69 ? -9.507 5.886 14.323 1.00 30.85 66 LEU C CA 1
ATOM 2780 C C . LEU C 1 69 ? -9.583 5.226 15.712 1.00 31.44 66 LEU C C 1
ATOM 2781 O O . LEU C 1 69 ? -10.065 5.821 16.685 1.00 32.01 66 LEU C O 1
ATOM 2783 N N . GLN C 1 74 ? -9.257 0.142 17.742 1.00 33.00 71 GLN C N 1
ATOM 2784 C CA . GLN C 1 74 ? -8.460 0.814 16.721 1.00 33.24 71 GLN C CA 1
ATOM 2785 C C . GLN C 1 74 ? -8.127 2.260 17.112 1.00 33.23 71 GLN C C 1
ATOM 2786 O O . GLN C 1 74 ? -9.029 3.084 17.281 1.00 34.34 71 GLN C O 1
ATOM 2788 N N . GLU C 1 75 ? -6.836 2.547 17.282 1.00 32.82 72 GLU C N 1
ATOM 2789 C CA . GLU C 1 75 ? -6.332 3.926 17.455 1.00 32.46 72 GLU C CA 1
ATOM 2790 C C . GLU C 1 75 ? -4.851 4.036 17.097 1.00 30.64 72 GLU C C 1
ATOM 2791 O O . GLU C 1 75 ? -3.982 3.458 17.763 1.00 30.86 72 GLU C O 1
ATOM 2797 N N . LYS C 1 76 ? -4.569 4.767 16.029 1.00 28.21 73 LYS C N 1
ATOM 2798 C CA . LYS C 1 76 ? -3.196 5.057 15.683 1.00 26.18 73 LYS C CA 1
ATOM 2799 C C . LYS C 1 76 ? -2.795 6.430 16.226 1.00 23.94 73 LYS C C 1
ATOM 2800 O O . LYS C 1 76 ? -3.500 7.421 16.009 1.00 22.59 73 LYS C O 1
ATOM 2806 N N . ILE C 1 77 ? -1.679 6.482 16.958 1.00 21.30 74 ILE C N 1
ATOM 2807 C CA . ILE C 1 77 ? -1.172 7.769 17.435 1.00 18.30 74 ILE C CA 1
ATOM 2808 C C . ILE C 1 77 ? -0.472 8.502 16.302 1.00 17.91 74 ILE C C 1
ATOM 2809 O O . ILE C 1 77 ? 0.468 7.995 15.708 1.00 17.44 74 ILE C O 1
ATOM 2814 N N . LEU C 1 78 ? -0.954 9.702 16.007 1.00 18.67 75 LEU C N 1
ATOM 2815 C CA . LEU C 1 78 ? -0.425 10.481 14.895 1.00 19.90 75 LEU C CA 1
ATOM 2816 C C . LEU C 1 78 ? 0.807 11.284 15.300 1.00 19.59 75 LEU C C 1
ATOM 2817 O O . LEU C 1 78 ? 1.773 11.379 14.564 1.00 19.17 75 LEU C O 1
ATOM 2822 N N . GLU C 1 79 ? 0.747 11.855 16.488 1.00 19.01 76 GLU C N 1
ATOM 2823 C CA . GLU C 1 79 ? 1.693 12.852 16.895 1.00 20.82 76 GLU C CA 1
ATOM 2824 C C . GLU C 1 79 ? 1.543 13.029 18.398 1.00 17.61 76 GLU C C 1
ATOM 2825 O O . GLU C 1 79 ? 0.441 12.852 18.970 1.00 15.24 76 GLU C O 1
ATOM 2831 N N . VAL C 1 80 ? 2.667 13.324 19.043 1.00 15.57 77 VAL C N 1
ATOM 2832 C CA . VAL C 1 80 ? 2.654 13.810 20.415 1.00 16.62 77 VAL C CA 1
ATOM 2833 C C . VAL C 1 80 ? 3.176 15.239 20.441 1.00 17.51 77 VAL C C 1
ATOM 2834 O O . VAL C 1 80 ? 4.367 15.473 20.180 1.00 16.42 77 VAL C O 1
ATOM 2838 N N . THR C 1 81 ? 2.289 16.181 20.761 1.00 17.55 78 THR C N 1
ATOM 2839 C CA . THR C 1 81 ? 2.636 17.600 20.712 1.00 21.70 78 THR C CA 1
ATOM 2840 C C . THR C 1 81 ? 3.535 18.030 21.865 1.00 23.13 78 THR C C 1
ATOM 2841 O O . THR C 1 81 ? 3.200 17.844 23.031 1.00 24.45 78 THR C O 1
ATOM 2845 N N . ASN C 1 82 ? 4.664 18.625 21.512 1.00 25.48 79 ASN C N 1
ATOM 2846 C CA . ASN C 1 82 ? 5.575 19.252 22.465 1.00 26.59 79 ASN C CA 1
ATOM 2847 C C . ASN C 1 82 ? 5.106 20.651 22.867 1.00 26.49 79 ASN C C 1
ATOM 2848 O O . ASN C 1 82 ? 4.482 21.340 22.065 1.00 25.24 79 ASN C O 1
ATOM 2853 N N . GLU C 1 83 ? 5.427 21.074 24.095 1.00 26.89 80 GLU C N 1
ATOM 2854 C CA . GLU C 1 83 ? 5.022 22.407 24.580 1.00 26.92 80 GLU C CA 1
ATOM 2855 C C . GLU C 1 83 ? 5.637 23.534 23.749 1.00 25.98 80 GLU C C 1
ATOM 2856 O O . GLU C 1 83 ? 6.709 23.371 23.151 1.00 24.97 80 GLU C O 1
ATOM 2862 N N . ARG C 1 84 ? 4.923 24.659 23.695 1.00 24.90 81 ARG C N 1
ATOM 2863 C CA . ARG C 1 84 ? 5.260 25.802 22.823 1.00 24.41 81 ARG C CA 1
ATOM 2864 C C . ARG C 1 84 ? 5.132 25.489 21.311 1.00 24.01 81 ARG C C 1
ATOM 2865 O O . ARG C 1 84 ? 5.770 26.119 20.472 1.00 23.88 81 ARG C O 1
ATOM 2873 N N . ASN C 1 85 ? 4.279 24.526 20.974 1.00 23.65 82 ASN C N 1
ATOM 2874 C CA . ASN C 1 85 ? 3.987 24.199 19.580 1.00 23.14 82 ASN C CA 1
ATOM 2875 C C . ASN C 1 85 ? 2.472 24.239 19.346 1.00 21.39 82 ASN C C 1
ATOM 2876 O O . ASN C 1 85 ? 1.702 24.056 20.275 1.00 22.20 82 ASN C O 1
ATOM 2881 N N . THR C 1 86 ? 2.059 24.494 18.109 1.00 20.16 83 THR C N 1
ATOM 2882 C CA . THR C 1 86 ? 0.633 24.495 17.746 1.00 20.45 83 THR C CA 1
ATOM 2883 C C . THR C 1 86 ? 0.237 23.105 17.300 1.00 20.11 83 THR C C 1
ATOM 2884 O O . THR C 1 86 ? 1.098 22.287 16.919 1.00 19.83 83 THR C O 1
ATOM 2888 N N . PHE C 1 87 ? -1.050 22.816 17.359 1.00 18.67 84 PHE C N 1
ATOM 2889 C CA . PHE C 1 87 ? -1.561 21.622 16.695 1.00 17.68 84 PHE C CA 1
ATOM 2890 C C . PHE C 1 87 ? -2.939 21.823 16.049 1.00 16.78 84 PHE C C 1
ATOM 2891 O O . PHE C 1 87 ? -3.690 22.712 16.443 1.00 15.23 84 PHE C O 1
ATOM 2899 N N . ALA C 1 88 ? -3.224 21.016 15.022 1.00 15.77 85 ALA C N 1
ATOM 2900 C CA . ALA C 1 88 ? -4.487 20.991 14.279 1.00 16.70 85 ALA C CA 1
ATOM 2901 C C . ALA C 1 88 ? -4.683 22.144 13.278 1.00 17.30 85 ALA C C 1
ATOM 2902 O O . ALA C 1 88 ? -5.769 22.284 12.716 1.00 15.95 85 ALA C O 1
ATOM 2904 N N . GLU C 1 89 ? -3.648 22.967 13.078 1.00 17.65 86 GLU C N 1
ATOM 2905 C CA . GLU C 1 89 ? -3.671 24.017 12.043 1.00 19.54 86 GLU C CA 1
ATOM 2906 C C . GLU C 1 89 ? -3.882 23.459 10.642 1.00 19.62 86 GLU C C 1
ATOM 2907 O O . GLU C 1 89 ? -4.267 24.205 9.740 1.00 20.14 86 GLU C O 1
ATOM 2913 N N . ALA C 1 90 ? -3.589 22.176 10.422 1.00 18.80 87 ALA C N 1
ATOM 2914 C CA . ALA C 1 90 ? -3.773 21.624 9.072 1.00 19.65 87 ALA C CA 1
ATOM 2915 C C . ALA C 1 90 ? -5.254 21.474 8.668 1.00 19.44 87 ALA C C 1
ATOM 2916 O O . ALA C 1 90 ? -5.577 21.474 7.482 1.00 19.15 87 ALA C O 1
ATOM 2918 N N . MET C 1 91 ? -6.145 21.356 9.652 1.00 20.57 88 MET C N 1
ATOM 2919 C CA . MET C 1 91 ? -7.584 21.229 9.380 1.00 22.29 88 MET C CA 1
ATOM 2920 C C . MET C 1 91 ? -8.113 22.407 8.581 1.00 23.15 88 MET C C 1
ATOM 2921 O O . MET C 1 91 ? -9.122 22.269 7.895 1.00 24.35 88 MET C O 1
ATOM 2926 N N . MET C 1 92 ? -7.437 23.554 8.665 1.00 24.07 89 MET C N 1
ATOM 2927 C CA . MET C 1 92 ? -7.802 24.753 7.888 1.00 26.03 89 MET C CA 1
ATOM 2928 C C . MET C 1 92 ? -7.622 24.597 6.386 1.00 25.26 89 MET C C 1
ATOM 2929 O O . MET C 1 92 ? -8.296 25.262 5.600 1.00 26.03 89 MET C O 1
ATOM 2934 N N . PHE C 1 93 ? -6.694 23.733 6.002 1.00 26.03 90 PHE C N 1
ATOM 2935 C CA . PHE C 1 93 ? -6.256 23.625 4.618 1.00 25.88 90 PHE C CA 1
ATOM 2936 C C . PHE C 1 93 ? -6.515 22.252 4.025 1.00 27.18 90 PHE C C 1
ATOM 2937 O O . PHE C 1 93 ? -5.998 21.922 2.958 1.00 27.88 90 PHE C O 1
ATOM 2945 N N . MET C 1 94 ? -7.300 21.437 4.718 1.00 28.09 91 MET C N 1
ATOM 2946 C CA . MET C 1 94 ? -7.902 20.278 4.067 1.00 29.69 91 MET C CA 1
ATOM 2947 C C . MET C 1 94 ? -9.399 20.522 3.948 1.00 29.48 91 MET C C 1
ATOM 2948 O O . MET C 1 94 ? -9.972 21.332 4.690 1.00 30.36 91 MET C O 1
ATOM 2953 N N . ASP C 1 95 ? -10.027 19.846 3.003 1.00 29.20 92 ASP C N 1
ATOM 2954 C CA . ASP C 1 95 ? -11.394 20.190 2.640 1.00 29.09 92 ASP C CA 1
ATOM 2955 C C . ASP C 1 95 ? -12.453 19.581 3.566 1.00 28.51 92 ASP C C 1
ATOM 2956 O O . ASP C 1 95 ? -13.648 19.862 3.420 1.00 28.27 92 ASP C O 1
ATOM 2961 N N . THR C 1 96 ? -12.004 18.795 4.544 1.00 27.24 93 THR C N 1
ATOM 2962 C CA . THR C 1 96 ? -12.906 18.071 5.441 1.00 26.25 93 THR C CA 1
ATOM 2963 C C . THR C 1 96 ? -13.260 18.866 6.715 1.00 25.46 93 THR C C 1
ATOM 2964 O O . THR C 1 96 ? -12.374 19.339 7.423 1.00 26.40 93 THR C O 1
ATOM 2968 N N . PRO C 1 97 ? -14.572 19.003 7.009 1.00 24.84 94 PRO C N 1
ATOM 2969 C CA . PRO C 1 97 ? -15.065 19.893 8.075 1.00 23.68 94 PRO C CA 1
ATOM 2970 C C . PRO C 1 97 ? -14.966 19.410 9.535 1.00 22.76 94 PRO C C 1
ATOM 2971 O O . PRO C 1 97 ? -15.192 20.201 10.448 1.00 22.47 94 PRO C O 1
ATOM 2975 N N . ASN C 1 98 ? -14.655 18.139 9.771 1.00 22.49 95 ASN C N 1
ATOM 2976 C CA . ASN C 1 98 ? -14.556 17.648 11.153 1.00 21.80 95 ASN C CA 1
ATOM 2977 C C . ASN C 1 98 ? -13.178 17.078 11.481 1.00 21.97 95 ASN C C 1
ATOM 2978 O O . ASN C 1 98 ? -12.517 16.492 10.611 1.00 22.03 95 ASN C O 1
ATOM 2983 N N . TYR C 1 99 ? -12.750 17.248 12.734 1.00 20.87 96 TYR C N 1
ATOM 2984 C CA . TYR C 1 99 ? -11.422 16.794 13.154 1.00 20.52 96 TYR C CA 1
ATOM 2985 C C . TYR C 1 99 ? -11.261 15.331 12.812 1.00 20.63 96 TYR C C 1
ATOM 2986 O O . TYR C 1 99 ? -12.115 14.524 13.141 1.00 21.11 96 TYR C O 1
ATOM 2995 N N . VAL C 1 100 ? -10.164 15.019 12.139 1.00 21.45 97 VAL C N 1
ATOM 2996 C CA . VAL C 1 100 ? -9.822 13.652 11.736 1.00 22.32 97 VAL C CA 1
ATOM 2997 C C . VAL C 1 100 ? -9.059 12.872 12.839 1.00 21.78 97 VAL C C 1
ATOM 2998 O O . VAL C 1 100 ? 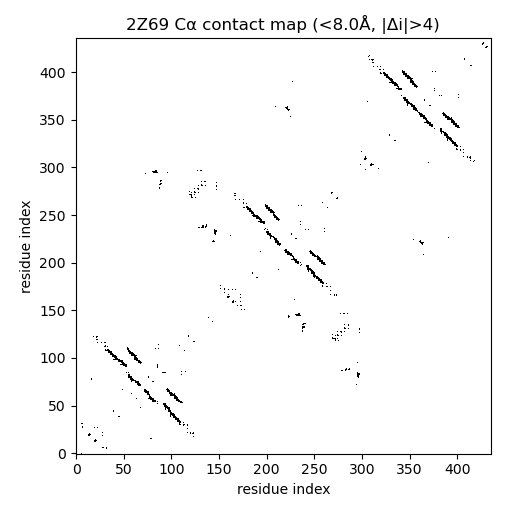-8.636 11.738 12.615 1.00 20.66 97 VAL C O 1
ATOM 3002 N N . ALA C 1 101 ? -8.907 13.479 14.022 1.00 21.57 98 ALA C N 1
ATOM 3003 C CA . ALA C 1 101 ? -8.361 12.801 15.194 1.00 21.25 98 ALA C CA 1
ATOM 3004 C C . ALA C 1 101 ? -8.941 13.343 16.487 1.00 20.61 98 ALA C C 1
ATOM 3005 O O . ALA C 1 101 ? -9.600 14.362 16.472 1.00 22.56 98 ALA C O 1
ATOM 3007 N N . THR C 1 102 ? -8.701 12.645 17.592 1.00 20.21 99 THR C N 1
ATOM 3008 C CA . THR C 1 102 ? -8.962 13.131 18.944 1.00 19.74 99 THR C CA 1
ATOM 3009 C C . THR C 1 102 ? -7.641 13.693 19.482 1.00 20.45 99 THR C C 1
ATOM 3010 O O . THR C 1 102 ? -6.579 13.143 19.202 1.00 19.97 99 THR C O 1
ATOM 3014 N N . ALA C 1 103 ? -7.693 14.783 20.237 1.00 19.72 100 ALA C N 1
ATOM 3015 C CA . ALA C 1 103 ? -6.522 15.243 20.955 1.00 18.94 100 ALA C CA 1
ATOM 3016 C C . ALA C 1 103 ? -6.858 15.210 22.430 1.00 18.85 100 ALA C C 1
ATOM 3017 O O . ALA C 1 103 ? -7.937 15.662 22.835 1.00 17.69 100 ALA C O 1
ATOM 3019 N N . GLN C 1 104 ? -5.928 14.664 23.219 1.00 18.09 101 GLN C N 1
ATOM 3020 C CA . GLN C 1 104 ? -6.099 14.475 24.660 1.00 17.32 101 GLN C CA 1
ATOM 3021 C C . GLN C 1 104 ? -4.849 14.942 25.370 1.00 17.33 101 GLN C C 1
ATOM 3022 O O . GLN C 1 104 ? -3.714 14.627 24.930 1.00 15.75 101 GLN C O 1
ATOM 3028 N N . ALA C 1 105 ? -5.041 15.711 26.434 1.00 15.57 102 ALA C N 1
ATOM 3029 C CA . ALA C 1 105 ? -3.920 16.047 27.302 1.00 16.96 102 ALA C CA 1
ATOM 3030 C C . ALA C 1 105 ? -3.567 14.821 28.124 1.00 17.09 102 ALA C C 1
ATOM 3031 O O . ALA C 1 105 ? -4.440 14.216 28.758 1.00 17.00 102 ALA C O 1
ATOM 3033 N N . VAL C 1 106 ? -2.296 14.438 28.107 1.00 16.06 103 VAL C N 1
ATOM 3034 C CA . VAL C 1 106 ? -1.884 13.227 28.805 1.00 16.10 103 VAL C CA 1
ATOM 3035 C C . VAL C 1 106 ? -1.230 13.599 30.140 1.00 16.90 103 VAL C C 1
ATOM 3036 O O . VAL C 1 106 ? -1.029 12.754 31.011 1.00 16.71 103 VAL C O 1
ATOM 3040 N N . VAL C 1 107 ? -0.916 14.888 30.264 1.00 17.88 104 VAL C N 1
ATOM 3041 C CA . VAL C 1 107 ? -0.340 15.499 31.448 1.00 18.91 104 VAL C CA 1
ATOM 3042 C C . VAL C 1 107 ? -1.088 16.852 31.652 1.00 19.32 104 VAL C C 1
ATOM 3043 O O . VAL C 1 107 ? -1.679 17.368 30.705 1.00 19.25 104 VAL C O 1
ATOM 3047 N N . PRO C 1 108 ? -1.091 17.418 32.878 1.00 20.04 105 PRO C N 1
ATOM 3048 C CA . PRO C 1 108 ? -1.778 18.723 33.022 1.00 20.21 105 PRO C CA 1
ATOM 3049 C C . PRO C 1 108 ? -1.221 19.811 32.091 1.00 20.62 105 PRO C C 1
ATOM 3050 O O . PRO C 1 108 ? -0.007 20.061 32.077 1.00 20.06 105 PRO C O 1
ATOM 3054 N N . SER C 1 109 ? -2.115 20.449 31.333 1.00 20.28 106 SER C N 1
ATOM 3055 C CA . SER C 1 109 ? -1.728 21.287 30.215 1.00 20.93 106 SER C CA 1
ATOM 3056 C C . SER C 1 109 ? -2.488 22.604 30.083 1.00 21.94 106 SER C C 1
ATOM 3057 O O . SER C 1 109 ? -3.650 22.723 30.479 1.00 22.88 106 SER C O 1
ATOM 3060 N N . GLN C 1 110 ? -1.809 23.582 29.488 1.00 23.10 107 GLN C N 1
ATOM 3061 C CA . GLN C 1 110 ? -2.387 24.886 29.190 1.00 22.71 107 GLN C CA 1
ATOM 3062 C C . GLN C 1 110 ? -2.084 25.244 27.761 1.00 22.32 107 GLN C C 1
ATOM 3063 O O . GLN C 1 110 ? -0.952 25.091 27.292 1.00 21.48 107 GLN C O 1
ATOM 3069 N N . LEU C 1 111 ? -3.109 25.747 27.080 1.00 21.50 108 LEU C N 1
ATOM 3070 C CA . LEU C 1 111 ? -2.999 26.171 25.692 1.00 21.23 108 LEU C CA 1
ATOM 3071 C C . LEU C 1 111 ? -3.783 27.447 25.438 1.00 19.91 108 LEU C C 1
ATOM 3072 O O . LEU C 1 111 ? -4.539 27.906 26.296 1.00 20.18 108 LEU C O 1
ATOM 3077 N N . PHE C 1 112 ? -3.544 28.041 24.277 1.00 19.54 109 PHE C N 1
ATOM 3078 C CA . PHE C 1 112 ? -4.454 29.006 23.696 1.00 18.66 109 PHE C CA 1
ATOM 3079 C C . PHE C 1 112 ? -5.251 28.322 22.587 1.00 19.12 109 PHE C C 1
ATOM 3080 O O . PHE C 1 112 ? -4.705 27.511 21.820 1.00 18.61 109 PHE C O 1
ATOM 3088 N N . ARG C 1 113 ? -6.517 28.699 22.476 1.00 17.15 110 ARG C N 1
ATOM 3089 C CA . ARG C 1 113 ? -7.328 28.316 21.354 1.00 18.47 110 ARG C CA 1
ATOM 3090 C C . ARG C 1 113 ? -7.560 29.522 20.456 1.00 18.97 110 ARG C C 1
ATOM 3091 O O . ARG C 1 113 ? -7.824 30.635 20.930 1.00 19.42 110 ARG C O 1
ATOM 3099 N N . PHE C 1 114 ? -7.517 29.253 19.165 1.00 19.36 111 PHE C N 1
ATOM 3100 C CA . PHE C 1 114 ? -7.613 30.236 18.111 1.00 19.76 111 PHE C CA 1
ATOM 3101 C C . PHE C 1 114 ? -8.688 29.793 17.156 1.00 20.87 111 PHE C C 1
ATOM 3102 O O . PHE C 1 114 ? -8.766 28.617 16.837 1.00 21.43 111 PHE C O 1
ATOM 3110 N N . SER C 1 115 ? -9.508 30.743 16.700 1.00 20.33 112 SER C N 1
ATOM 3111 C CA . SER C 1 115 ? -10.554 30.463 15.729 1.00 19.83 112 SER C CA 1
ATOM 3112 C C . SER C 1 115 ? -9.928 30.316 14.321 1.00 19.86 112 SER C C 1
ATOM 3113 O O . SER C 1 115 ? -9.086 31.140 13.933 1.00 19.42 112 SER C O 1
ATOM 3116 N N . ASN C 1 116 ? -10.305 29.261 13.580 1.00 18.85 113 ASN C N 1
ATOM 3117 C CA . ASN C 1 116 ? -9.795 29.065 12.214 1.00 18.67 113 ASN C CA 1
ATOM 3118 C C . ASN C 1 116 ? -10.199 30.243 11.325 1.00 20.04 113 ASN C C 1
ATOM 3119 O O . ASN C 1 116 ? -9.406 30.750 10.517 1.00 20.97 113 ASN C O 1
ATOM 3124 N N . LYS C 1 117 ? -11.451 30.660 11.488 1.00 19.21 114 LYS C N 1
ATOM 3125 C CA . LYS C 1 117 ? -12.030 31.727 10.699 1.00 19.67 114 LYS C CA 1
ATOM 3126 C C . LYS C 1 117 ? -11.300 33.035 10.958 1.00 19.45 114 LYS C C 1
ATOM 3127 O O . LYS C 1 117 ? -11.027 33.760 10.017 1.00 19.17 114 LYS C O 1
ATOM 3129 N N . ALA C 1 118 ? -10.963 33.311 12.227 1.00 19.67 115 ALA C N 1
ATOM 3130 C CA . ALA C 1 118 ? -10.248 34.534 12.604 1.00 19.58 115 ALA C CA 1
ATOM 3131 C C . ALA C 1 118 ? -8.898 34.584 11.943 1.00 19.10 115 ALA C C 1
ATOM 3132 O O . ALA C 1 118 ? -8.471 35.618 11.420 1.00 18.96 115 ALA C O 1
ATOM 3134 N N . TYR C 1 119 ? -8.249 33.432 11.941 1.00 19.84 116 TYR C N 1
ATOM 3135 C CA . TYR C 1 119 ? -6.936 33.273 11.395 1.00 19.65 116 TYR C CA 1
ATOM 3136 C C . TYR C 1 119 ? -6.910 33.426 9.889 1.00 20.04 116 TYR C C 1
ATOM 3137 O O . TYR C 1 119 ? -6.096 34.163 9.364 1.00 19.99 116 TYR C O 1
ATOM 3146 N N . LEU C 1 120 ? -7.801 32.714 9.205 1.00 21.38 117 LEU C N 1
ATOM 3147 C CA . LEU C 1 120 ? -7.913 32.799 7.747 1.00 21.52 117 LEU C CA 1
ATOM 3148 C C . LEU C 1 120 ? -8.188 34.224 7.317 1.00 21.25 117 LEU C C 1
ATOM 3149 O O . LEU C 1 120 ? -7.702 34.668 6.275 1.00 21.22 117 LEU C O 1
ATOM 3154 N N . ARG C 1 121 ? -8.952 34.932 8.143 1.00 20.32 118 ARG C N 1
ATOM 3155 C CA . ARG C 1 121 ? -9.280 36.338 7.924 1.00 21.55 118 ARG C CA 1
ATOM 3156 C C . ARG C 1 121 ? -8.020 37.217 7.828 1.00 20.09 118 ARG C C 1
ATOM 3157 O O . ARG C 1 121 ? -7.921 38.041 6.926 1.00 19.62 118 ARG C O 1
ATOM 3165 N N . GLN C 1 122 ? -7.062 37.013 8.735 1.00 20.07 119 GLN C N 1
ATOM 3166 C CA . GLN C 1 122 ? -5.800 37.797 8.769 1.00 19.75 119 GLN C CA 1
ATOM 3167 C C . GLN C 1 122 ? -4.839 37.436 7.636 1.00 19.49 119 GLN C C 1
ATOM 3168 O O . GLN C 1 122 ? -4.054 38.283 7.180 1.00 17.40 119 GLN C O 1
ATOM 3174 N N . LEU C 1 123 ? -4.899 36.176 7.206 1.00 19.76 120 LEU C N 1
ATOM 3175 C CA . LEU C 1 123 ? -3.990 35.647 6.181 1.00 20.16 120 LEU C CA 1
ATOM 3176 C C . LEU C 1 123 ? -4.341 36.255 4.842 1.00 20.39 120 LEU C C 1
ATOM 3177 O O . LEU C 1 123 ? -3.482 36.414 3.983 1.00 21.30 120 LEU C O 1
ATOM 3182 N N . GLN C 1 124 ? -5.615 36.615 4.696 1.00 20.50 121 GLN C N 1
ATOM 3183 C CA . GLN C 1 124 ? -6.145 37.331 3.540 1.00 20.19 121 GLN C CA 1
ATOM 3184 C C . GLN C 1 124 ? -5.320 38.592 3.248 1.00 20.24 121 GLN C C 1
ATOM 3185 O O . GLN C 1 124 ? -5.155 38.993 2.089 1.00 20.83 121 GLN C O 1
ATOM 3191 N N . ASP C 1 125 ? -4.772 39.179 4.308 1.00 19.97 122 ASP C N 1
ATOM 3192 C CA . ASP C 1 125 ? -4.054 40.444 4.249 1.00 20.16 122 ASP C CA 1
ATOM 3193 C C . ASP C 1 125 ? -2.535 40.269 4.216 1.00 19.77 122 ASP C C 1
ATOM 3194 O O . ASP C 1 125 ? -1.812 41.214 3.912 1.00 20.12 122 ASP C O 1
ATOM 3199 N N . ASN C 1 126 ? -2.048 39.064 4.507 1.00 19.80 123 ASN C N 1
ATOM 3200 C CA . ASN C 1 126 ? -0.626 38.864 4.816 1.00 19.03 123 ASN C CA 1
ATOM 3201 C C . ASN C 1 126 ? 0.145 37.991 3.821 1.00 19.46 123 ASN C C 1
ATOM 3202 O O . ASN C 1 126 ? -0.056 36.773 3.767 1.00 19.13 123 ASN C O 1
ATOM 3207 N N . THR C 1 127 ? 1.047 38.626 3.067 1.00 19.58 124 THR C N 1
ATOM 3208 C CA . THR C 1 127 ? 1.862 37.967 2.054 1.00 19.30 124 THR C CA 1
ATOM 3209 C C . THR C 1 127 ? 2.995 37.128 2.654 1.00 19.49 124 THR C C 1
ATOM 3210 O O . THR C 1 127 ? 3.041 35.937 2.398 1.00 18.76 124 THR C O 1
ATOM 3212 N N . PRO C 1 128 ? 3.908 37.742 3.447 1.00 20.36 125 PRO C N 1
ATOM 3213 C CA . PRO C 1 128 ? 4.895 36.994 4.236 1.00 21.30 125 PRO C CA 1
ATOM 3214 C C . PRO C 1 128 ? 4.348 35.778 5.015 1.00 21.96 125 PRO C C 1
ATOM 3215 O O . PRO C 1 128 ? 5.053 34.767 5.126 1.00 22.84 125 PRO C O 1
ATOM 3219 N N . LEU C 1 129 ? 3.133 35.872 5.561 1.00 21.11 126 LEU C N 1
ATOM 3220 C CA . LEU C 1 129 ? 2.550 34.728 6.269 1.00 21.55 126 LEU C CA 1
ATOM 3221 C C . LEU C 1 129 ? 2.173 33.646 5.268 1.00 21.42 126 LEU C C 1
ATOM 3222 O O . LEU C 1 129 ? 2.566 32.488 5.433 1.00 22.35 126 LEU C O 1
ATOM 3227 N N . ALA C 1 130 ? 1.441 34.022 4.223 1.00 20.46 127 ALA C N 1
ATOM 3228 C CA . ALA C 1 130 ? 1.010 33.056 3.229 1.00 20.47 127 ALA C CA 1
ATOM 3229 C C . ALA C 1 130 ? 2.208 32.490 2.461 1.00 21.45 127 ALA C C 1
ATOM 3230 O O . ALA C 1 130 ? 2.041 31.576 1.650 1.00 22.98 127 ALA C O 1
ATOM 3232 N N . LEU C 1 131 ? 3.403 33.029 2.724 1.00 20.91 128 LEU C N 1
ATOM 3233 C CA . LEU C 1 131 ? 4.637 32.551 2.077 1.00 21.65 128 LEU C CA 1
ATOM 3234 C C . LEU C 1 131 ? 5.478 31.659 3.003 1.00 21.82 128 LEU C C 1
ATOM 3235 O O . LEU C 1 131 ? 6.181 30.759 2.539 1.00 21.67 128 LEU C O 1
ATOM 3240 N N . ALA C 1 132 ? 5.401 31.923 4.309 1.00 23.12 129 ALA C N 1
ATOM 3241 C CA . ALA C 1 132 ? 5.975 31.046 5.332 1.00 22.81 129 ALA C CA 1
ATOM 3242 C C . ALA C 1 132 ? 5.219 29.728 5.341 1.00 22.98 129 ALA C C 1
ATOM 3243 O O . ALA C 1 132 ? 5.835 28.654 5.417 1.00 23.26 129 ALA C O 1
ATOM 3245 N N . LEU C 1 133 ? 3.886 29.833 5.275 1.00 22.74 130 LEU C N 1
ATOM 3246 C CA . LEU C 1 133 ? 2.970 28.689 5.165 1.00 22.65 130 LEU C CA 1
ATOM 3247 C C . LEU C 1 133 ? 3.316 27.848 3.954 1.00 22.51 130 LEU C C 1
ATOM 3248 O O . LEU C 1 133 ? 3.388 26.621 4.018 1.00 23.64 130 LEU C O 1
ATOM 3253 N N . LEU C 1 134 ? 3.527 28.536 2.851 1.00 21.84 131 LEU C N 1
ATOM 3254 C CA . LEU C 1 134 ? 3.759 27.914 1.567 1.00 22.01 131 LEU C CA 1
ATOM 3255 C C . LEU C 1 134 ? 5.081 27.128 1.558 1.00 22.42 131 LEU C C 1
ATOM 3256 O O . LEU C 1 134 ? 5.134 26.008 1.057 1.00 21.45 131 LEU C O 1
ATOM 3261 N N . ALA C 1 135 ? 6.125 27.724 2.134 1.00 23.32 132 ALA C N 1
ATOM 3262 C CA . ALA C 1 135 ? 7.382 27.031 2.409 1.00 24.16 132 ALA C CA 1
ATOM 3263 C C . ALA C 1 135 ? 7.150 25.762 3.258 1.00 24.31 132 ALA C C 1
ATOM 3264 O O . ALA C 1 135 ? 7.646 24.683 2.898 1.00 23.87 132 ALA C O 1
ATOM 3266 N N . LYS C 1 136 ? 6.377 25.896 4.350 1.00 23.86 133 LYS C N 1
ATOM 3267 C CA . LYS C 1 136 ? 5.978 24.760 5.207 1.00 23.64 133 LYS C CA 1
ATOM 3268 C C . LYS C 1 136 ? 5.185 23.651 4.487 1.00 23.61 133 LYS C C 1
ATOM 3269 O O . LYS C 1 136 ? 5.586 22.481 4.517 1.00 23.54 133 LYS C O 1
ATOM 3271 N N . LEU C 1 137 ? 4.077 24.021 3.843 1.00 23.48 134 LEU C N 1
ATOM 3272 C CA . LEU C 1 137 ? 3.189 23.074 3.161 1.00 23.45 134 LEU C CA 1
ATOM 3273 C C . LEU C 1 137 ? 3.814 22.427 1.923 1.00 24.66 134 LEU C C 1
ATOM 3274 O O . LEU C 1 137 ? 3.356 21.370 1.481 1.00 25.00 134 LEU C O 1
ATOM 3279 N N . SER C 1 138 ? 4.853 23.050 1.361 1.00 24.63 135 SER C N 1
ATOM 3280 C CA . SER C 1 138 ? 5.567 22.464 0.221 1.00 25.01 135 SER C CA 1
ATOM 3281 C C . SER C 1 138 ? 6.193 21.129 0.623 1.00 25.70 135 SER C C 1
ATOM 3282 O O . SER C 1 138 ? 6.462 20.281 -0.228 1.00 25.63 135 SER C O 1
ATOM 3284 N N . THR C 1 139 ? 6.407 20.958 1.929 1.00 25.98 136 THR C N 1
ATOM 3285 C CA . THR C 1 139 ? 6.944 19.726 2.502 1.00 27.46 136 THR C CA 1
ATOM 3286 C C . THR C 1 139 ? 5.930 18.566 2.486 1.00 28.67 136 THR C C 1
ATOM 3287 O O . THR C 1 139 ? 6.299 17.415 2.204 1.00 28.38 136 THR C O 1
ATOM 3289 N N . ARG C 1 140 ? 4.662 18.891 2.771 1.00 29.72 137 ARG C N 1
ATOM 3290 C CA . ARG C 1 140 ? 3.561 17.915 2.915 1.00 30.24 137 ARG C CA 1
ATOM 3291 C C . ARG C 1 140 ? 3.201 17.126 1.648 1.00 30.91 137 ARG C C 1
ATOM 3292 O O . ARG C 1 140 ? 2.595 16.050 1.731 1.00 29.97 137 ARG C O 1
ATOM 3300 N N . LEU C 1 141 ? 3.558 17.665 0.484 1.00 32.18 138 LEU C N 1
ATOM 3301 C CA . LEU C 1 141 ? 3.311 16.974 -0.778 1.00 33.25 138 LEU C CA 1
ATOM 3302 C C . LEU C 1 141 ? 4.317 15.831 -0.916 1.00 33.57 138 LEU C C 1
ATOM 3303 O O . LEU C 1 141 ? 5.405 16.018 -1.475 1.00 33.33 138 LEU C O 1
ATOM 3308 N N . HIS C 1 142 ? 3.946 14.662 -0.386 1.00 34.12 139 HIS C N 1
ATOM 3309 C CA . HIS C 1 142 ? 4.807 13.472 -0.375 1.00 34.75 139 HIS C CA 1
ATOM 3310 C C . HIS C 1 142 ? 4.873 12.792 -1.750 1.00 35.21 139 HIS C C 1
ATOM 3311 O O . HIS C 1 142 ? 5.961 12.438 -2.233 1.00 35.40 139 HIS C O 1
ATOM 3318 N N . GLN C 1 143 ? 3.700 12.606 -2.362 1.00 35.30 140 GLN C N 1
ATOM 3319 C CA . GLN C 1 143 ? 3.559 11.957 -3.673 1.00 35.07 140 GLN C CA 1
ATOM 3320 C C . GLN C 1 143 ? 4.173 10.543 -3.744 1.00 35.07 140 GLN C C 1
ATOM 3321 O O . GLN C 1 143 ? 3.881 9.697 -2.900 1.00 34.93 140 GLN C O 1
ATOM 3323 N N . ARG C 1 144 ? 5.012 10.292 -4.750 1.00 35.32 141 ARG C N 1
ATOM 3324 C CA . ARG C 1 144 ? 5.582 8.964 -4.979 1.00 35.26 141 ARG C CA 1
ATOM 3325 C C . ARG C 1 144 ? 7.076 9.047 -5.265 1.00 35.24 141 ARG C C 1
ATOM 3326 O O . ARG C 1 144 ? 7.709 8.049 -5.613 1.00 35.36 141 ARG C O 1
ATOM 3328 N N . GLU C 1 147 ? 1.463 7.720 -5.362 1.00 16.70 144 GLU C N 1
ATOM 3329 C CA . GLU C 1 147 ? 0.615 8.817 -4.901 1.00 16.89 144 GLU C CA 1
ATOM 3330 C C . GLU C 1 147 ? 0.878 10.124 -5.657 1.00 16.98 144 GLU C C 1
ATOM 3331 O O . GLU C 1 147 ? 0.213 11.138 -5.406 1.00 17.50 144 GLU C O 1
ATOM 3333 N N . ILE C 1 148 ? 1.852 10.102 -6.570 1.00 16.80 145 ILE C N 1
ATOM 3334 C CA . ILE C 1 148 ? 2.071 11.220 -7.496 1.00 16.72 145 ILE C CA 1
ATOM 3335 C C . ILE C 1 148 ? 0.939 11.238 -8.515 1.00 16.46 145 ILE C C 1
ATOM 3336 O O . ILE C 1 148 ? 0.977 10.501 -9.507 1.00 16.56 145 ILE C O 1
ATOM 3338 N N . GLU C 1 149 ? -0.078 12.060 -8.247 1.00 16.04 146 GLU C N 1
ATOM 3339 C CA . GLU C 1 149 ? -1.218 12.215 -9.158 1.00 15.41 146 GLU C CA 1
ATOM 3340 C C . GLU C 1 149 ? -0.821 13.022 -10.395 1.00 14.72 146 GLU C C 1
ATOM 3341 O O . GLU C 1 149 ? -0.459 12.440 -11.417 1.00 14.49 146 GLU C O 1
ATOM 3343 N N . THR C 1 150 ? -0.874 14.349 -10.279 1.00 13.96 147 THR C N 1
ATOM 3344 C CA . THR C 1 150 ? -0.511 15.263 -11.354 1.00 13.21 147 THR C CA 1
ATOM 3345 C C . THR C 1 150 ? 0.775 16.001 -10.999 1.00 13.67 147 THR C C 1
ATOM 3346 O O . THR C 1 150 ? 1.322 15.823 -9.907 1.00 13.59 147 THR C O 1
ATOM 3348 N N . LEU C 1 151 ? 1.268 16.809 -11.939 1.00 13.65 148 LEU C N 1
ATOM 3349 C CA . LEU C 1 151 ? 2.284 17.813 -11.652 1.00 13.77 148 LEU C CA 1
ATOM 3350 C C . LEU C 1 151 ? 1.655 19.184 -11.866 1.00 14.43 148 LEU C C 1
ATOM 3351 O O . LEU C 1 151 ? 2.357 20.162 -12.096 1.00 13.55 148 LEU C O 1
ATOM 3356 N N . SER C 1 152 ? 0.323 19.228 -11.822 1.00 15.48 149 SER C N 1
ATOM 3357 C CA . SER C 1 152 ? -0.435 20.465 -11.938 1.00 17.09 149 SER C CA 1
ATOM 3358 C C . SER C 1 152 ? -0.902 20.902 -10.553 1.00 18.70 149 SER C C 1
ATOM 3359 O O . SER C 1 152 ? -1.040 20.073 -9.649 1.00 17.54 149 SER C O 1
ATOM 3361 N N . LEU C 1 153 ? -1.116 22.212 -10.393 1.00 21.17 150 LEU C N 1
ATOM 3362 C CA . LEU C 1 153 ? -1.471 22.843 -9.098 1.00 22.80 150 LEU C CA 1
ATOM 3363 C C . LEU C 1 153 ? -0.337 22.837 -8.064 1.00 23.50 150 LEU C C 1
ATOM 3364 O O . LEU C 1 153 ? 0.509 23.745 -8.058 1.00 24.49 150 LEU C O 1
#

InterPro domains:
  IPR000595 Cyclic nucleotide-binding domain [PF00027] (35-122)
  IPR000595 Cyclic nucleotide-binding domain [PS50042] (16-137)
  IPR000595 Cyclic nucleotide-binding domain [SM00100] (16-135)
  IPR000595 Cyclic nucleotide-binding domain [cd00038] (16-123)
  IPR012318 Crp-type HTH domain [PF13545] (156-225)
  IPR012318 Crp-type HTH domain [PS51063] (151-221)
  IPR012318 Crp-type HTH domain [SM00419] (171-219)
  IPR014710 RmlC-like jelly roll fold [G3DSA:2.60.120.10] (1-149)
  IPR018490 Cyclic nucleotide-binding domain superfamily [SSF51206] (9-150)
  IPR036388 Winged helix-like DNA-binding domain superfamily [G3DSA:1.10.10.10] (150-227)
  IPR036390 Winged helix DNA-binding domain superfamily [SSF46785] (150-224)
  IPR050397 Global Transcriptional Regulators in Environmental Response [PTHR24567] (9-226)

Secondary structure (DSSP, 8-state):
--S-HHHHHHHHHHTTSTTTTTS-HHHHHHHHHT-EEEEE-TT-EEE-TTSB--EEEEEEES-EEEE------EEEPTTEEESGGGGGSS-SB-SSEEEESSSEEEEEEEHHHHHHHHTT-HHHHHHHHHHHHHHHT--SS----S--/-THHHHHHHHHTTSTTTTTS-HHHHHHHHHT-EEEEE-TT-EEE-TTSB--EEEEEEESEEEEEEE-TTSPEEEEEEEETT-EESGGGGGSS-SB-SSEEEESSSEEEEEEEHHHHHHHHTT-HHHHHHHHHHHHHHTTTT-SS---S--/--STTTTSTTTTTS-HHHHHHHHTT-EEEEE-TT-EEE-TTSB--EEEEEEEEEEEEEE---EEEEEEPTTEEESGGGGGSS-SB-SSEEEEEEEEEEEEEEHHHHHHHHTT-HHHHHHHHHHHTTT--------S--

Nearest PDB structures (foldseek):
  2z69-assembly1_A  TM=1.007E+00  e=2.001E-29  unclassified
  4ofg-assembly1_A  TM=7.802E-01  e=3.085E-08  Plasmodium falciparum
  4off-assembly1_A  TM=7.818E-01  e=6.355E-08  Plasmodium falciparum
  4rz7-assembly1_A  TM=6.785E-01  e=1.477E-07  Plasmodium vivax Sal-1
  5fet-assembly1_A  TM=6.806E-01  e=2.251E-07  Plasmodium vivax Sal-1

B-factor: mean 23.1, std 6.3, range [2.0, 57.33]

Organism: Pseudomonas aeruginosa (NCBI:txid287)

Radius of gyration: 28.65 Å; Cα contacts (8 Å, |Δi|>4): 832; chains: 3; bounding box: 38×98×67 Å

Solvent-accessible surface area: 22334 Å² total; per-residue (Å²): 92,116,94,86,94,62,25,148,84,28,63,150,42,0,63,78,18,84,2,0,100,37,7,46,106,102,17,0,68,91,0,8,86,66,15,64,53,26,113,31,114,148,34,35,111,21,8,101,72,47,90,74,14,137,15,0,14,2,0,32,51,14,38,0,88,5,54,77,82,124,196,116,53,69,95,1,106,88,146,58,4,0,0,2,4,7,26,22,44,102,54,103,68,9,36,3,1,0,30,0,50,60,92,6,54,0,0,99,0,26,13,174,14,0,62,148,12,6,103,115,10,18,90,1,0,50,45,3,5,60,79,7,8,84,83,16,47,68,48,88,94,76,11,67,37,0,21,17,109,154,128,68,61,88,48,34,146,47,0,47,97,22,87,2,0,97,43,6,45,96,108,24,0,85,93,1,25,88,63,23,70,101,16,102,29,108,93,37,30,82,16,5,123,85,46,58,82,13,131,8,0,7,2,0,37,46,16,2,0,7,0,18,35,62,55,150,172,61,63,80,71,5,15,26,15,10,64,50,140,62,8,0,0,4,8,7,26,10,37,89,50,102,51,11,26,0,13,0,28,1,14,21,90,8,59,0,10,79,0,35,16,61,4,1,52,127,8,1,107,97,11,23,87,1,0,42,44,3,6,61,80,3,7,80,98,42,21,99,62,60,93,92,26,69,42,7,15,29,111,58,67,76,0,46,84,20,109,20,0,103,31,5,44,97,114,26,3,102,94,0,34,88,51,20,63,94,32,108,27,111,109,34,28,90,21,7,132,76,47,68,84,14,134,10,0,9,4,0,17,44,11,5,0,25,16,29,123,79,132,95,106,12,91,73,12,4,83,60,127,62,12,2,18,42,40,19,24,87,79,151,77,104,57,7,50,5,16,0,29,0,10,21,89,8,56,1,14,77,0,31,16,66,0,2,62,138,14,35,160,114,13,64,84,0,35,111,42,22,115,77,66,72,63,80,143,127,154,54,112,115,58,106,68,185,80,161